Protein AF-A0A950L2I1-F1 (afdb_monomer)

Sequence (408 aa):
MSDADFRLIDRYGSAKAQLMRELSRAIENVNYTQSDWVKRLGIKQSEISALKHRDASRFSVDRLLRLLSRLQQDVTIDVVRAGVGDISVSTRPRTLSELRLASSFDEILTNEPGLVLISGSSTSGRTTVLHAILESHRKHDDVILFSNNESHPKVSTIEFDVDDEIHRREIQRANVIGIDSIGPGKASPYTALWLAENARVYTIIDAPDGKRGLDAFIAQMGPPRFAINSDMVLGKLRAIIALRRYAAADGRGWVLGAEVSRPKPSEKRYSLAVMHSFEEDESRLMAEGRINHQLPRPIQHGPIEDAAQAKLFLDELGRQLSTDFSVSVDDDDSLSLDIDDELTGRRVSVTLTRDRNRRRYDVMMTTEEEDWDIESRGRVPETRVFGAPSDLDYIIRLSRNFFRRAQS

Nearest PDB structures (foldseek):
  6ok2-assembly1_D  TM=7.980E-01  e=1.238E-10  Geobacter metallireducens GS-15
  5zfq-assembly1_A  TM=7.689E-01  e=2.194E-10  Geobacter sulfurreducens PCA
  5fl3-assembly1_A  TM=7.026E-01  e=5.890E-11  Thermus thermophilus
  6geb-assembly1_A  TM=7.475E-01  e=8.650E-10  Legionella pneumophila
  6geb-assembly2_L  TM=6.714E-01  e=1.718E-09  Legionella pneumophila

pLDDT: mean 70.15, std 20.09, range [26.61, 96.44]

Radius of gyration: 29.61 Å; Cα contacts (8 Å, |Δi|>4): 593; chains: 1; bounding box: 68×53×89 Å

Mean predicted aligned error: 19.38 Å

Solvent-accessible surface area (backbone atoms only — not comparable to full-atom values): 23788 Å² total; per-residue (Å²): 138,56,80,69,58,59,61,56,54,63,71,52,45,55,55,43,50,47,53,39,51,53,51,28,48,62,58,68,76,42,99,65,54,66,70,54,49,25,68,67,65,72,49,56,61,72,53,54,51,32,40,71,69,61,49,58,88,85,51,52,63,69,54,50,50,52,49,40,55,61,68,68,54,77,74,48,79,46,84,67,86,85,81,78,84,62,63,50,75,50,82,67,73,52,48,49,72,79,58,64,59,58,74,76,48,56,60,62,71,70,49,72,56,10,30,32,42,36,13,12,49,98,84,30,47,55,66,57,51,51,45,12,52,52,61,65,44,51,83,82,42,47,50,38,30,37,31,99,60,101,76,57,100,83,45,59,69,44,63,93,84,67,99,42,73,67,55,55,58,52,58,75,64,27,49,31,36,40,34,70,43,56,46,93,98,52,45,53,60,66,58,51,53,63,49,9,69,74,11,32,24,39,34,29,34,90,17,80,33,46,67,56,21,51,52,52,51,47,58,74,71,43,80,97,40,58,67,62,46,46,49,60,47,49,74,32,44,56,35,30,37,16,29,38,68,39,75,30,93,85,71,70,64,69,39,71,45,72,48,79,48,62,76,47,73,64,66,46,46,59,56,50,64,61,42,61,69,44,52,66,54,50,57,54,43,60,76,67,70,52,83,79,97,80,84,81,82,82,88,88,76,75,87,54,74,47,71,68,54,46,49,52,50,44,53,51,50,35,65,74,54,36,96,51,58,47,78,49,74,51,98,80,62,29,37,34,33,42,32,62,37,84,82,74,45,33,38,41,37,39,36,35,38,56,38,85,89,72,65,35,62,32,44,33,47,37,54,46,74,64,67,95,81,67,99,81,70,97,76,76,76,58,78,49,84,45,85,52,80,75,48,50,66,50,46,55,51,51,51,52,60,56,40,57,68,64,83,91

Structure (mmCIF, N/CA/C/O backbone):
data_AF-A0A950L2I1-F1
#
_entry.id   AF-A0A950L2I1-F1
#
loop_
_atom_site.group_PDB
_atom_site.id
_atom_site.type_symbol
_atom_site.label_atom_id
_atom_site.label_alt_id
_atom_site.label_comp_id
_atom_site.label_asym_id
_atom_site.label_entity_id
_atom_site.label_seq_id
_atom_site.pdbx_PDB_ins_code
_atom_site.Cartn_x
_atom_site.Cartn_y
_atom_site.Cartn_z
_atom_site.occupancy
_atom_site.B_iso_or_equiv
_atom_site.auth_seq_id
_atom_site.auth_comp_id
_atom_site.auth_asym_id
_atom_site.auth_atom_id
_atom_site.pdbx_PDB_model_num
ATOM 1 N N . MET A 1 1 ? 39.380 -8.320 -39.725 1.00 37.09 1 MET A N 1
ATOM 2 C CA . MET A 1 1 ? 38.185 -8.522 -38.878 1.00 37.09 1 MET A CA 1
ATOM 3 C C . MET A 1 1 ? 37.353 -9.598 -39.537 1.00 37.09 1 MET A C 1
ATOM 5 O O . MET A 1 1 ? 37.149 -9.514 -40.741 1.00 37.09 1 MET A O 1
ATOM 9 N N . SER A 1 2 ? 37.016 -10.652 -38.800 1.00 29.55 2 SER A N 1
ATOM 10 C CA . SER A 1 2 ? 36.365 -11.849 -39.346 1.00 29.55 2 SER A CA 1
ATOM 11 C C . SER A 1 2 ? 34.840 -11.722 -39.295 1.00 29.55 2 SER A C 1
ATOM 13 O O . SER A 1 2 ? 34.304 -10.949 -38.507 1.00 29.55 2 SER A O 1
ATOM 15 N N . ASP A 1 3 ? 34.127 -12.517 -40.091 1.00 26.61 3 ASP A N 1
ATOM 16 C CA . ASP A 1 3 ? 32.654 -12.582 -40.129 1.00 26.61 3 ASP A CA 1
ATOM 17 C C . ASP A 1 3 ? 32.021 -12.974 -38.767 1.00 26.61 3 ASP A C 1
ATOM 19 O O . ASP A 1 3 ? 30.830 -12.774 -38.517 1.00 26.61 3 ASP A O 1
ATOM 23 N N . ALA A 1 4 ? 32.834 -13.496 -37.839 1.00 30.45 4 ALA A N 1
ATOM 24 C CA . ALA A 1 4 ? 32.452 -13.737 -36.450 1.00 30.45 4 ALA A CA 1
ATOM 25 C C . ALA A 1 4 ? 32.389 -12.443 -35.611 1.00 30.45 4 ALA A C 1
ATOM 27 O O . ALA A 1 4 ? 31.557 -12.349 -34.708 1.00 30.45 4 ALA A O 1
ATOM 28 N N . ASP A 1 5 ? 33.187 -11.425 -35.951 1.00 29.92 5 ASP A N 1
ATOM 29 C CA . ASP A 1 5 ? 33.211 -10.129 -35.260 1.00 29.92 5 ASP A CA 1
ATOM 30 C C . ASP A 1 5 ? 31.966 -9.290 -35.601 1.00 29.92 5 ASP A C 1
ATOM 32 O O . ASP A 1 5 ? 31.418 -8.602 -34.739 1.00 29.92 5 ASP A O 1
ATOM 36 N N . PHE A 1 6 ? 31.434 -9.419 -36.825 1.00 30.75 6 PHE A N 1
ATOM 37 C CA . PHE A 1 6 ? 30.176 -8.772 -37.226 1.00 30.75 6 PHE A CA 1
ATOM 38 C C . PHE A 1 6 ? 28.951 -9.366 -36.510 1.00 30.75 6 PHE A C 1
ATOM 40 O O . PHE A 1 6 ? 28.015 -8.647 -36.159 1.00 30.75 6 PHE A O 1
ATOM 47 N N . ARG A 1 7 ? 28.973 -10.667 -36.194 1.00 32.47 7 ARG A N 1
ATOM 48 C CA . ARG A 1 7 ? 27.859 -11.357 -35.515 1.00 32.47 7 ARG A CA 1
ATOM 49 C C . ARG A 1 7 ? 27.755 -11.061 -34.016 1.00 32.47 7 ARG A C 1
ATOM 51 O O . ARG A 1 7 ? 26.719 -11.360 -33.421 1.00 32.47 7 ARG A O 1
ATOM 58 N N . LEU A 1 8 ? 28.785 -10.478 -33.401 1.00 35.34 8 LEU A N 1
ATOM 59 C CA . LEU A 1 8 ? 28.750 -10.010 -32.008 1.00 35.34 8 LEU A CA 1
ATOM 60 C C . LEU A 1 8 ? 28.191 -8.583 -31.875 1.00 35.34 8 LEU A C 1
ATOM 62 O O . LEU A 1 8 ? 27.575 -8.269 -30.855 1.00 35.34 8 LEU A O 1
ATOM 66 N N . ILE A 1 9 ? 28.331 -7.750 -32.911 1.00 37.22 9 ILE A N 1
ATOM 67 C CA . ILE A 1 9 ? 27.848 -6.359 -32.929 1.00 37.22 9 ILE A CA 1
ATOM 68 C C . ILE A 1 9 ? 26.317 -6.296 -33.090 1.00 37.22 9 ILE A C 1
ATOM 70 O O . ILE A 1 9 ? 25.667 -5.450 -32.477 1.00 37.22 9 ILE A O 1
ATOM 74 N N . ASP A 1 10 ? 25.717 -7.254 -33.799 1.00 40.41 10 ASP A N 1
ATOM 75 C CA . ASP A 1 10 ? 24.267 -7.285 -34.048 1.00 40.41 10 ASP A CA 1
ATOM 76 C C . ASP A 1 10 ? 23.442 -7.808 -32.846 1.00 40.41 10 ASP A C 1
ATOM 78 O O . ASP A 1 10 ? 22.276 -7.471 -32.660 1.00 40.41 10 ASP A O 1
ATOM 82 N N . ARG A 1 11 ? 24.061 -8.588 -31.947 1.00 39.91 11 ARG A N 1
ATOM 83 C CA . ARG A 1 11 ? 23.370 -9.227 -30.803 1.00 39.91 11 ARG A CA 1
ATOM 84 C C . ARG A 1 11 ? 23.195 -8.322 -29.581 1.00 39.91 11 ARG A C 1
ATOM 86 O O . ARG A 1 11 ? 22.294 -8.555 -28.782 1.00 39.91 11 ARG A O 1
ATOM 93 N N . TYR A 1 12 ? 24.038 -7.298 -29.438 1.00 43.28 12 TYR A N 1
ATOM 94 C CA . TYR A 1 12 ? 23.927 -6.263 -28.397 1.00 43.28 12 TYR A CA 1
ATOM 95 C C . TYR A 1 12 ? 23.432 -4.918 -28.948 1.00 43.28 12 TYR A C 1
ATOM 97 O O . TYR A 1 12 ? 23.046 -4.041 -28.168 1.00 43.28 12 TYR A O 1
ATOM 105 N N . GLY A 1 13 ? 23.417 -4.757 -30.277 1.00 48.47 13 GLY A N 1
ATOM 106 C CA . GLY A 1 13 ? 22.909 -3.571 -30.959 1.00 48.47 13 GLY A CA 1
ATOM 107 C C . GLY A 1 13 ? 21.431 -3.307 -30.669 1.00 48.47 13 GLY A C 1
ATOM 108 O O . GLY A 1 13 ? 21.077 -2.165 -30.390 1.00 48.47 13 GLY A O 1
ATOM 109 N N . SER A 1 14 ? 20.584 -4.343 -30.627 1.00 67.50 14 SER A N 1
ATOM 110 C CA . SER A 1 14 ? 19.134 -4.187 -30.416 1.00 67.50 14 SER A CA 1
ATOM 111 C C . SER A 1 14 ? 18.774 -3.738 -28.994 1.00 67.50 14 SER A C 1
ATOM 113 O O . SER A 1 14 ? 18.080 -2.736 -28.834 1.00 67.50 14 SER A O 1
ATOM 115 N N . ALA A 1 15 ? 19.311 -4.394 -27.957 1.00 64.62 15 ALA A N 1
ATOM 116 C CA . ALA A 1 15 ? 19.045 -4.052 -26.553 1.00 64.62 15 ALA A CA 1
ATOM 117 C C . ALA A 1 15 ? 19.499 -2.628 -26.223 1.00 64.62 15 ALA A C 1
ATOM 119 O O . ALA A 1 15 ? 18.774 -1.822 -25.643 1.00 64.62 15 ALA A O 1
ATOM 120 N N . LYS A 1 16 ? 20.734 -2.312 -26.622 1.00 78.62 16 LYS A N 1
ATOM 121 C CA . LYS A 1 16 ? 21.361 -1.021 -26.367 1.00 78.62 16 LYS A CA 1
ATOM 122 C C . LYS A 1 16 ? 20.642 0.095 -27.123 1.00 78.62 16 LYS A C 1
ATOM 124 O O . LYS A 1 16 ? 20.400 1.148 -26.542 1.00 78.62 16 LYS A O 1
ATOM 129 N N . ALA A 1 17 ? 20.261 -0.138 -28.380 1.00 74.31 17 ALA A N 1
ATOM 130 C CA . ALA A 1 17 ? 19.495 0.822 -29.168 1.00 74.31 17 ALA A CA 1
ATOM 131 C C . ALA A 1 17 ? 18.074 1.026 -28.627 1.00 74.31 17 ALA A C 1
ATOM 133 O O . ALA A 1 17 ? 17.571 2.144 -28.678 1.00 74.31 17 ALA A O 1
ATOM 134 N N . GLN A 1 18 ? 17.430 -0.012 -28.087 1.00 72.62 18 GLN A N 1
ATOM 135 C CA . GLN A 1 18 ? 16.113 0.109 -27.459 1.00 72.62 18 GLN A CA 1
ATOM 136 C C . GLN A 1 18 ? 16.169 0.869 -26.142 1.00 72.62 18 GLN A C 1
ATOM 138 O O . GLN A 1 18 ? 15.412 1.819 -25.973 1.00 72.62 18 GLN A O 1
ATOM 143 N N . LEU A 1 19 ? 17.105 0.525 -25.253 1.00 79.25 19 LEU A N 1
ATOM 144 C CA . LEU A 1 19 ? 17.324 1.279 -24.017 1.00 79.25 19 LEU A CA 1
ATOM 145 C C . LEU A 1 19 ? 17.635 2.743 -24.322 1.00 79.25 19 LEU A C 1
ATOM 147 O O . LEU A 1 19 ? 17.097 3.631 -23.672 1.00 79.25 19 LEU A O 1
ATOM 151 N N . MET A 1 20 ? 18.450 2.995 -25.351 1.00 84.38 20 MET A N 1
ATOM 152 C CA . MET A 1 20 ? 18.745 4.346 -25.814 1.00 84.38 20 MET A CA 1
ATOM 153 C C . MET A 1 20 ? 17.491 5.059 -26.322 1.00 84.38 20 MET A C 1
ATOM 155 O O . MET A 1 20 ? 17.237 6.190 -25.932 1.00 84.38 20 MET A O 1
ATOM 159 N N . ARG A 1 21 ? 16.683 4.399 -27.159 1.00 78.88 21 ARG A N 1
ATOM 160 C CA . ARG A 1 21 ? 15.450 4.962 -27.721 1.00 78.88 21 ARG A CA 1
ATOM 161 C C . ARG A 1 21 ? 14.437 5.321 -26.635 1.00 78.88 21 ARG A C 1
ATOM 163 O O . ARG A 1 21 ? 13.839 6.389 -26.719 1.00 78.88 21 ARG A O 1
ATOM 170 N N . GLU A 1 22 ? 14.260 4.459 -25.638 1.00 75.88 22 GLU A N 1
ATOM 171 C CA . GLU A 1 22 ? 13.367 4.725 -24.507 1.00 75.88 22 GLU A CA 1
ATOM 172 C C . GLU A 1 22 ? 13.900 5.864 -23.631 1.00 75.88 22 GLU A C 1
ATOM 174 O O . GLU A 1 22 ? 13.135 6.758 -23.276 1.00 75.88 22 GLU A O 1
ATOM 179 N N . LEU A 1 23 ? 15.217 5.925 -23.385 1.00 80.81 23 LEU A N 1
ATOM 180 C CA . LEU A 1 23 ? 15.818 7.048 -22.659 1.00 80.81 23 LEU A CA 1
ATOM 181 C C . LEU A 1 23 ? 15.635 8.376 -23.400 1.00 80.81 23 LEU A C 1
ATOM 183 O O . LEU A 1 23 ? 15.278 9.381 -22.792 1.00 80.81 23 LEU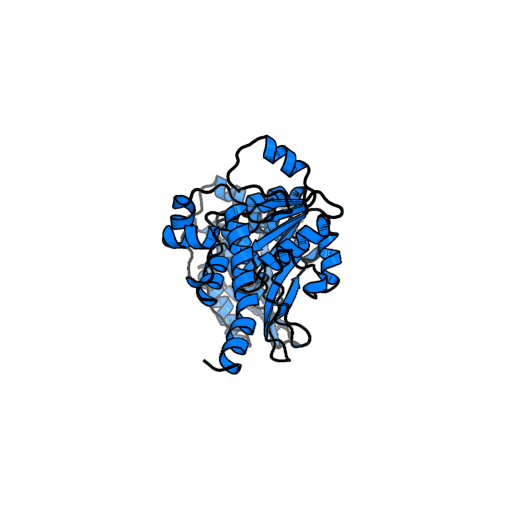 A O 1
ATOM 187 N N . SER A 1 24 ? 15.871 8.386 -24.715 1.00 81.94 2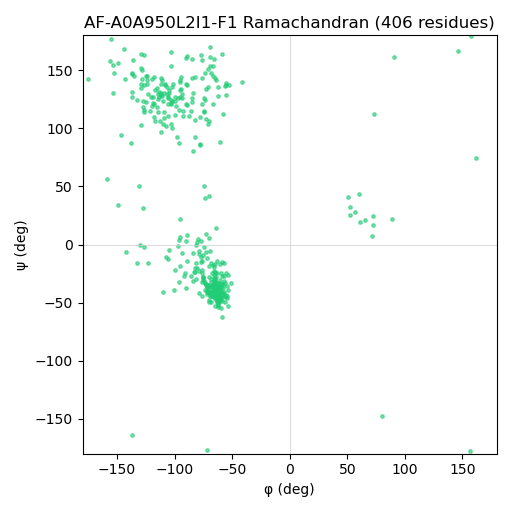4 SER A N 1
ATOM 188 C CA . SER A 1 24 ? 15.691 9.577 -25.547 1.00 81.94 24 SER A CA 1
ATOM 189 C C . SER A 1 24 ? 14.236 10.029 -25.548 1.00 81.94 24 SER A C 1
ATOM 191 O O . SER A 1 24 ? 13.990 11.212 -25.361 1.00 81.94 24 SER A O 1
ATOM 193 N N . ARG A 1 25 ? 13.274 9.104 -25.673 1.00 79.12 25 ARG A N 1
ATOM 194 C CA . ARG A 1 25 ? 11.839 9.418 -25.567 1.00 79.12 25 ARG A CA 1
ATOM 195 C C . ARG A 1 25 ? 11.480 10.008 -24.207 1.00 79.12 25 ARG A C 1
ATOM 197 O O . ARG A 1 25 ? 10.791 11.017 -24.155 1.00 79.12 25 ARG A O 1
ATOM 204 N N . ALA A 1 26 ? 11.959 9.412 -23.116 1.00 76.62 26 ALA A N 1
ATOM 205 C CA . ALA A 1 26 ? 11.721 9.926 -21.769 1.00 76.62 26 ALA A CA 1
ATOM 206 C C . ALA A 1 26 ? 12.290 11.344 -21.588 1.00 76.62 26 ALA A C 1
ATOM 208 O O . ALA A 1 26 ? 11.659 12.185 -20.958 1.00 76.62 26 ALA A O 1
ATOM 209 N N . ILE A 1 27 ? 13.452 11.622 -22.187 1.00 78.81 27 ILE A N 1
ATOM 210 C CA . ILE A 1 27 ? 14.082 12.948 -22.180 1.00 78.81 27 ILE A CA 1
ATOM 211 C C . ILE A 1 27 ? 13.338 13.950 -23.078 1.00 78.81 27 ILE A C 1
ATOM 213 O O . ILE A 1 27 ? 13.277 15.130 -22.741 1.00 78.81 27 ILE A O 1
ATOM 217 N N . GLU A 1 28 ? 12.813 13.506 -24.223 1.00 79.75 28 GLU A N 1
ATOM 218 C CA . GLU A 1 28 ? 12.074 14.325 -25.197 1.00 79.75 28 GLU A CA 1
ATOM 219 C C . GLU A 1 28 ? 10.666 14.694 -24.700 1.00 79.75 28 GLU A C 1
ATOM 221 O O . GLU A 1 28 ? 10.193 15.789 -24.986 1.00 79.75 28 GLU A O 1
ATOM 226 N N . ASN A 1 29 ? 10.016 13.816 -23.931 1.00 71.44 29 ASN A N 1
ATOM 227 C CA . ASN A 1 29 ? 8.649 14.016 -23.438 1.00 71.44 29 ASN A CA 1
ATOM 228 C C . ASN A 1 29 ? 8.539 15.024 -22.282 1.00 71.44 29 ASN A C 1
ATOM 230 O O . ASN A 1 29 ? 7.427 15.381 -21.902 1.00 71.44 29 ASN A O 1
ATOM 234 N N . VAL A 1 30 ? 9.661 15.481 -21.721 1.00 70.44 30 VAL A N 1
ATOM 235 C CA . VAL A 1 30 ? 9.679 16.442 -20.613 1.00 70.44 30 VAL A CA 1
ATOM 236 C C . VAL A 1 30 ? 10.409 17.709 -21.052 1.00 70.44 30 VAL A C 1
ATOM 238 O O . VAL A 1 30 ? 11.551 17.652 -21.515 1.00 70.44 30 VAL A O 1
ATOM 241 N N . ASN A 1 31 ? 9.764 18.868 -20.882 1.00 74.50 31 ASN A N 1
ATOM 242 C CA . ASN A 1 31 ? 10.268 20.190 -21.286 1.00 74.50 31 ASN A CA 1
ATOM 243 C C . ASN A 1 31 ? 11.379 20.723 -20.360 1.00 74.50 31 ASN A C 1
ATOM 245 O O . ASN A 1 31 ? 11.337 21.858 -19.891 1.00 74.50 31 ASN A O 1
ATOM 249 N N . TYR A 1 32 ? 12.402 19.915 -20.102 1.00 83.44 32 TYR A N 1
ATOM 250 C CA . TYR A 1 32 ? 13.567 20.325 -19.330 1.00 83.44 32 TYR A CA 1
ATOM 251 C C . TYR A 1 32 ? 14.711 20.803 -20.218 1.00 83.44 32 TYR A C 1
ATOM 253 O O . TYR A 1 32 ? 14.997 20.260 -21.297 1.00 83.44 32 TYR A O 1
ATOM 261 N N . THR A 1 33 ? 15.429 21.810 -19.723 1.00 84.25 33 THR A N 1
ATOM 262 C CA . THR A 1 33 ? 16.660 22.265 -20.363 1.00 84.25 33 THR A CA 1
ATOM 263 C C . THR A 1 33 ? 17.752 21.205 -20.206 1.00 84.25 33 THR A C 1
ATOM 265 O O . THR A 1 33 ? 17.691 20.319 -19.350 1.00 84.25 33 THR A O 1
ATOM 268 N N . GLN A 1 34 ? 18.800 21.272 -21.032 1.00 82.62 34 GLN A N 1
ATOM 269 C CA . GLN A 1 34 ? 19.931 20.352 -20.872 1.00 82.62 34 GLN A CA 1
ATOM 270 C C . GLN A 1 34 ? 20.579 20.476 -19.482 1.00 82.62 34 GLN A C 1
ATOM 272 O O . GLN A 1 34 ? 21.012 19.469 -18.932 1.00 82.62 34 GLN A O 1
ATOM 277 N N . SER A 1 35 ? 20.615 21.676 -18.896 1.00 84.88 35 SER A N 1
ATOM 278 C CA . SER A 1 35 ? 21.140 21.910 -17.545 1.00 84.88 35 SER A CA 1
ATOM 279 C C . SER A 1 35 ? 20.314 21.242 -16.446 1.00 84.88 35 SER A C 1
ATOM 281 O O . SER A 1 35 ? 20.891 20.751 -15.475 1.00 84.88 35 SER A O 1
ATOM 283 N N . ASP A 1 36 ? 18.993 21.164 -16.600 1.00 82.75 36 ASP A N 1
ATOM 284 C CA . ASP A 1 36 ? 18.122 20.502 -15.621 1.00 82.75 36 ASP A CA 1
ATOM 285 C C . ASP A 1 36 ? 18.333 18.987 -15.657 1.00 82.75 36 ASP A C 1
ATOM 287 O O . ASP A 1 36 ? 18.491 18.339 -14.619 1.00 82.75 36 ASP A O 1
ATOM 291 N N . TRP A 1 37 ? 18.479 18.431 -16.863 1.00 84.31 37 TRP A N 1
ATOM 292 C CA . TRP A 1 37 ? 18.830 17.027 -17.046 1.00 84.31 37 TRP A CA 1
ATOM 293 C C . TRP A 1 37 ? 20.211 16.677 -16.477 1.00 84.31 37 TRP A C 1
ATOM 295 O O . TRP A 1 37 ? 20.363 15.597 -15.908 1.00 84.31 37 TRP A O 1
ATOM 305 N N . VAL A 1 38 ? 21.204 17.577 -16.563 1.00 86.88 38 VAL A N 1
ATOM 306 C CA . VAL A 1 38 ? 22.535 17.376 -15.944 1.00 86.88 38 VAL A CA 1
ATOM 307 C C . VAL A 1 38 ? 22.388 17.174 -14.442 1.00 86.88 38 VAL A C 1
ATOM 309 O O . VAL A 1 38 ? 22.941 16.219 -13.893 1.00 86.88 38 VAL A O 1
ATOM 312 N N . LYS A 1 39 ? 21.620 18.052 -13.788 1.00 85.06 39 LYS A N 1
ATOM 313 C CA . LYS A 1 39 ? 21.396 18.011 -12.339 1.00 85.06 39 LYS A CA 1
ATOM 314 C C . LYS A 1 39 ? 20.626 16.758 -11.928 1.00 85.06 39 LYS A C 1
ATOM 316 O O . LYS A 1 39 ? 21.034 16.077 -10.994 1.00 85.06 39 LYS A O 1
ATOM 321 N N . ARG A 1 40 ? 19.559 16.421 -12.658 1.00 79.12 40 ARG A N 1
ATOM 322 C CA . ARG A 1 40 ? 18.665 15.301 -12.327 1.00 79.12 40 ARG A CA 1
ATOM 323 C C . ARG A 1 40 ? 19.303 13.933 -12.562 1.00 79.12 40 ARG A C 1
ATOM 325 O O . ARG A 1 40 ? 19.180 13.038 -11.734 1.00 79.12 40 ARG A O 1
ATOM 332 N N . LEU A 1 41 ? 20.010 13.763 -13.679 1.00 83.44 41 LEU A N 1
ATOM 333 C CA . LEU A 1 41 ? 20.638 12.488 -14.036 1.00 83.44 41 LEU A CA 1
ATOM 334 C C . LEU A 1 41 ? 22.059 12.340 -13.494 1.00 83.44 41 LEU A C 1
ATOM 336 O O . LEU A 1 41 ? 22.589 11.227 -13.512 1.00 83.44 41 LEU A O 1
ATOM 340 N N . GLY A 1 42 ? 22.692 13.422 -13.033 1.00 87.94 42 GLY A N 1
ATOM 341 C CA . GLY A 1 42 ? 24.076 13.418 -12.560 1.00 87.94 42 GLY A CA 1
ATOM 342 C C . GLY A 1 42 ? 25.067 12.990 -13.648 1.00 87.94 42 GLY A C 1
ATOM 343 O O . GLY A 1 42 ? 25.936 12.154 -13.386 1.00 87.94 42 GLY A O 1
ATOM 344 N N . ILE A 1 43 ? 24.893 13.501 -14.873 1.00 90.06 43 ILE A N 1
ATOM 345 C CA . ILE A 1 43 ? 25.739 13.222 -16.050 1.00 90.06 43 ILE A CA 1
ATOM 346 C C . ILE A 1 43 ? 26.190 14.508 -16.735 1.00 90.06 43 ILE A C 1
ATOM 348 O O . ILE A 1 43 ? 25.626 15.573 -16.510 1.00 90.06 43 ILE A O 1
ATOM 352 N N . LYS A 1 44 ? 27.206 14.419 -17.599 1.00 91.75 44 LYS A N 1
ATOM 353 C CA . LYS A 1 44 ? 27.733 15.590 -18.313 1.00 91.75 44 LYS A CA 1
ATOM 354 C C . LYS A 1 44 ? 26.749 16.080 -19.381 1.00 91.75 44 LYS A C 1
ATOM 356 O O . LYS A 1 44 ? 26.047 15.293 -20.009 1.00 91.75 44 LYS A O 1
ATOM 361 N N . GLN A 1 45 ? 26.776 17.377 -19.684 1.00 87.25 45 GLN A N 1
ATOM 362 C CA . GLN A 1 45 ? 25.943 17.963 -20.746 1.00 87.25 45 GLN A CA 1
ATOM 363 C C . GLN A 1 45 ? 26.195 17.320 -22.123 1.00 87.25 45 GLN A C 1
ATOM 365 O O . GLN A 1 45 ? 25.262 17.107 -22.897 1.00 87.25 45 GLN A O 1
ATOM 370 N N . SER A 1 46 ? 27.443 16.934 -22.410 1.00 87.81 46 SER A N 1
ATOM 371 C CA . SER A 1 46 ? 27.801 16.205 -23.634 1.00 87.81 46 SER A CA 1
ATOM 372 C C . SER A 1 46 ? 27.175 14.809 -23.711 1.00 87.81 46 SER A C 1
ATOM 374 O O . SER A 1 46 ? 26.903 14.326 -24.809 1.00 87.81 46 SER A O 1
ATOM 376 N N . GLU A 1 47 ? 26.908 14.172 -22.569 1.00 87.31 47 GLU A N 1
ATOM 377 C CA . GLU A 1 47 ? 26.184 12.903 -22.504 1.00 87.31 47 GLU A CA 1
ATOM 378 C C . GLU A 1 47 ? 24.693 13.121 -22.789 1.00 87.31 47 GLU A C 1
ATOM 380 O O . GLU A 1 47 ? 24.108 12.365 -23.550 1.00 87.31 47 GLU A O 1
ATOM 385 N N . ILE A 1 48 ? 24.082 14.200 -22.295 1.00 88.00 48 ILE A N 1
ATOM 386 C CA . ILE A 1 48 ? 22.672 14.519 -22.601 1.00 88.00 48 ILE A CA 1
ATOM 387 C C . ILE A 1 48 ? 22.477 14.831 -24.079 1.00 88.00 48 ILE A C 1
ATOM 389 O O . ILE A 1 48 ? 21.502 14.383 -24.678 1.00 88.00 48 ILE A O 1
ATOM 393 N N . SER A 1 49 ? 23.414 15.558 -24.686 1.00 85.75 49 SER A N 1
ATOM 394 C CA . SER A 1 49 ? 23.408 15.783 -26.132 1.00 85.75 49 SER A CA 1
ATOM 395 C C . SER A 1 49 ? 23.489 14.458 -26.902 1.00 85.75 49 SER A C 1
ATOM 397 O O . SER A 1 49 ? 22.683 14.206 -27.796 1.00 85.75 49 SER A O 1
ATOM 399 N N . ALA A 1 50 ? 24.380 13.550 -26.489 1.00 85.50 50 ALA A N 1
ATOM 400 C CA . ALA A 1 50 ? 24.484 12.220 -27.087 1.00 85.50 50 ALA A CA 1
ATOM 401 C C . ALA A 1 50 ? 23.206 11.376 -26.901 1.00 85.50 50 ALA A C 1
ATOM 403 O O . ALA A 1 50 ? 22.805 10.675 -27.828 1.00 85.50 50 ALA A O 1
ATOM 404 N N . LEU A 1 51 ? 22.525 11.483 -25.754 1.00 86.31 51 LEU A N 1
ATOM 405 C CA . LEU A 1 51 ? 21.224 10.849 -25.508 1.00 86.31 51 LEU A CA 1
ATOM 406 C C . LEU A 1 51 ? 20.131 11.427 -26.416 1.00 86.31 51 LEU A C 1
ATOM 408 O O . LEU A 1 51 ? 19.399 10.663 -27.039 1.00 86.31 51 LEU A O 1
ATOM 412 N N . LYS A 1 52 ? 20.050 12.754 -26.568 1.00 83.75 52 LYS A N 1
ATOM 413 C CA . LYS A 1 52 ? 19.085 13.407 -27.475 1.00 83.75 52 LYS A CA 1
ATOM 414 C C . LYS A 1 52 ? 19.313 13.025 -28.939 1.00 83.75 52 LYS A C 1
ATOM 416 O O . LYS A 1 52 ? 18.361 12.819 -29.681 1.00 83.75 52 LYS A O 1
ATOM 421 N N . HIS A 1 53 ? 20.568 12.863 -29.349 1.00 84.75 53 HIS A N 1
ATOM 422 C CA . HIS A 1 53 ? 20.923 12.454 -30.710 1.00 84.75 53 HIS A CA 1
ATOM 423 C C . HIS A 1 53 ? 21.007 10.935 -30.906 1.00 84.75 53 HIS A C 1
ATOM 425 O O . HIS A 1 53 ? 21.412 10.482 -31.974 1.00 84.75 53 HIS A O 1
ATOM 431 N N . ARG A 1 54 ? 20.600 10.142 -29.903 1.00 84.06 54 ARG A N 1
ATOM 432 C CA . ARG A 1 54 ? 20.572 8.670 -29.954 1.00 84.06 54 ARG A CA 1
ATOM 433 C C . ARG A 1 54 ? 21.940 8.042 -30.278 1.00 84.06 54 ARG A C 1
ATOM 435 O O . ARG A 1 54 ? 22.007 6.933 -30.805 1.00 84.06 54 ARG A O 1
ATOM 442 N N . ASP A 1 55 ? 23.037 8.713 -29.917 1.00 83.69 55 ASP A N 1
ATOM 443 C CA . ASP A 1 55 ? 24.409 8.224 -30.107 1.00 83.69 55 ASP A CA 1
ATOM 444 C C . ASP A 1 55 ? 24.767 7.177 -29.043 1.00 83.69 55 ASP A C 1
ATOM 446 O O . ASP A 1 55 ? 25.322 7.466 -27.977 1.00 83.69 55 ASP A O 1
ATOM 450 N N . ALA A 1 56 ? 24.407 5.924 -29.325 1.00 77.75 56 ALA A N 1
ATOM 451 C CA . ALA A 1 56 ? 24.610 4.812 -28.406 1.00 77.75 56 ALA A CA 1
ATOM 452 C C . ALA A 1 56 ? 26.098 4.481 -28.186 1.00 77.75 56 ALA A C 1
ATOM 454 O O . ALA A 1 56 ? 26.428 3.802 -27.212 1.00 77.75 56 ALA A O 1
ATOM 455 N N . SER A 1 57 ? 27.016 4.932 -29.050 1.00 79.62 57 SER A N 1
ATOM 456 C CA . SER A 1 57 ? 28.440 4.562 -28.981 1.00 79.62 57 SER A CA 1
ATOM 457 C C . SER A 1 57 ? 29.096 4.978 -27.658 1.00 79.62 57 SER A C 1
ATOM 459 O O . SER A 1 57 ? 29.956 4.266 -27.140 1.00 79.62 57 SER A O 1
ATOM 461 N N . ARG A 1 58 ? 28.611 6.070 -27.054 1.00 81.75 58 ARG A N 1
ATOM 462 C CA . ARG A 1 58 ? 29.167 6.688 -25.840 1.00 81.75 58 ARG A CA 1
ATOM 463 C C . ARG A 1 58 ? 28.708 6.067 -24.524 1.00 81.75 58 ARG A C 1
ATOM 465 O O . ARG A 1 58 ? 29.223 6.428 -23.468 1.00 81.75 58 ARG A O 1
ATOM 472 N N . PHE A 1 59 ? 27.755 5.141 -24.563 1.00 83.31 59 PHE A N 1
ATOM 473 C CA . PHE A 1 59 ? 27.165 4.555 -23.362 1.00 83.31 59 PHE A CA 1
ATOM 474 C C . PHE A 1 59 ? 27.386 3.051 -23.329 1.00 83.31 59 PHE A C 1
ATOM 476 O O . PHE A 1 59 ? 27.314 2.389 -24.357 1.00 83.31 59 PHE A O 1
ATOM 483 N N . SER A 1 60 ? 27.635 2.476 -22.156 1.00 84.12 60 SER A N 1
ATOM 484 C CA . SER A 1 60 ? 27.486 1.031 -21.962 1.00 84.12 60 SER A CA 1
ATOM 485 C C . SER A 1 60 ? 26.031 0.696 -21.625 1.00 84.12 60 SER A C 1
ATOM 487 O O . SER A 1 60 ? 25.287 1.564 -21.167 1.00 84.12 60 SER A O 1
ATOM 489 N N . VAL A 1 61 ? 25.623 -0.563 -21.816 1.00 78.12 61 VAL A N 1
ATOM 490 C CA . VAL A 1 61 ? 24.277 -1.036 -21.434 1.00 78.12 61 VAL A CA 1
ATOM 491 C C . VAL A 1 61 ? 24.012 -0.781 -19.944 1.00 78.12 61 VAL A C 1
ATOM 493 O O . VAL A 1 61 ? 22.992 -0.192 -19.606 1.00 78.12 61 VAL A O 1
ATOM 496 N N . ASP A 1 62 ? 24.973 -1.082 -19.064 1.00 75.75 62 ASP A N 1
ATOM 497 C CA . ASP A 1 62 ? 24.864 -0.785 -17.626 1.00 75.75 62 ASP A CA 1
ATOM 498 C C . ASP A 1 62 ? 24.730 0.708 -17.328 1.00 75.75 62 ASP A C 1
ATOM 500 O O . ASP A 1 62 ? 24.093 1.110 -16.353 1.00 75.75 62 ASP A O 1
ATOM 504 N N . ARG A 1 63 ? 25.364 1.567 -18.138 1.00 83.75 63 ARG A N 1
ATOM 505 C CA . ARG A 1 63 ? 25.228 3.016 -17.978 1.00 83.75 63 ARG A CA 1
ATOM 506 C C . ARG A 1 63 ? 23.832 3.473 -18.389 1.00 83.75 63 ARG A C 1
ATOM 508 O O . ARG A 1 63 ? 23.255 4.253 -17.646 1.00 83.75 63 ARG A O 1
ATOM 515 N N . LEU A 1 64 ? 23.264 2.941 -19.472 1.00 84.06 64 LEU A N 1
ATOM 516 C CA . LEU A 1 64 ? 21.875 3.212 -19.864 1.00 84.06 64 LEU A CA 1
ATOM 517 C C . LEU A 1 64 ? 20.877 2.717 -18.808 1.00 84.06 64 LEU A C 1
ATOM 519 O O . LEU A 1 64 ? 19.988 3.465 -18.421 1.00 84.06 64 LEU A O 1
ATOM 523 N N . LEU A 1 65 ? 21.075 1.513 -18.268 1.00 78.50 65 LEU A N 1
ATOM 524 C CA . LEU A 1 65 ? 20.250 0.960 -17.190 1.00 78.50 65 LEU A CA 1
ATOM 525 C C . LEU A 1 65 ? 20.270 1.831 -15.932 1.00 78.50 65 LEU A C 1
ATOM 527 O O . LEU A 1 65 ? 19.218 2.166 -15.400 1.00 78.50 65 LEU A O 1
ATOM 531 N N . ARG A 1 66 ? 21.456 2.263 -15.484 1.00 80.25 66 ARG A N 1
ATOM 532 C CA . ARG A 1 66 ? 21.575 3.180 -14.339 1.00 80.25 66 ARG A CA 1
ATOM 533 C C . ARG A 1 66 ? 20.891 4.518 -14.590 1.00 80.25 66 ARG A C 1
ATOM 535 O O . ARG A 1 66 ? 20.347 5.093 -13.653 1.00 80.25 66 ARG A O 1
ATOM 542 N N . LEU A 1 67 ? 20.924 5.020 -15.824 1.00 83.31 67 LEU A N 1
ATOM 543 C CA . LEU A 1 67 ? 20.220 6.249 -16.184 1.00 83.31 67 LEU A CA 1
ATOM 544 C C . LEU A 1 67 ? 18.704 6.057 -16.153 1.00 83.31 67 LEU A C 1
ATOM 546 O O . LEU A 1 67 ? 18.027 6.906 -15.589 1.00 83.31 67 LEU A O 1
ATOM 550 N N . LEU A 1 68 ? 18.182 4.927 -16.638 1.00 75.56 68 LEU A N 1
ATOM 551 C CA . LEU A 1 68 ? 16.759 4.580 -16.512 1.00 75.56 68 LEU A CA 1
ATOM 552 C C . LEU A 1 68 ? 16.331 4.461 -15.048 1.00 75.56 68 LEU A C 1
ATOM 554 O O . LEU A 1 68 ? 15.314 5.023 -14.658 1.00 75.56 68 LEU A O 1
ATOM 558 N N . SER A 1 69 ? 17.146 3.816 -14.209 1.00 71.06 69 SER A N 1
ATOM 559 C CA . SER A 1 69 ? 16.878 3.745 -12.769 1.00 71.06 69 SER A CA 1
ATOM 560 C C . SER A 1 69 ? 16.898 5.125 -12.101 1.00 71.06 69 SER A C 1
ATOM 562 O O . SER A 1 69 ? 16.101 5.375 -11.204 1.00 71.06 69 SER A O 1
ATOM 564 N N . ARG A 1 70 ? 17.770 6.045 -12.542 1.00 75.19 70 ARG A N 1
ATOM 565 C CA . ARG A 1 70 ? 17.786 7.442 -12.063 1.00 75.19 70 ARG A CA 1
ATOM 566 C C . ARG A 1 70 ? 16.585 8.252 -12.545 1.00 75.19 70 ARG A C 1
ATOM 568 O O . ARG A 1 70 ? 16.167 9.165 -11.843 1.00 75.19 70 ARG A O 1
ATOM 575 N N . LEU A 1 71 ? 16.022 7.904 -13.700 1.00 70.25 71 LEU A N 1
ATOM 576 C CA . LEU A 1 71 ? 14.738 8.429 -14.170 1.00 70.25 71 LEU A CA 1
ATOM 577 C C . LEU A 1 71 ? 13.546 7.855 -13.395 1.00 70.25 71 LEU A C 1
ATOM 579 O O . LEU A 1 71 ? 12.430 8.306 -13.622 1.00 70.25 71 LEU A O 1
ATOM 583 N N . GLN A 1 72 ? 13.778 6.883 -12.501 1.00 61.53 72 GLN A N 1
ATOM 584 C CA . GLN A 1 72 ? 12.753 6.158 -11.743 1.00 61.53 72 GLN A CA 1
ATOM 585 C C . GLN A 1 72 ? 11.646 5.564 -12.629 1.00 61.53 72 GLN A C 1
ATOM 587 O O . GLN A 1 72 ? 10.533 5.330 -12.171 1.00 61.53 72 GLN A O 1
ATOM 592 N N . GLN A 1 73 ? 11.957 5.295 -13.899 1.00 57.16 73 GLN A N 1
ATOM 593 C CA . GLN A 1 73 ? 11.054 4.589 -14.795 1.00 57.16 73 GLN A CA 1
ATOM 594 C C . GLN A 1 73 ? 11.214 3.082 -14.594 1.00 57.16 73 GLN A C 1
ATOM 596 O O . GLN A 1 73 ? 12.330 2.552 -14.628 1.00 57.16 73 GLN A O 1
ATOM 601 N N . ASP A 1 74 ? 10.090 2.387 -14.416 1.00 50.03 74 ASP A N 1
ATOM 602 C CA . ASP A 1 74 ? 10.043 0.927 -14.395 1.00 50.03 74 ASP A CA 1
ATOM 603 C C . ASP A 1 74 ? 10.313 0.401 -15.813 1.00 50.03 74 ASP A C 1
ATOM 605 O O . ASP A 1 74 ? 9.475 0.487 -16.709 1.00 50.03 74 ASP A O 1
ATOM 609 N N . VAL A 1 75 ? 11.508 -0.150 -16.029 1.00 50.03 75 VAL A N 1
ATOM 610 C CA . VAL A 1 75 ? 11.920 -0.718 -17.318 1.00 50.03 75 VAL A CA 1
ATOM 611 C C . VAL A 1 75 ? 11.998 -2.232 -17.189 1.00 50.03 75 VAL A C 1
ATOM 613 O O . VAL A 1 75 ? 12.905 -2.772 -16.554 1.00 50.03 75 VAL A O 1
ATOM 616 N N . THR A 1 76 ? 11.051 -2.937 -17.811 1.00 43.25 76 THR A N 1
ATOM 617 C CA . THR A 1 76 ? 11.153 -4.390 -17.998 1.00 43.25 76 THR A CA 1
ATOM 618 C C . THR A 1 76 ? 11.966 -4.674 -19.260 1.00 43.25 76 THR A C 1
ATOM 620 O O . THR A 1 76 ? 11.605 -4.198 -20.332 1.00 43.25 76 THR A O 1
ATOM 623 N N . ILE A 1 77 ? 13.026 -5.478 -19.143 1.00 49.69 77 ILE A N 1
ATOM 624 C CA . ILE A 1 77 ? 13.738 -6.059 -20.289 1.00 49.69 77 ILE A CA 1
ATOM 625 C C . ILE A 1 77 ? 13.318 -7.522 -20.411 1.00 49.69 77 ILE A C 1
ATOM 627 O O . ILE A 1 77 ? 13.791 -8.365 -19.647 1.00 49.69 77 ILE A O 1
ATOM 631 N N . ASP A 1 78 ? 12.456 -7.826 -21.378 1.00 42.81 78 ASP A N 1
ATOM 632 C CA . ASP A 1 78 ? 12.116 -9.208 -21.706 1.00 42.81 78 ASP A CA 1
ATOM 633 C C . ASP A 1 78 ? 13.145 -9.765 -22.705 1.00 42.81 78 ASP A C 1
ATOM 635 O O . ASP A 1 78 ? 13.277 -9.274 -23.828 1.00 42.81 78 ASP A O 1
ATOM 639 N N . VAL A 1 79 ? 13.915 -10.777 -22.281 1.00 42.78 79 VAL A N 1
ATOM 640 C CA . VAL A 1 79 ? 14.910 -11.469 -23.122 1.00 42.78 79 VAL A CA 1
ATOM 641 C C . VAL A 1 79 ? 14.339 -12.811 -23.575 1.00 42.78 79 VAL A C 1
ATOM 643 O O . VAL A 1 79 ? 14.358 -13.790 -22.829 1.00 42.78 79 VAL A O 1
ATOM 646 N N . VAL A 1 80 ? 13.852 -12.870 -24.812 1.00 39.03 80 VAL A N 1
ATOM 647 C CA . VAL A 1 80 ? 13.320 -14.097 -25.422 1.00 39.03 80 VAL A CA 1
ATOM 648 C C . VAL A 1 80 ? 14.418 -14.793 -26.248 1.00 39.03 80 VAL A C 1
ATOM 650 O O . VAL A 1 80 ? 15.118 -14.154 -27.031 1.00 39.03 80 VAL A O 1
ATOM 653 N N . ARG A 1 81 ? 14.598 -16.115 -26.093 1.00 34.97 81 ARG A N 1
ATOM 654 C CA . ARG A 1 81 ? 15.367 -16.984 -27.023 1.00 34.97 81 ARG A CA 1
ATOM 655 C C . ARG A 1 81 ? 14.378 -17.917 -27.736 1.00 34.97 81 ARG A C 1
ATOM 657 O O . ARG A 1 81 ? 13.511 -18.448 -27.060 1.00 34.97 81 ARG A O 1
ATOM 664 N N . ALA A 1 82 ? 14.469 -18.259 -29.019 1.00 37.25 82 ALA A N 1
ATOM 665 C CA . ALA A 1 82 ? 15.266 -17.768 -30.136 1.00 37.25 82 ALA A CA 1
ATOM 666 C C . ALA A 1 82 ? 14.478 -18.071 -31.424 1.00 37.25 82 ALA A C 1
ATOM 668 O O . ALA A 1 82 ? 14.033 -19.196 -31.634 1.00 37.25 82 ALA A O 1
ATOM 669 N N . GLY A 1 83 ? 14.340 -17.051 -32.262 1.00 34.38 83 GLY A N 1
ATOM 670 C CA . GLY A 1 83 ? 13.665 -17.076 -33.552 1.00 34.38 83 GLY A CA 1
ATOM 671 C C . GLY A 1 83 ? 13.362 -15.633 -33.927 1.00 34.38 83 GLY A C 1
ATOM 672 O O . GLY A 1 83 ? 12.234 -15.200 -33.779 1.00 34.38 83 GLY A O 1
ATOM 673 N N . VAL A 1 84 ? 14.399 -14.889 -34.329 1.00 39.69 84 VAL A N 1
ATOM 674 C CA . VAL A 1 84 ? 14.397 -13.424 -34.533 1.00 39.69 84 VAL A CA 1
ATOM 675 C C . VAL A 1 84 ? 14.380 -12.640 -33.208 1.00 39.69 84 VAL A C 1
ATOM 677 O O . VAL A 1 84 ? 13.467 -12.729 -32.397 1.00 39.69 84 VAL A O 1
ATOM 680 N N . GLY A 1 85 ? 15.491 -11.953 -32.936 1.00 38.41 85 GLY A N 1
ATOM 681 C CA . GLY A 1 85 ? 15.821 -11.362 -31.641 1.00 38.41 85 GLY A CA 1
ATOM 682 C C . GLY A 1 85 ? 15.216 -9.985 -31.405 1.00 38.41 85 GLY A C 1
ATOM 683 O O . GLY A 1 85 ? 15.937 -8.991 -31.478 1.00 38.41 85 GLY A O 1
ATOM 684 N N . ASP A 1 86 ? 13.944 -9.945 -31.023 1.00 36.56 86 ASP A N 1
ATOM 685 C CA . ASP A 1 86 ? 13.370 -8.774 -30.366 1.00 36.56 86 ASP A CA 1
ATOM 686 C C . ASP A 1 86 ? 13.478 -8.929 -28.847 1.00 36.56 86 ASP A C 1
ATOM 688 O O . ASP A 1 86 ? 12.826 -9.757 -28.214 1.00 36.56 86 ASP A O 1
ATOM 692 N N . ILE A 1 87 ? 14.337 -8.106 -28.253 1.00 40.59 87 ILE A N 1
ATOM 693 C CA . ILE A 1 87 ? 14.162 -7.694 -26.862 1.00 40.59 87 ILE A CA 1
ATOM 694 C C . ILE A 1 87 ? 12.988 -6.715 -26.896 1.00 40.59 87 ILE A C 1
ATOM 696 O O . ILE A 1 87 ? 12.921 -5.891 -27.798 1.00 40.59 87 ILE A O 1
ATOM 700 N N . SER A 1 88 ? 12.012 -6.815 -26.002 1.00 39.06 88 SER A N 1
ATOM 701 C CA . SER A 1 88 ? 10.952 -5.804 -25.923 1.00 39.06 88 SER A CA 1
ATOM 702 C C . SER A 1 88 ? 11.067 -5.094 -24.593 1.00 39.06 88 SER A C 1
ATOM 704 O O . SER A 1 88 ? 10.868 -5.696 -23.539 1.00 39.06 88 SER A O 1
ATOM 706 N N . VAL A 1 89 ? 11.402 -3.808 -24.645 1.00 43.72 89 VAL A N 1
ATOM 707 C CA . VAL A 1 89 ? 11.299 -2.922 -23.492 1.00 43.72 89 VAL A CA 1
ATOM 708 C C . VAL A 1 89 ? 9.887 -2.355 -23.483 1.00 43.72 89 VAL A C 1
ATOM 710 O O . VAL A 1 89 ? 9.517 -1.600 -24.381 1.00 43.72 89 VAL A O 1
ATOM 713 N N . SER A 1 90 ? 9.077 -2.762 -22.507 1.00 44.91 90 SER A N 1
ATOM 714 C CA . SER A 1 90 ? 7.712 -2.257 -22.370 1.00 44.91 90 SER A CA 1
ATOM 715 C C . SER A 1 90 ? 7.649 -1.175 -21.301 1.00 44.91 90 SER A C 1
ATOM 717 O O . SER A 1 90 ? 8.021 -1.412 -20.156 1.00 44.91 90 SER A O 1
ATOM 719 N N . THR A 1 91 ? 7.158 -0.001 -21.690 1.00 55.75 91 THR A N 1
ATOM 720 C CA . THR A 1 91 ? 6.884 1.145 -20.808 1.00 55.75 91 THR A CA 1
ATOM 721 C C . THR A 1 91 ? 5.424 1.209 -20.363 1.00 55.75 91 THR A C 1
ATOM 723 O O . THR A 1 91 ? 5.019 2.156 -19.691 1.00 55.75 91 THR A O 1
ATOM 726 N N . ARG A 1 92 ? 4.601 0.218 -20.741 1.00 68.62 92 ARG A N 1
ATOM 727 C CA . ARG A 1 92 ? 3.216 0.138 -20.268 1.00 68.62 92 ARG A CA 1
ATOM 728 C C . ARG A 1 92 ? 3.170 -0.518 -18.885 1.00 68.62 92 ARG A C 1
ATOM 730 O O . ARG A 1 92 ? 3.908 -1.479 -18.658 1.00 68.62 92 ARG A O 1
ATOM 737 N N . PRO A 1 93 ? 2.262 -0.079 -18.001 1.00 70.50 93 PRO A N 1
ATOM 738 C CA . PRO A 1 93 ? 1.956 -0.812 -16.781 1.00 70.50 93 PRO A CA 1
ATOM 739 C C . PRO A 1 93 ? 1.603 -2.259 -17.106 1.00 70.50 93 PRO A C 1
ATOM 741 O O . PRO A 1 93 ? 0.875 -2.535 -18.068 1.00 70.50 93 PRO A O 1
ATOM 744 N N . ARG A 1 94 ? 2.125 -3.190 -16.307 1.00 80.94 94 ARG A N 1
ATOM 745 C CA . ARG A 1 94 ? 1.688 -4.584 -16.379 1.00 80.94 94 ARG A CA 1
ATOM 746 C C . ARG A 1 94 ? 0.240 -4.669 -15.919 1.00 80.94 94 ARG A C 1
ATOM 748 O O . ARG A 1 94 ? -0.175 -3.958 -15.014 1.00 80.94 94 ARG A O 1
ATOM 755 N N . THR A 1 95 ? -0.520 -5.557 -16.532 1.00 85.50 95 THR A N 1
ATOM 756 C CA . THR A 1 95 ? -1.860 -5.907 -16.062 1.00 85.50 95 THR A CA 1
ATOM 757 C C . THR A 1 95 ? -1.770 -6.819 -14.838 1.00 85.50 95 THR A C 1
ATOM 759 O O . THR A 1 95 ? -0.771 -7.513 -14.633 1.00 85.50 95 THR A O 1
ATOM 762 N N . LEU A 1 96 ? -2.834 -6.873 -14.036 1.00 85.50 96 LEU A N 1
ATOM 763 C CA . LEU A 1 96 ? -2.908 -7.782 -12.885 1.00 85.50 96 LEU A CA 1
ATOM 764 C C . LEU A 1 96 ? -2.740 -9.254 -13.297 1.00 85.50 96 LEU A C 1
ATOM 766 O O . LEU A 1 96 ? -2.042 -10.010 -12.619 1.00 85.50 96 LEU A O 1
ATOM 770 N N . SER A 1 97 ? -3.288 -9.635 -14.456 1.00 83.88 97 SER A N 1
ATOM 771 C CA . SER A 1 97 ? -3.129 -10.974 -15.035 1.00 83.88 97 SER A CA 1
ATOM 772 C C . SER A 1 97 ? -1.672 -11.284 -15.399 1.00 83.88 97 SER A C 1
ATOM 774 O O . SER A 1 97 ? -1.192 -12.385 -15.136 1.00 83.88 97 SER A O 1
ATOM 776 N N . GLU A 1 98 ? -0.931 -10.313 -15.945 1.00 83.81 98 GLU A N 1
ATOM 777 C CA . GLU A 1 98 ? 0.506 -10.456 -16.241 1.00 83.81 98 GLU A CA 1
ATOM 778 C C . GLU A 1 98 ? 1.360 -10.557 -14.972 1.00 83.81 98 GLU A C 1
ATOM 780 O O . GLU A 1 98 ? 2.399 -11.218 -14.976 1.00 83.81 98 GLU A O 1
ATOM 785 N N . LEU A 1 99 ? 0.918 -9.931 -13.879 1.00 85.69 99 LEU A N 1
ATOM 786 C CA . LEU A 1 99 ? 1.536 -10.069 -12.559 1.00 85.69 99 LEU A CA 1
ATOM 787 C C . LEU A 1 99 ? 1.151 -11.373 -11.850 1.00 85.69 99 LEU A C 1
ATOM 789 O O . LEU A 1 99 ? 1.716 -11.671 -10.799 1.00 85.69 99 LEU A O 1
ATOM 793 N N . ARG A 1 100 ? 0.231 -12.160 -12.429 1.00 85.19 100 ARG A N 1
ATOM 794 C CA . ARG A 1 100 ? -0.317 -13.395 -11.847 1.00 85.19 100 ARG A CA 1
ATOM 795 C C . ARG A 1 100 ? -0.861 -13.187 -10.432 1.00 85.19 100 ARG A C 1
ATOM 797 O O . ARG A 1 100 ? -0.787 -14.088 -9.597 1.00 85.19 100 ARG A O 1
ATOM 804 N N . LEU A 1 101 ? -1.386 -11.996 -10.160 1.00 82.00 101 LEU A N 1
ATOM 805 C CA . LEU A 1 101 ? -2.084 -11.732 -8.911 1.00 82.00 101 LEU A CA 1
ATOM 806 C C . LEU A 1 101 ? -3.422 -12.479 -8.945 1.00 82.00 101 LEU A C 1
ATOM 808 O O . LEU A 1 101 ? -4.089 -12.527 -9.977 1.00 82.00 101 LEU A O 1
ATOM 812 N N . ALA A 1 102 ? -3.754 -13.141 -7.838 1.00 70.88 102 ALA A N 1
ATOM 813 C CA . ALA A 1 102 ? -4.929 -14.002 -7.746 1.00 70.88 102 ALA A CA 1
ATOM 814 C C . ALA A 1 102 ? -6.236 -13.201 -7.866 1.00 70.88 102 ALA A C 1
ATOM 816 O O . ALA A 1 102 ? -6.268 -12.012 -7.558 1.00 70.88 102 ALA A O 1
ATOM 817 N N . SER A 1 103 ? -7.333 -13.882 -8.210 1.00 69.25 103 SER A N 1
ATOM 818 C CA . SER A 1 103 ? -8.693 -13.313 -8.258 1.00 69.25 103 SER A CA 1
ATOM 819 C C . SER A 1 103 ? -9.162 -12.709 -6.929 1.00 69.25 103 SER A C 1
ATOM 821 O O . SER A 1 103 ? -10.090 -11.911 -6.901 1.00 69.25 103 SER A O 1
ATOM 823 N N . SER A 1 104 ? -8.491 -13.014 -5.815 1.00 70.62 104 SER A N 1
ATOM 824 C CA . SER A 1 104 ? -8.697 -12.318 -4.542 1.00 70.62 104 SER A CA 1
ATOM 825 C C . SER A 1 104 ? -8.391 -10.815 -4.617 1.00 70.62 104 SER A C 1
ATOM 827 O O . SER A 1 104 ? -8.830 -10.073 -3.738 1.00 70.62 104 SER A O 1
ATOM 829 N N . PHE A 1 105 ? -7.674 -10.350 -5.646 1.00 79.44 105 PHE A N 1
ATOM 830 C CA . PHE A 1 105 ? -7.535 -8.929 -5.953 1.00 79.44 105 PHE A CA 1
ATOM 831 C C . PHE A 1 105 ? -8.811 -8.339 -6.545 1.00 79.44 105 PHE A C 1
ATOM 833 O O . PHE A 1 105 ? -9.121 -7.209 -6.197 1.00 79.44 105 PHE A O 1
ATOM 840 N N . ASP A 1 106 ? -9.582 -9.074 -7.348 1.00 77.25 106 ASP A N 1
ATOM 841 C CA . ASP A 1 106 ? -10.793 -8.539 -7.988 1.00 77.25 106 ASP A CA 1
ATOM 842 C C . ASP A 1 106 ? -11.783 -8.023 -6.939 1.00 77.25 106 ASP A C 1
ATOM 844 O O . ASP A 1 106 ? -12.277 -6.906 -7.039 1.00 77.25 106 ASP A O 1
ATOM 848 N N . GLU A 1 107 ? -11.956 -8.772 -5.852 1.00 76.94 107 GLU A N 1
ATOM 849 C CA . GLU A 1 107 ? -12.767 -8.350 -4.706 1.00 76.94 107 GLU A CA 1
ATOM 850 C C . GLU A 1 107 ? -12.207 -7.109 -3.985 1.00 76.94 107 GLU A C 1
ATOM 852 O O . GLU A 1 107 ? -12.970 -6.308 -3.450 1.00 76.94 107 GLU A O 1
ATOM 857 N N . ILE A 1 108 ? -10.877 -6.929 -3.952 1.00 81.19 108 ILE A N 1
ATOM 858 C CA . ILE A 1 108 ? -10.256 -5.718 -3.388 1.00 81.19 108 ILE A CA 1
ATOM 859 C C . ILE A 1 108 ? -10.577 -4.511 -4.268 1.00 81.19 108 ILE A C 1
ATOM 861 O O . ILE A 1 108 ? -10.879 -3.443 -3.738 1.00 81.19 108 ILE A O 1
ATOM 865 N N . LEU A 1 109 ? -10.536 -4.701 -5.588 1.00 79.12 109 LEU A N 1
ATOM 866 C CA . LEU A 1 109 ? -10.798 -3.669 -6.588 1.00 79.12 109 LEU A CA 1
ATOM 867 C C . LEU A 1 109 ? -12.273 -3.246 -6.578 1.00 79.12 109 LEU A C 1
ATOM 869 O O . LEU A 1 109 ? -12.595 -2.067 -6.728 1.00 79.12 109 LEU A O 1
ATOM 873 N N . THR A 1 110 ? -13.191 -4.178 -6.339 1.00 78.94 110 THR A N 1
ATOM 874 C CA . THR A 1 110 ? -14.635 -3.896 -6.312 1.00 78.94 110 THR A CA 1
ATOM 875 C C . THR A 1 110 ? -15.144 -3.302 -4.997 1.00 78.94 110 THR A C 1
ATOM 877 O O . THR A 1 110 ? -16.343 -3.066 -4.877 1.00 78.94 110 THR A O 1
ATOM 880 N N . ASN A 1 111 ? -14.285 -3.086 -3.996 1.00 69.69 111 ASN A N 1
ATOM 881 C CA . ASN A 1 111 ? -14.724 -2.592 -2.691 1.00 69.69 111 ASN A CA 1
ATOM 882 C C . ASN A 1 111 ? -15.277 -1.161 -2.737 1.00 69.69 111 ASN A C 1
ATOM 884 O O . ASN A 1 111 ? -14.872 -0.333 -3.545 1.00 69.69 111 ASN A O 1
ATOM 888 N N . GLU A 1 112 ? -16.157 -0.858 -1.786 1.00 84.81 112 GLU A N 1
ATOM 889 C CA . GLU A 1 112 ? -16.587 0.507 -1.481 1.00 84.81 112 GLU A CA 1
ATOM 890 C C . GLU A 1 112 ? -15.409 1.422 -1.089 1.00 84.81 112 GLU A C 1
ATOM 892 O O . GLU A 1 112 ? -14.337 0.914 -0.726 1.00 84.81 112 GLU A O 1
ATOM 897 N N . PRO A 1 113 ? -15.601 2.760 -1.111 1.00 93.44 113 PRO A N 1
ATOM 898 C CA . PRO A 1 113 ? -14.606 3.725 -0.655 1.00 93.44 113 PRO A CA 1
ATOM 899 C C . PRO A 1 113 ? -13.896 3.309 0.633 1.00 93.44 113 PRO A C 1
ATOM 901 O O . PRO A 1 113 ? -14.493 2.735 1.555 1.00 93.44 113 PRO A O 1
ATOM 904 N N . GLY A 1 114 ? -12.593 3.567 0.679 1.00 94.69 114 GLY A N 1
ATOM 905 C CA . GLY A 1 114 ? -11.734 3.141 1.770 1.00 94.69 114 GLY A CA 1
ATOM 906 C C . GLY A 1 114 ? -10.267 3.044 1.369 1.00 94.69 114 GLY A C 1
ATOM 907 O O . GLY A 1 114 ? -9.877 3.362 0.249 1.00 94.69 114 GLY A O 1
ATOM 908 N N . LEU A 1 115 ? -9.447 2.604 2.318 1.00 95.69 115 LEU A N 1
ATOM 909 C CA . LEU A 1 115 ? -7.994 2.591 2.217 1.00 95.69 115 LEU A CA 1
ATOM 910 C C . LEU A 1 115 ? -7.463 1.177 1.969 1.00 95.69 115 LEU A C 1
ATOM 912 O O . LEU A 1 115 ? -7.776 0.245 2.712 1.00 95.69 115 LEU A O 1
ATOM 916 N N . VAL A 1 116 ? -6.599 1.026 0.973 1.00 96.38 116 VAL A N 1
ATOM 917 C CA . VAL A 1 116 ? -5.818 -0.182 0.710 1.00 96.38 116 VAL A CA 1
ATOM 918 C C . VAL A 1 116 ? -4.336 0.152 0.830 1.00 96.38 116 VAL A C 1
ATOM 920 O O . VAL A 1 116 ? -3.814 1.007 0.112 1.00 96.38 116 VAL A O 1
ATOM 923 N N . LEU A 1 117 ? -3.651 -0.540 1.739 1.00 95.94 117 LEU A N 1
ATOM 924 C CA . LEU A 1 117 ? -2.214 -0.379 1.952 1.00 95.94 117 LEU A CA 1
ATOM 925 C C . LEU A 1 117 ? -1.441 -1.408 1.132 1.00 95.94 117 LEU A C 1
ATOM 927 O O . LEU A 1 117 ? -1.712 -2.600 1.228 1.00 95.94 117 LEU A O 1
ATOM 931 N N . ILE A 1 118 ? -0.443 -0.964 0.376 1.00 96.00 118 ILE A N 1
ATOM 932 C CA . ILE A 1 118 ? 0.479 -1.817 -0.375 1.00 96.00 118 ILE A CA 1
ATOM 933 C C . ILE A 1 118 ? 1.849 -1.733 0.304 1.00 96.00 118 ILE A C 1
ATOM 935 O O . ILE A 1 118 ? 2.574 -0.745 0.166 1.00 96.00 118 ILE A O 1
ATOM 939 N N . SER A 1 119 ? 2.210 -2.769 1.057 1.00 94.94 119 SER A N 1
ATOM 940 C CA . SER A 1 119 ? 3.499 -2.880 1.736 1.00 94.94 119 SER A CA 1
ATOM 941 C C . SER A 1 119 ? 4.455 -3.832 1.015 1.00 94.94 119 SER A C 1
ATOM 943 O O . SER A 1 119 ? 4.090 -4.566 0.099 1.00 94.94 119 SER A O 1
ATOM 945 N N . GLY A 1 120 ? 5.727 -3.771 1.382 1.00 92.31 120 GLY A N 1
ATOM 946 C CA . GLY A 1 120 ? 6.838 -4.496 0.771 1.00 92.31 120 GLY A CA 1
ATOM 947 C C . GLY A 1 120 ? 8.124 -3.665 0.815 1.00 92.31 120 GLY A C 1
ATOM 948 O O . GLY A 1 120 ? 8.100 -2.460 1.058 1.00 92.31 120 GLY A O 1
ATOM 949 N N . SER A 1 121 ? 9.268 -4.297 0.555 1.00 87.44 121 SER A N 1
ATOM 950 C CA . SER A 1 121 ? 10.563 -3.603 0.478 1.00 87.44 121 SER A CA 1
ATOM 951 C C . SER A 1 121 ? 10.670 -2.686 -0.753 1.00 87.44 121 SER A C 1
ATOM 953 O O . SER A 1 121 ? 9.859 -2.758 -1.682 1.00 87.44 121 SER A O 1
ATOM 955 N N . SER A 1 122 ? 11.708 -1.848 -0.828 1.00 80.06 122 SER A N 1
ATOM 956 C CA . SER A 1 122 ? 12.017 -0.996 -1.996 1.00 80.06 122 SER A CA 1
ATOM 957 C C . SER A 1 122 ? 12.051 -1.743 -3.336 1.00 80.06 122 SER A C 1
ATOM 959 O O . SER A 1 122 ? 11.636 -1.198 -4.351 1.00 80.06 122 SER A O 1
ATOM 961 N N . THR A 1 123 ? 12.466 -3.011 -3.348 1.00 81.75 123 THR A N 1
ATOM 962 C CA . THR A 1 123 ? 12.593 -3.813 -4.575 1.00 81.75 123 THR A CA 1
ATOM 963 C C . THR A 1 123 ? 11.400 -4.722 -4.854 1.00 81.75 123 THR A C 1
ATOM 965 O O . THR A 1 123 ? 11.403 -5.407 -5.876 1.00 81.75 123 THR A O 1
ATOM 968 N N . SER A 1 124 ? 10.382 -4.741 -3.989 1.00 85.56 124 SER A N 1
ATOM 969 C CA . SER A 1 124 ? 9.269 -5.706 -4.031 1.00 85.56 124 SER A CA 1
ATOM 970 C C . SER A 1 124 ? 8.272 -5.513 -5.184 1.00 85.56 124 SER A C 1
ATOM 972 O O . SER A 1 124 ? 7.486 -6.418 -5.440 1.00 85.56 124 SER A O 1
ATOM 974 N N . GLY A 1 125 ? 8.327 -4.392 -5.913 1.00 87.19 125 GLY A N 1
ATOM 975 C CA . GLY A 1 125 ? 7.433 -4.115 -7.049 1.00 87.19 125 GLY A CA 1
ATOM 976 C C . GLY A 1 125 ? 6.115 -3.419 -6.683 1.00 87.19 125 GLY A C 1
ATOM 977 O O . GLY A 1 125 ? 5.161 -3.495 -7.450 1.00 87.19 125 GLY A O 1
ATOM 978 N N . ARG A 1 126 ? 6.046 -2.737 -5.529 1.00 91.44 126 ARG A N 1
ATOM 979 C CA . ARG A 1 126 ? 4.850 -2.008 -5.049 1.00 91.44 126 ARG A CA 1
ATOM 980 C C . ARG A 1 126 ? 4.316 -0.999 -6.055 1.00 91.44 126 ARG A C 1
ATOM 982 O O . ARG A 1 126 ? 3.123 -1.001 -6.321 1.00 91.44 126 ARG A O 1
ATOM 989 N N . THR A 1 127 ? 5.201 -0.200 -6.644 1.00 88.75 127 THR A N 1
ATOM 990 C CA . THR A 1 127 ? 4.856 0.784 -7.676 1.00 88.75 127 THR A CA 1
ATOM 991 C C . THR A 1 127 ? 4.236 0.097 -8.887 1.00 88.75 127 THR A C 1
ATOM 993 O O . THR A 1 127 ? 3.133 0.445 -9.295 1.00 88.75 127 THR A O 1
ATOM 996 N N . THR A 1 128 ? 4.864 -0.969 -9.388 1.00 88.31 128 THR A N 1
ATOM 997 C CA . THR A 1 128 ? 4.330 -1.761 -10.501 1.00 88.31 128 THR A CA 1
ATOM 998 C C . THR A 1 128 ? 2.938 -2.335 -10.197 1.00 88.31 128 THR A C 1
ATOM 1000 O O . THR A 1 128 ? 2.062 -2.290 -11.059 1.00 88.31 128 THR A O 1
ATOM 1003 N N . VAL A 1 129 ? 2.705 -2.846 -8.980 1.00 90.94 129 VAL A N 1
ATOM 1004 C CA . VAL A 1 129 ? 1.388 -3.358 -8.555 1.00 90.94 129 VAL A CA 1
ATOM 1005 C C . VAL A 1 129 ? 0.359 -2.238 -8.430 1.00 90.94 129 VAL A C 1
ATOM 1007 O O . VAL A 1 129 ? -0.752 -2.396 -8.925 1.00 90.94 129 VAL A O 1
ATOM 1010 N N . LEU A 1 130 ? 0.717 -1.101 -7.827 1.00 92.19 130 LEU A N 1
ATOM 1011 C CA . LEU A 1 130 ? -0.155 0.071 -7.746 1.00 92.19 130 LEU A CA 1
ATOM 1012 C C . LEU A 1 130 ? -0.596 0.507 -9.148 1.00 92.19 130 LEU A C 1
ATOM 1014 O O . LEU A 1 130 ? -1.787 0.645 -9.401 1.00 92.19 130 LEU A O 1
ATOM 1018 N N . HIS A 1 131 ? 0.334 0.645 -10.092 1.00 88.69 131 HIS A N 1
ATOM 1019 C CA . HIS A 1 131 ? -0.005 1.025 -11.463 1.00 88.69 131 HIS A CA 1
ATOM 1020 C C . HIS A 1 131 ? -0.884 -0.009 -12.172 1.00 88.69 131 HIS A C 1
ATOM 1022 O O . HIS A 1 131 ? -1.799 0.374 -12.898 1.00 88.69 131 HIS A O 1
ATOM 1028 N N . ALA A 1 132 ? -0.655 -1.303 -11.938 1.00 88.94 132 ALA A N 1
ATOM 1029 C CA . ALA A 1 132 ? -1.508 -2.364 -12.469 1.00 88.94 132 ALA A CA 1
ATOM 1030 C C . ALA A 1 132 ? -2.948 -2.275 -11.935 1.00 88.94 132 ALA A C 1
ATOM 1032 O O . ALA A 1 132 ? -3.902 -2.444 -12.696 1.00 88.94 132 ALA A O 1
ATOM 1033 N N . ILE A 1 133 ? -3.099 -1.975 -10.641 1.00 91.38 133 ILE A N 1
ATOM 1034 C CA . ILE A 1 133 ? -4.391 -1.743 -9.985 1.00 91.38 133 ILE A CA 1
ATOM 1035 C C . ILE A 1 133 ? -5.090 -0.531 -10.613 1.00 91.38 133 ILE A C 1
ATOM 1037 O O . ILE A 1 133 ? -6.229 -0.641 -11.065 1.00 91.38 133 ILE A O 1
ATOM 1041 N N . LEU A 1 134 ? -4.404 0.607 -10.711 1.00 90.38 134 LEU A N 1
ATOM 1042 C CA . LEU A 1 134 ? -4.981 1.839 -11.257 1.00 90.38 134 LEU A CA 1
ATOM 1043 C C . LEU A 1 134 ? -5.385 1.687 -12.732 1.00 90.38 134 LEU A C 1
ATOM 1045 O O . LEU A 1 134 ? -6.468 2.118 -13.125 1.00 90.38 134 LEU A O 1
ATOM 1049 N N . GLU A 1 135 ? -4.565 1.018 -13.546 1.00 87.69 135 GLU A N 1
ATOM 1050 C CA . GLU A 1 135 ? -4.890 0.749 -14.953 1.00 87.69 135 GLU A CA 1
ATOM 1051 C C . GLU A 1 135 ? -6.098 -0.194 -15.094 1.00 87.69 135 GLU A C 1
ATOM 1053 O O . GLU A 1 135 ? -6.870 -0.064 -16.045 1.00 87.69 135 GLU A O 1
ATOM 1058 N N . SER A 1 136 ? -6.309 -1.116 -14.144 1.00 88.19 136 SER A N 1
ATOM 1059 C CA . SER A 1 136 ? -7.495 -1.985 -14.145 1.00 88.19 136 SER A CA 1
ATOM 1060 C C . SER A 1 136 ? -8.794 -1.203 -13.902 1.00 88.19 136 SER A C 1
ATOM 1062 O O . SER A 1 136 ? -9.795 -1.466 -14.569 1.00 88.19 136 SER A O 1
ATOM 1064 N N . HIS A 1 137 ? -8.748 -0.186 -13.036 1.00 88.62 137 HIS A N 1
ATOM 1065 C CA . HIS A 1 137 ? -9.875 0.700 -12.738 1.00 88.62 137 HIS A CA 1
ATOM 1066 C C . HIS A 1 137 ? -10.219 1.653 -13.871 1.00 88.62 137 HIS A C 1
ATOM 1068 O O . HIS A 1 137 ? -11.389 1.930 -14.127 1.00 88.62 137 HIS A O 1
ATOM 1074 N N . ARG A 1 138 ? -9.204 2.120 -14.596 1.00 84.69 138 ARG A N 1
ATOM 1075 C CA . ARG A 1 138 ? -9.337 3.168 -15.611 1.00 84.69 138 ARG A CA 1
ATOM 1076 C C . ARG A 1 138 ? -10.404 2.896 -16.679 1.00 84.69 138 ARG A C 1
ATOM 1078 O O . ARG A 1 138 ? -10.926 3.826 -17.282 1.00 84.69 138 ARG A O 1
ATOM 1085 N N . LYS A 1 139 ? -10.723 1.630 -16.952 1.00 81.38 139 LYS A N 1
ATOM 1086 C CA . LYS A 1 139 ? -11.765 1.273 -17.929 1.00 81.38 139 LYS A CA 1
ATOM 1087 C C . LYS A 1 139 ? -13.172 1.703 -17.505 1.00 81.38 139 LYS A C 1
ATOM 1089 O O . LYS A 1 139 ? -14.038 1.812 -18.368 1.00 81.38 139 LYS A O 1
ATOM 1094 N N . HIS A 1 140 ? -13.398 1.889 -16.208 1.00 84.94 140 HIS A N 1
ATOM 1095 C CA . HIS A 1 140 ? -14.728 2.057 -15.626 1.00 84.94 140 HI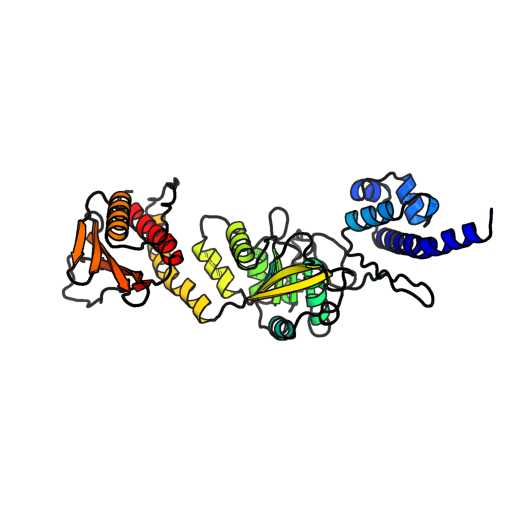S A CA 1
ATOM 1096 C C . HIS A 1 140 ? -14.827 3.237 -14.656 1.00 84.94 140 HIS A C 1
ATOM 1098 O O . HIS A 1 140 ? -15.934 3.671 -14.358 1.00 84.94 140 HIS A O 1
ATOM 1104 N N . ASP A 1 141 ? -13.693 3.757 -14.189 1.00 87.25 141 ASP A N 1
ATOM 1105 C CA . ASP A 1 141 ? -13.620 4.740 -13.118 1.00 87.25 141 ASP A CA 1
ATOM 1106 C C . ASP A 1 141 ? -12.756 5.946 -13.505 1.00 87.25 141 ASP A C 1
ATOM 1108 O O . ASP A 1 141 ? -11.778 5.814 -14.247 1.00 87.25 141 ASP A O 1
ATOM 1112 N N . ASP A 1 142 ? -13.068 7.103 -12.918 1.00 88.06 142 ASP A N 1
ATOM 1113 C CA . ASP A 1 142 ? -12.169 8.254 -12.897 1.00 88.06 142 ASP A CA 1
ATOM 1114 C C . ASP A 1 142 ? -11.040 7.995 -11.889 1.00 88.06 142 ASP A C 1
ATOM 1116 O O . ASP A 1 142 ? -11.278 7.845 -10.683 1.00 88.06 142 ASP A O 1
ATOM 1120 N N . VAL A 1 143 ? -9.811 7.899 -12.406 1.00 89.50 143 VAL A N 1
ATOM 1121 C CA . VAL A 1 143 ? -8.612 7.515 -11.650 1.00 89.50 143 VAL A CA 1
ATOM 1122 C C . VAL A 1 143 ? -7.636 8.683 -11.570 1.00 89.50 143 VAL A C 1
ATOM 1124 O O . VAL A 1 143 ? -7.180 9.171 -12.602 1.00 89.50 143 VAL A O 1
ATOM 1127 N N . ILE A 1 144 ? -7.237 9.057 -10.355 1.00 89.00 144 ILE A N 1
ATOM 1128 C CA . ILE A 1 144 ? -6.162 10.023 -10.095 1.00 89.00 144 ILE A CA 1
ATOM 1129 C C . ILE A 1 144 ? -4.971 9.304 -9.466 1.00 89.00 144 ILE A C 1
ATOM 1131 O O . ILE A 1 144 ? -5.137 8.390 -8.662 1.00 89.00 144 ILE A O 1
ATOM 1135 N N . LEU A 1 145 ? -3.757 9.719 -9.812 1.00 87.50 145 LEU A N 1
ATOM 1136 C CA . LEU A 1 145 ? -2.538 9.301 -9.132 1.00 87.50 145 LEU A CA 1
ATOM 1137 C C . LEU A 1 145 ? -1.859 10.532 -8.547 1.00 87.50 145 LEU A C 1
ATOM 1139 O O . LEU A 1 145 ? -1.464 11.436 -9.271 1.00 87.50 145 LEU A O 1
ATOM 1143 N N . PHE A 1 146 ? -1.650 10.535 -7.244 1.00 83.00 146 PHE A N 1
ATOM 1144 C CA . PHE A 1 146 ? -0.712 11.450 -6.636 1.00 83.00 146 PHE A CA 1
ATOM 1145 C C . PHE A 1 146 ? 0.660 10.803 -6.587 1.00 83.00 146 PHE A C 1
ATOM 1147 O O . PHE A 1 146 ? 0.848 9.730 -5.998 1.00 83.00 146 PHE A O 1
ATOM 1154 N N . SER A 1 147 ? 1.622 11.455 -7.223 1.00 78.19 147 SER A N 1
ATOM 1155 C CA . SER A 1 147 ? 2.995 10.988 -7.241 1.00 78.19 147 SER A CA 1
ATOM 1156 C C . SER A 1 147 ? 3.948 12.162 -7.172 1.00 78.19 147 SER A C 1
ATOM 1158 O O . SER A 1 147 ? 3.737 13.184 -7.816 1.00 78.19 147 SER A O 1
ATOM 1160 N N . ASN A 1 148 ? 5.041 11.969 -6.439 1.00 65.81 148 ASN A N 1
ATOM 1161 C CA . ASN A 1 148 ? 6.182 12.881 -6.472 1.00 65.81 148 ASN A CA 1
ATOM 1162 C C . ASN A 1 148 ? 7.041 12.683 -7.742 1.00 65.81 148 ASN A C 1
ATOM 1164 O O . ASN A 1 148 ? 8.088 13.310 -7.891 1.00 65.81 148 ASN A O 1
ATOM 1168 N N . ASN A 1 149 ? 6.631 11.791 -8.653 1.00 59.91 149 ASN A N 1
ATOM 1169 C CA . ASN A 1 149 ? 7.301 11.498 -9.912 1.00 59.91 149 ASN A CA 1
ATOM 1170 C C . ASN A 1 149 ? 6.321 11.634 -11.092 1.00 59.91 149 ASN A C 1
ATOM 1172 O O . ASN A 1 149 ? 5.422 10.815 -11.265 1.00 59.91 149 ASN A O 1
ATOM 1176 N N . GLU A 1 150 ? 6.544 12.612 -11.974 1.00 51.06 150 GLU A N 1
ATOM 1177 C CA . GLU A 1 150 ? 5.697 12.943 -13.143 1.00 51.06 150 GLU A CA 1
ATOM 1178 C C . GLU A 1 150 ? 5.714 11.907 -14.297 1.00 51.06 150 GLU A C 1
ATOM 1180 O O . GLU A 1 150 ? 5.813 12.254 -15.472 1.00 51.06 150 GLU A O 1
ATOM 1185 N N . SER A 1 151 ? 5.675 10.605 -14.020 1.00 50.22 151 SER A N 1
ATOM 1186 C CA . SER A 1 151 ? 6.005 9.589 -15.036 1.00 50.22 151 SER A CA 1
ATOM 1187 C C . SER A 1 151 ? 4.961 8.498 -15.237 1.00 50.22 151 SER A C 1
ATOM 1189 O O . SER A 1 151 ? 5.303 7.397 -15.667 1.00 50.22 151 SER A O 1
ATOM 1191 N N . HIS A 1 152 ? 3.676 8.813 -15.040 1.00 49.81 152 HIS A N 1
ATOM 1192 C CA . HIS A 1 152 ? 2.607 7.958 -15.547 1.00 49.81 152 HIS A CA 1
ATOM 1193 C C . HIS A 1 152 ? 1.892 8.597 -16.751 1.00 49.81 152 HIS A C 1
ATOM 1195 O O . HIS A 1 152 ? 1.026 9.448 -16.572 1.00 49.81 152 HIS A O 1
ATOM 1201 N N . PRO A 1 153 ? 2.174 8.172 -18.000 1.00 45.00 153 PRO A N 1
ATOM 1202 C CA . PRO A 1 153 ? 1.704 8.851 -19.221 1.00 45.00 153 PRO A CA 1
ATOM 1203 C C . PRO A 1 153 ? 0.190 8.727 -19.477 1.00 45.00 153 PRO A C 1
ATOM 1205 O O . PRO A 1 153 ? -0.303 9.064 -20.551 1.00 45.00 153 PRO A O 1
ATOM 1208 N N . LYS A 1 154 ? -0.549 8.135 -18.538 1.00 49.88 154 LYS A N 1
ATOM 1209 C CA . LYS A 1 154 ? -1.878 7.566 -18.757 1.00 49.88 154 LYS A CA 1
ATOM 1210 C C . LYS A 1 154 ? -2.848 7.776 -17.593 1.00 49.88 154 LYS A C 1
ATOM 1212 O O . LYS A 1 154 ? -4.014 7.449 -17.752 1.00 49.88 154 LYS A O 1
ATOM 1217 N N . VAL A 1 155 ? -2.401 8.309 -16.462 1.00 54.34 155 VAL A N 1
ATOM 1218 C CA . VAL A 1 155 ? -3.262 8.634 -15.315 1.00 54.34 155 VAL A CA 1
ATOM 1219 C C . VAL A 1 155 ? -3.046 10.111 -15.009 1.00 54.34 155 VAL A C 1
ATOM 1221 O O . VAL A 1 155 ? -1.903 10.566 -15.081 1.00 54.34 155 VAL A O 1
ATOM 1224 N N . SER A 1 156 ? -4.114 10.860 -14.720 1.00 54.56 156 SER A N 1
ATOM 1225 C CA . SER A 1 156 ? -3.990 12.251 -14.273 1.00 54.56 156 SER A CA 1
ATOM 1226 C C . SER A 1 156 ? -3.132 12.265 -13.015 1.00 54.56 156 SER A C 1
ATOM 1228 O O . SER A 1 156 ? -3.498 11.680 -11.993 1.00 54.56 156 SER A O 1
ATOM 1230 N N . THR A 1 157 ? -1.939 12.840 -13.151 1.00 58.22 157 THR A N 1
ATOM 1231 C CA . THR A 1 157 ? -0.929 12.857 -12.099 1.00 58.22 157 THR A CA 1
ATOM 1232 C C . THR A 1 157 ? -0.933 14.238 -11.468 1.00 58.22 157 THR A C 1
ATOM 1234 O O . THR A 1 157 ? -0.736 15.217 -12.183 1.00 58.22 157 THR A O 1
ATOM 1237 N N . ILE A 1 158 ? -1.184 14.311 -10.162 1.00 59.12 158 ILE A N 1
ATOM 1238 C CA . ILE A 1 158 ? -1.188 15.565 -9.400 1.00 59.12 158 ILE A CA 1
ATOM 1239 C C . ILE A 1 158 ? 0.011 15.539 -8.449 1.00 59.12 158 ILE A C 1
ATOM 1241 O O . ILE A 1 158 ? 0.215 14.558 -7.727 1.00 59.12 158 ILE A O 1
ATOM 1245 N N . GLU A 1 159 ? 0.818 16.598 -8.464 1.00 58.12 159 GLU A N 1
ATOM 1246 C CA . GLU A 1 159 ? 1.929 16.766 -7.524 1.00 58.12 159 GLU A CA 1
ATOM 1247 C C . GLU A 1 159 ? 1.394 17.128 -6.126 1.00 58.12 159 GLU A C 1
ATOM 1249 O O . GLU A 1 159 ? 0.353 17.767 -5.987 1.00 58.12 159 GLU A O 1
ATOM 1254 N N . PHE A 1 160 ? 2.081 16.702 -5.064 1.00 54.59 160 PHE A N 1
ATOM 1255 C CA . PHE A 1 160 ? 1.579 16.777 -3.683 1.00 54.59 160 PHE A CA 1
ATOM 1256 C C . PHE A 1 160 ? 1.545 18.182 -3.047 1.00 54.59 160 PHE A C 1
ATOM 1258 O O . PHE A 1 160 ? 1.260 18.290 -1.856 1.00 54.59 160 PHE A O 1
ATOM 1265 N N . ASP A 1 161 ? 1.787 19.248 -3.811 1.00 51.47 161 ASP A N 1
ATOM 1266 C CA . ASP A 1 161 ? 1.969 20.609 -3.291 1.00 51.47 161 ASP A CA 1
ATOM 1267 C C . ASP A 1 161 ? 1.116 21.647 -4.030 1.00 51.47 161 ASP A C 1
ATOM 1269 O O . ASP A 1 161 ? 1.616 22.661 -4.516 1.00 51.47 161 ASP A O 1
ATOM 1273 N N . VAL A 1 162 ? -0.187 21.380 -4.183 1.00 48.03 162 VAL A N 1
ATOM 1274 C CA . VAL A 1 162 ? -1.060 22.328 -4.883 1.00 48.03 162 VAL A CA 1
ATOM 1275 C C . VAL A 1 162 ? -2.313 22.678 -4.089 1.00 48.03 162 VAL A C 1
ATOM 1277 O O . VAL A 1 162 ? -3.304 21.949 -4.059 1.00 48.03 162 VAL A O 1
ATOM 1280 N N . ASP A 1 163 ? -2.269 23.871 -3.504 1.00 51.34 163 ASP A N 1
ATOM 1281 C CA . ASP A 1 163 ? -3.361 24.584 -2.835 1.00 51.34 163 ASP A CA 1
ATOM 1282 C C . ASP A 1 163 ? -4.384 25.159 -3.850 1.00 51.34 163 ASP A C 1
ATOM 1284 O O . ASP A 1 163 ? -4.857 26.287 -3.732 1.00 51.34 163 ASP A O 1
ATOM 1288 N N . ASP A 1 164 ? -4.698 24.396 -4.902 1.00 58.47 164 ASP A N 1
ATOM 1289 C CA . ASP A 1 164 ? -5.494 24.860 -6.042 1.00 58.47 164 ASP A CA 1
ATOM 1290 C C . ASP A 1 164 ? -6.917 24.283 -5.997 1.00 58.47 164 ASP A C 1
ATOM 1292 O O . ASP A 1 164 ? -7.150 23.072 -5.898 1.00 58.47 164 ASP A O 1
ATOM 1296 N N . GLU A 1 165 ? -7.899 25.180 -6.064 1.00 60.28 165 GLU A N 1
ATOM 1297 C CA . GLU A 1 165 ? -9.328 24.871 -6.073 1.00 60.2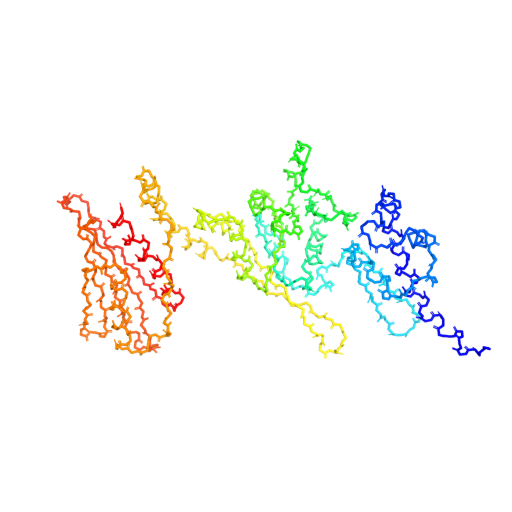8 165 GLU A CA 1
ATOM 1298 C C . GLU A 1 165 ? -9.700 23.927 -7.232 1.00 60.28 165 GLU A C 1
ATOM 1300 O O . GLU A 1 165 ? -10.634 23.126 -7.115 1.00 60.28 165 GLU A O 1
ATOM 1305 N N . ILE A 1 166 ? -8.930 23.969 -8.326 1.00 56.91 166 ILE A N 1
ATOM 1306 C CA . ILE A 1 166 ? -9.063 23.074 -9.481 1.00 56.91 166 ILE A CA 1
ATOM 1307 C C . ILE A 1 166 ? -8.815 21.616 -9.068 1.00 56.91 166 ILE A C 1
ATOM 1309 O O . ILE A 1 166 ? -9.661 20.756 -9.328 1.00 56.91 166 ILE A O 1
ATOM 1313 N N . HIS A 1 167 ? -7.732 21.340 -8.335 1.00 68.38 167 HIS A N 1
ATOM 1314 C CA . HIS A 1 167 ? -7.412 19.984 -7.885 1.00 68.38 167 HIS A CA 1
ATOM 1315 C C . HIS A 1 167 ? -8.428 19.461 -6.871 1.00 68.38 167 HIS A C 1
ATOM 1317 O O . HIS A 1 167 ? -8.793 18.290 -6.927 1.00 68.38 167 HIS A O 1
ATOM 1323 N N . ARG A 1 168 ? -8.983 20.314 -5.995 1.00 70.31 168 ARG A N 1
ATOM 1324 C CA . ARG A 1 168 ? -10.061 19.886 -5.080 1.00 70.31 168 AR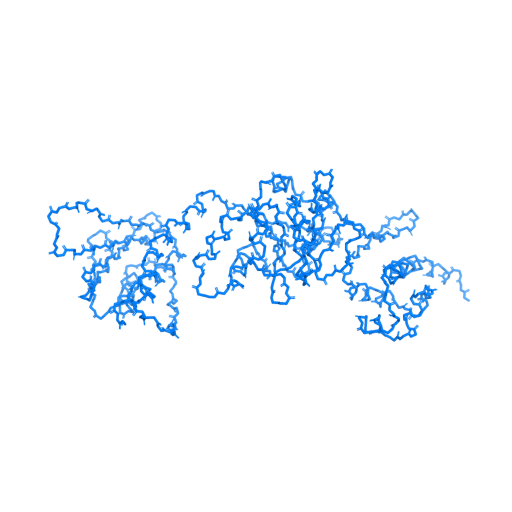G A CA 1
ATOM 1325 C C . ARG A 1 168 ? -11.291 19.380 -5.832 1.00 70.31 168 ARG A C 1
ATOM 1327 O O . ARG A 1 168 ? -11.873 18.379 -5.419 1.00 70.31 168 ARG A O 1
ATOM 1334 N N . ARG A 1 169 ? -11.678 20.030 -6.936 1.00 71.81 169 ARG A N 1
ATOM 1335 C CA . ARG A 1 169 ? -12.820 19.586 -7.757 1.00 71.81 169 ARG A CA 1
ATOM 1336 C C . ARG A 1 169 ? -12.533 18.280 -8.494 1.00 71.81 169 ARG A C 1
ATOM 1338 O O . ARG A 1 169 ? -13.440 17.464 -8.624 1.00 71.81 169 ARG A O 1
ATOM 1345 N N . GLU A 1 170 ? -11.307 18.075 -8.969 1.00 73.25 170 GLU A N 1
ATOM 1346 C CA . GLU A 1 170 ? -10.905 16.811 -9.602 1.00 73.25 170 GLU A CA 1
ATOM 1347 C C . GLU A 1 170 ? -10.874 15.660 -8.592 1.00 73.25 170 GLU A C 1
ATOM 1349 O O . GLU A 1 170 ? -11.446 14.602 -8.845 1.00 73.25 170 GLU A O 1
ATOM 1354 N N . ILE A 1 171 ? -10.310 15.897 -7.407 1.00 79.06 171 ILE A N 1
ATOM 1355 C CA . ILE A 1 171 ? -10.287 14.939 -6.296 1.00 79.06 171 ILE A CA 1
ATOM 1356 C C . ILE A 1 171 ? -11.698 14.509 -5.897 1.00 79.06 171 ILE A C 1
ATOM 1358 O O . ILE A 1 171 ? -11.946 13.324 -5.706 1.00 79.06 171 ILE A O 1
ATOM 1362 N N . GLN A 1 172 ? -12.633 15.457 -5.802 1.00 80.12 172 GLN A N 1
ATOM 1363 C CA . GLN A 1 172 ? -14.027 15.173 -5.448 1.00 80.12 172 GLN A CA 1
ATOM 1364 C C . GLN A 1 172 ? -14.772 14.331 -6.491 1.00 80.12 172 GLN A C 1
ATOM 1366 O O . GLN A 1 172 ? -15.810 13.760 -6.171 1.00 80.12 172 GLN A O 1
ATOM 1371 N N . ARG A 1 173 ? -14.279 14.275 -7.733 1.00 83.00 173 ARG A N 1
ATOM 1372 C CA . ARG A 1 173 ? -14.876 13.479 -8.815 1.00 83.00 173 ARG A CA 1
ATOM 1373 C C . ARG A 1 173 ? -14.225 12.108 -8.976 1.00 83.00 173 ARG A C 1
ATOM 1375 O O . ARG A 1 173 ? -14.821 11.239 -9.601 1.00 83.00 173 ARG A O 1
ATOM 1382 N N . ALA A 1 174 ? -13.020 11.913 -8.447 1.00 86.81 174 ALA A N 1
ATOM 1383 C CA . ALA A 1 174 ? -12.292 10.666 -8.615 1.00 86.81 174 ALA A CA 1
ATOM 1384 C C . ALA A 1 174 ? -12.882 9.546 -7.752 1.00 86.81 174 ALA A C 1
ATOM 1386 O O . ALA A 1 174 ? -12.963 9.653 -6.530 1.00 86.81 174 ALA A O 1
ATOM 1387 N N . ASN A 1 175 ? -13.213 8.425 -8.391 1.00 91.81 175 ASN A N 1
ATOM 1388 C CA . ASN A 1 175 ? -13.682 7.222 -7.699 1.00 91.81 175 ASN A CA 1
ATOM 1389 C C . ASN A 1 175 ? -12.514 6.386 -7.158 1.00 91.81 175 ASN A C 1
ATOM 1391 O O . ASN A 1 175 ? -12.688 5.562 -6.251 1.00 91.81 175 ASN A O 1
ATOM 1395 N N . VAL A 1 176 ? -11.332 6.549 -7.759 1.00 93.69 176 VAL A N 1
ATOM 1396 C CA . VAL A 1 176 ? -10.127 5.777 -7.459 1.00 93.69 176 VAL A CA 1
ATOM 1397 C C . VAL A 1 176 ? -8.928 6.706 -7.399 1.00 93.69 176 VAL A C 1
ATOM 1399 O O . VAL A 1 176 ? -8.691 7.501 -8.307 1.00 93.69 176 VAL A O 1
ATOM 1402 N N . ILE A 1 177 ? -8.143 6.579 -6.334 1.00 93.50 177 ILE A N 1
ATOM 1403 C CA . ILE A 1 177 ? -6.988 7.431 -6.088 1.00 93.50 177 ILE A CA 1
ATOM 1404 C C . ILE A 1 177 ? -5.781 6.571 -5.717 1.00 93.50 177 ILE A C 1
ATOM 1406 O O . ILE A 1 177 ? -5.819 5.783 -4.776 1.00 93.50 177 ILE A O 1
ATOM 1410 N N . GLY A 1 178 ? -4.688 6.731 -6.454 1.00 93.69 178 GLY A N 1
ATOM 1411 C CA . GLY A 1 178 ? -3.380 6.191 -6.108 1.00 93.69 178 GLY A CA 1
ATOM 1412 C C . GLY A 1 178 ? -2.534 7.221 -5.371 1.00 93.69 178 GLY A C 1
ATOM 1413 O O . GLY A 1 178 ? -2.543 8.391 -5.732 1.00 93.69 178 GLY A O 1
ATOM 1414 N N . ILE A 1 179 ? -1.769 6.787 -4.376 1.00 92.31 179 ILE A N 1
ATOM 1415 C CA . ILE A 1 179 ? -0.745 7.578 -3.687 1.00 92.31 179 ILE A CA 1
ATOM 1416 C C . ILE A 1 179 ? 0.557 6.781 -3.741 1.00 92.31 179 ILE A C 1
ATOM 1418 O O . ILE A 1 179 ? 0.647 5.677 -3.199 1.00 92.31 179 ILE A O 1
ATOM 1422 N N . ASP A 1 180 ? 1.570 7.319 -4.419 1.00 88.25 180 ASP A N 1
ATOM 1423 C CA . ASP A 1 180 ? 2.802 6.574 -4.698 1.00 88.25 180 ASP A CA 1
ATOM 1424 C C . ASP A 1 180 ? 3.616 6.210 -3.453 1.00 88.25 180 ASP A C 1
ATOM 1426 O O . ASP A 1 180 ? 4.402 5.265 -3.496 1.00 88.25 180 ASP A O 1
ATOM 1430 N N . SER A 1 181 ? 3.461 6.958 -2.359 1.00 86.06 181 SER A N 1
ATOM 1431 C CA . SER A 1 181 ? 4.140 6.724 -1.099 1.00 86.06 181 SER A CA 1
ATOM 1432 C C . SER A 1 181 ? 3.657 7.693 -0.019 1.00 86.06 181 SER A C 1
ATOM 1434 O O . SER A 1 181 ? 3.473 8.885 -0.255 1.00 86.06 181 SER A O 1
ATOM 1436 N N . ILE A 1 182 ? 3.544 7.179 1.204 1.00 86.31 182 ILE A N 1
ATOM 1437 C CA . ILE A 1 182 ? 3.288 7.967 2.415 1.00 86.31 182 ILE A CA 1
ATOM 1438 C C . ILE A 1 182 ? 4.550 8.029 3.284 1.00 86.31 182 ILE A C 1
ATOM 1440 O O . ILE A 1 182 ? 5.271 7.031 3.415 1.00 86.31 182 ILE A O 1
ATOM 1444 N N . GLY A 1 183 ? 4.858 9.213 3.820 1.00 81.75 183 GLY A N 1
ATOM 1445 C CA . GLY A 1 183 ? 6.050 9.435 4.641 1.00 81.75 183 GLY A CA 1
ATOM 1446 C C . GLY A 1 183 ? 6.532 10.884 4.712 1.00 81.75 183 GLY A C 1
ATOM 1447 O O . GLY A 1 183 ? 5.960 11.768 4.076 1.00 81.75 183 GLY A O 1
ATOM 1448 N N . PRO A 1 184 ? 7.618 11.138 5.464 1.00 73.50 184 PRO A N 1
ATOM 1449 C CA . PRO A 1 184 ? 8.253 12.452 5.521 1.00 73.50 184 PRO A CA 1
ATOM 1450 C C . PRO A 1 184 ? 8.645 12.954 4.123 1.00 73.50 184 PRO A C 1
ATOM 1452 O O . PRO A 1 184 ? 9.304 12.234 3.371 1.00 73.50 184 PRO A O 1
ATOM 1455 N N . GLY A 1 185 ? 8.243 14.184 3.779 1.00 72.75 185 GLY A N 1
ATOM 1456 C CA . GLY A 1 185 ? 8.478 14.778 2.453 1.00 72.75 185 GLY A CA 1
ATOM 1457 C C . GLY A 1 185 ? 7.621 14.184 1.324 1.00 72.75 185 GLY A C 1
ATOM 1458 O O . GLY A 1 185 ? 7.970 14.316 0.153 1.00 72.75 185 GLY A O 1
ATOM 1459 N N . LYS A 1 186 ? 6.542 13.477 1.671 1.00 82.19 186 LYS A N 1
ATOM 1460 C CA . LYS A 1 186 ? 5.587 12.836 0.758 1.00 82.19 186 LYS A CA 1
ATOM 1461 C C . LYS A 1 186 ? 4.160 13.090 1.255 1.00 82.19 186 LYS A C 1
ATOM 1463 O O . LYS A 1 186 ? 3.943 13.940 2.117 1.00 82.19 186 LYS A O 1
ATOM 1468 N N . ALA A 1 187 ? 3.194 12.324 0.752 1.00 82.12 187 ALA A N 1
ATOM 1469 C CA . ALA A 1 187 ? 1.824 12.342 1.242 1.00 82.12 187 ALA A CA 1
ATOM 1470 C C . ALA A 1 187 ? 1.745 12.074 2.754 1.00 82.12 187 ALA A C 1
ATOM 1472 O O . ALA A 1 187 ? 2.376 11.144 3.269 1.00 82.12 187 ALA A O 1
ATOM 1473 N N . SER A 1 188 ? 0.903 12.840 3.447 1.00 87.94 188 SER A N 1
ATOM 1474 C CA . SER A 1 188 ? 0.549 12.569 4.840 1.00 87.94 188 SER A CA 1
ATOM 1475 C C . SER A 1 188 ? -0.443 11.398 4.931 1.00 87.94 188 SER A C 1
ATOM 1477 O O . SER A 1 188 ? -1.361 11.314 4.106 1.00 87.94 188 SER A O 1
ATOM 1479 N N . PRO A 1 189 ? -0.346 10.527 5.956 1.00 91.12 189 PRO A N 1
ATOM 1480 C CA . PRO A 1 189 ? -1.369 9.513 6.212 1.00 91.12 189 PRO A CA 1
ATOM 1481 C C . PRO A 1 189 ? -2.778 10.110 6.388 1.00 91.12 189 PRO A C 1
ATOM 1483 O O . PRO A 1 189 ? -3.757 9.510 5.948 1.00 91.12 189 PRO A O 1
ATOM 1486 N N . TYR A 1 190 ? -2.891 11.318 6.959 1.00 89.19 190 TYR A N 1
ATOM 1487 C CA . TYR A 1 190 ? -4.175 12.013 7.115 1.00 89.19 190 TYR A CA 1
ATOM 1488 C C . TYR A 1 190 ? -4.813 12.362 5.765 1.00 89.19 190 TYR A C 1
ATOM 1490 O O . TYR A 1 190 ? -6.024 12.223 5.609 1.00 89.19 190 TYR A O 1
ATOM 1498 N N . THR A 1 191 ? -4.009 12.745 4.767 1.00 87.44 191 THR A N 1
ATOM 1499 C CA . THR A 1 191 ? -4.490 12.997 3.402 1.00 87.44 191 THR A CA 1
ATOM 1500 C C . THR A 1 191 ? -5.083 11.728 2.801 1.00 87.44 191 THR A C 1
ATOM 1502 O O . THR A 1 191 ? -6.182 11.761 2.258 1.00 87.44 191 THR A O 1
ATOM 1505 N N . ALA A 1 192 ? -4.403 10.589 2.951 1.00 91.88 192 ALA A N 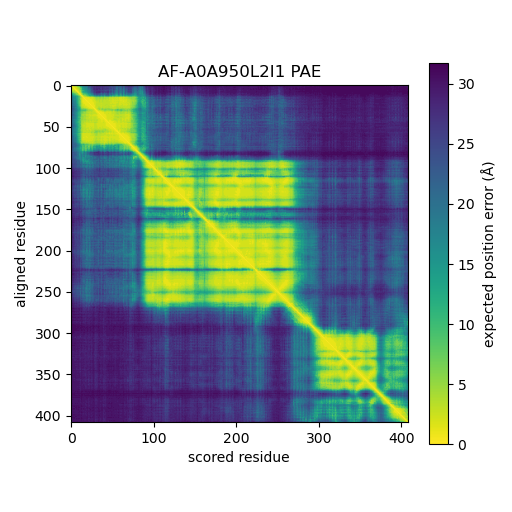1
ATOM 1506 C CA . ALA A 1 192 ? -4.908 9.313 2.452 1.00 91.88 192 ALA A CA 1
ATOM 1507 C C . ALA A 1 192 ? -6.226 8.899 3.127 1.00 91.88 192 ALA A C 1
ATOM 1509 O O . ALA A 1 192 ? -7.121 8.401 2.448 1.00 91.88 192 ALA A O 1
ATOM 1510 N N . LEU A 1 193 ? -6.370 9.135 4.436 1.00 92.50 193 LEU A N 1
ATOM 1511 C CA . LEU A 1 193 ? -7.606 8.849 5.171 1.00 92.50 193 LEU A CA 1
ATOM 1512 C C . LEU A 1 193 ? -8.765 9.761 4.764 1.00 92.50 193 LEU A C 1
ATOM 1514 O O . LEU A 1 193 ? -9.879 9.271 4.599 1.00 92.50 193 LEU A O 1
ATOM 1518 N N . TRP A 1 194 ? -8.501 11.054 4.565 1.00 90.62 194 TRP A N 1
ATOM 1519 C CA . TRP A 1 194 ? -9.495 12.012 4.077 1.00 90.62 194 TRP A CA 1
ATOM 1520 C C . TRP A 1 194 ? -9.985 11.659 2.663 1.00 90.62 194 TRP A C 1
ATOM 1522 O O . TRP A 1 194 ? -11.180 11.672 2.378 1.00 90.62 194 TRP A O 1
ATOM 1532 N N . LEU A 1 195 ? -9.074 11.253 1.777 1.00 91.31 195 LEU A N 1
ATOM 1533 C CA . LEU A 1 195 ? -9.429 10.781 0.435 1.00 91.31 195 LEU A CA 1
ATOM 1534 C C . LEU A 1 195 ? -10.230 9.468 0.485 1.00 91.31 195 LEU A C 1
ATOM 1536 O O . LEU A 1 195 ? -11.184 9.284 -0.273 1.00 91.31 195 LEU A O 1
ATOM 1540 N N . ALA A 1 196 ? -9.883 8.576 1.416 1.00 94.00 196 ALA A N 1
ATOM 1541 C CA . ALA A 1 196 ? -10.526 7.275 1.596 1.00 94.00 196 ALA A CA 1
ATOM 1542 C C . ALA A 1 196 ? -11.967 7.367 2.123 1.00 94.00 196 ALA A C 1
ATOM 1544 O O . ALA A 1 196 ? -12.646 6.347 2.228 1.00 94.00 196 ALA A O 1
ATOM 1545 N N . GLU A 1 197 ? -12.450 8.562 2.469 1.00 90.56 197 GLU A N 1
ATOM 1546 C CA . GLU A 1 197 ? -13.850 8.764 2.837 1.00 90.56 197 GLU A CA 1
ATOM 1547 C C . GLU A 1 197 ? -14.792 8.646 1.642 1.00 90.56 197 GLU A C 1
ATOM 1549 O O . GLU A 1 197 ? -15.899 8.140 1.801 1.00 90.56 197 GLU A O 1
ATOM 1554 N N . ASN A 1 198 ? -14.343 9.086 0.464 1.00 90.12 198 ASN A N 1
ATOM 1555 C CA . ASN A 1 198 ? -15.187 9.212 -0.725 1.00 90.12 198 ASN A CA 1
ATOM 1556 C C . ASN A 1 198 ? -14.655 8.422 -1.928 1.00 90.12 198 ASN A C 1
ATOM 1558 O O . ASN A 1 198 ? -15.405 8.170 -2.866 1.00 90.12 198 ASN A O 1
ATOM 1562 N N . ALA A 1 199 ? -13.392 7.991 -1.895 1.00 93.44 199 ALA A N 1
ATOM 1563 C CA . ALA A 1 199 ? -12.764 7.243 -2.976 1.00 93.44 199 ALA A CA 1
ATOM 1564 C C . ALA A 1 199 ? -12.135 5.932 -2.491 1.00 93.44 199 ALA A C 1
ATOM 1566 O O . ALA A 1 199 ? -11.866 5.721 -1.304 1.00 93.44 199 ALA A O 1
ATOM 1567 N N . ARG A 1 200 ? -11.852 5.039 -3.441 1.00 95.31 200 ARG A N 1
ATOM 1568 C CA . ARG A 1 200 ? -10.949 3.903 -3.225 1.00 95.31 200 ARG A CA 1
ATOM 1569 C C . ARG A 1 200 ? -9.512 4.402 -3.288 1.00 95.31 200 ARG A C 1
ATOM 1571 O O . ARG A 1 200 ? -9.033 4.761 -4.362 1.00 95.31 200 ARG A O 1
ATOM 1578 N N . VAL A 1 201 ? -8.829 4.424 -2.150 1.00 95.69 201 VAL A N 1
ATOM 1579 C CA . VAL A 1 201 ? -7.452 4.909 -2.042 1.00 95.69 201 VAL A CA 1
ATOM 1580 C C . VAL A 1 201 ? -6.485 3.740 -1.958 1.00 95.69 201 VAL A C 1
ATOM 1582 O O . VAL A 1 201 ? -6.561 2.928 -1.039 1.00 95.69 201 VAL A O 1
ATOM 1585 N N . TYR A 1 202 ? -5.528 3.697 -2.877 1.00 96.44 202 TYR A N 1
ATOM 1586 C CA . TYR A 1 202 ? -4.422 2.747 -2.881 1.00 96.44 202 TYR A CA 1
ATOM 1587 C C . TYR A 1 202 ? -3.131 3.486 -2.572 1.00 96.44 202 TYR A C 1
ATOM 1589 O O . TYR A 1 202 ? -2.775 4.421 -3.284 1.00 96.44 202 TYR A O 1
ATOM 1597 N N . THR A 1 203 ? -2.411 3.073 -1.534 1.00 95.62 203 THR A N 1
ATOM 1598 C CA . THR A 1 203 ? -1.176 3.759 -1.144 1.00 95.62 203 THR A CA 1
ATOM 1599 C C . THR A 1 203 ? -0.052 2.813 -0.781 1.00 95.62 203 THR A C 1
ATOM 1601 O O . THR A 1 203 ? -0.276 1.728 -0.246 1.00 95.62 203 THR A O 1
ATOM 1604 N N . ILE A 1 204 ? 1.174 3.235 -1.069 1.00 95.00 204 ILE A N 1
ATOM 1605 C CA . ILE A 1 204 ? 2.382 2.469 -0.794 1.00 95.00 204 ILE A CA 1
ATOM 1606 C C . ILE A 1 204 ? 2.977 2.873 0.553 1.00 95.00 204 ILE A C 1
ATOM 1608 O O . ILE A 1 204 ? 3.207 4.053 0.837 1.00 95.00 204 ILE A O 1
ATOM 1612 N N . ILE A 1 205 ? 3.332 1.864 1.347 1.00 93.19 205 ILE A N 1
ATOM 1613 C CA . ILE A 1 205 ? 4.087 2.042 2.586 1.00 93.19 205 ILE A CA 1
ATOM 1614 C C . ILE A 1 205 ? 5.336 1.166 2.618 1.00 93.19 205 ILE A C 1
ATOM 1616 O O . ILE A 1 205 ? 5.320 0.011 2.188 1.00 93.19 205 ILE A O 1
ATOM 1620 N N . ASP A 1 206 ? 6.455 1.728 3.082 1.00 90.94 206 ASP A N 1
ATOM 1621 C CA . ASP A 1 206 ? 7.731 1.017 3.198 1.00 90.94 206 ASP A CA 1
ATOM 1622 C C . ASP A 1 206 ? 7.795 0.200 4.479 1.00 90.94 206 ASP A C 1
ATOM 1624 O O . ASP A 1 206 ? 8.155 0.684 5.546 1.00 90.94 206 ASP A O 1
ATOM 1628 N N . ALA A 1 207 ? 7.398 -1.062 4.351 1.00 90.38 207 ALA A N 1
ATOM 1629 C CA . ALA A 1 207 ? 7.435 -2.037 5.423 1.00 90.38 207 ALA A CA 1
ATOM 1630 C C . ALA A 1 207 ? 7.578 -3.450 4.843 1.00 90.38 207 ALA A C 1
ATOM 1632 O O . ALA A 1 207 ? 7.061 -3.719 3.764 1.00 90.38 207 ALA A O 1
ATOM 1633 N N . PRO A 1 208 ? 8.252 -4.381 5.530 1.00 85.94 208 PRO A N 1
ATOM 1634 C CA . PRO A 1 208 ? 8.555 -5.709 4.982 1.00 85.94 208 PRO A CA 1
ATOM 1635 C C . PRO A 1 208 ? 7.367 -6.692 4.983 1.00 85.94 208 PRO A C 1
ATOM 1637 O O . PRO A 1 208 ? 7.469 -7.784 4.413 1.00 85.94 208 PRO A O 1
ATOM 1640 N N . ASP A 1 209 ? 6.269 -6.344 5.652 1.00 89.81 209 ASP A N 1
ATOM 1641 C CA . ASP A 1 209 ? 5.057 -7.155 5.769 1.00 89.81 209 ASP A CA 1
ATOM 1642 C C . ASP A 1 209 ? 3.827 -6.277 6.053 1.00 89.81 209 ASP A C 1
ATOM 1644 O O . ASP A 1 209 ? 3.924 -5.049 6.155 1.00 89.81 209 ASP A O 1
ATOM 1648 N N . GLY A 1 210 ? 2.649 -6.902 6.109 1.00 87.44 210 GLY A N 1
ATOM 1649 C CA . GLY A 1 210 ? 1.380 -6.194 6.262 1.00 87.44 210 GLY A CA 1
ATOM 1650 C C . GLY A 1 210 ? 1.213 -5.553 7.638 1.00 87.44 210 GLY A C 1
ATOM 1651 O O . GLY A 1 210 ? 0.840 -4.384 7.722 1.00 87.44 210 GLY A O 1
ATOM 1652 N N . LYS A 1 211 ? 1.557 -6.280 8.710 1.00 88.94 211 LYS A N 1
ATOM 1653 C CA . LYS A 1 211 ? 1.438 -5.792 10.093 1.00 88.94 211 LYS A CA 1
ATOM 1654 C C . LYS A 1 211 ? 2.326 -4.573 10.320 1.00 88.94 211 LYS A C 1
ATOM 1656 O O . LYS A 1 211 ? 1.839 -3.526 10.728 1.00 88.94 211 LYS A O 1
ATOM 1661 N N . ARG A 1 212 ? 3.611 -4.677 9.972 1.00 88.44 212 ARG A N 1
ATOM 1662 C CA . ARG A 1 212 ? 4.549 -3.553 10.080 1.00 88.44 212 ARG A CA 1
ATOM 1663 C C . ARG A 1 212 ? 4.175 -2.404 9.151 1.00 88.44 212 ARG A C 1
ATOM 1665 O O . ARG A 1 212 ? 4.488 -1.265 9.466 1.00 88.44 212 ARG A O 1
ATOM 1672 N N . GLY A 1 213 ? 3.517 -2.689 8.025 1.00 90.25 213 GLY A N 1
ATOM 1673 C CA . GLY A 1 213 ? 2.949 -1.666 7.148 1.00 90.25 213 GLY A CA 1
ATOM 1674 C C . GLY A 1 213 ? 1.870 -0.852 7.847 1.00 90.25 213 GLY A C 1
ATOM 1675 O O . GLY A 1 213 ? 1.932 0.372 7.830 1.00 90.25 213 GLY A O 1
ATOM 1676 N N . LEU A 1 214 ? 0.928 -1.517 8.514 1.00 92.19 214 LEU A N 1
ATOM 1677 C CA . LEU A 1 214 ? -0.107 -0.847 9.300 1.00 92.19 214 LEU A CA 1
ATOM 1678 C C . LEU A 1 214 ? 0.489 -0.055 10.472 1.00 92.19 214 LEU A C 1
ATOM 1680 O O . LEU A 1 214 ? 0.185 1.127 10.624 1.00 92.19 214 LEU A O 1
ATOM 1684 N N . ASP A 1 215 ? 1.383 -0.675 11.245 1.00 88.62 215 ASP A N 1
ATOM 1685 C CA . ASP A 1 215 ? 2.044 -0.026 12.383 1.00 88.62 215 ASP A CA 1
ATOM 1686 C C . ASP A 1 215 ? 2.826 1.217 11.930 1.00 88.62 215 ASP A C 1
ATOM 1688 O O . ASP A 1 215 ? 2.738 2.275 12.552 1.00 88.62 215 ASP A O 1
ATOM 1692 N N . ALA A 1 216 ? 3.555 1.123 10.810 1.00 90.00 216 ALA A N 1
ATOM 1693 C CA . ALA A 1 216 ? 4.282 2.248 10.232 1.00 90.00 216 ALA A CA 1
ATOM 1694 C C . ALA A 1 216 ? 3.342 3.359 9.747 1.00 90.00 216 ALA A C 1
ATOM 1696 O O . ALA A 1 216 ? 3.676 4.532 9.897 1.00 90.00 216 ALA A O 1
ATOM 1697 N N . PHE A 1 217 ? 2.176 3.013 9.190 1.00 92.62 217 PHE A N 1
ATOM 1698 C CA . PHE A 1 217 ? 1.188 3.996 8.741 1.00 92.62 217 PHE A CA 1
ATOM 1699 C C . PHE A 1 217 ? 0.676 4.818 9.925 1.00 92.62 217 PHE A C 1
ATOM 1701 O O . PHE A 1 217 ? 0.700 6.047 9.890 1.00 92.62 217 PHE A O 1
ATOM 1708 N N . ILE A 1 218 ? 0.267 4.132 10.996 1.00 90.44 218 ILE A N 1
ATOM 1709 C CA . ILE A 1 218 ? -0.263 4.758 12.211 1.00 90.44 218 ILE A CA 1
ATOM 1710 C C . ILE A 1 218 ? 0.834 5.563 12.917 1.00 90.44 218 ILE A C 1
ATOM 1712 O O . ILE A 1 218 ? 0.597 6.691 13.344 1.00 90.44 218 ILE A O 1
ATOM 1716 N N . ALA A 1 219 ? 2.059 5.035 13.000 1.00 87.19 219 ALA A N 1
ATOM 1717 C CA . ALA A 1 219 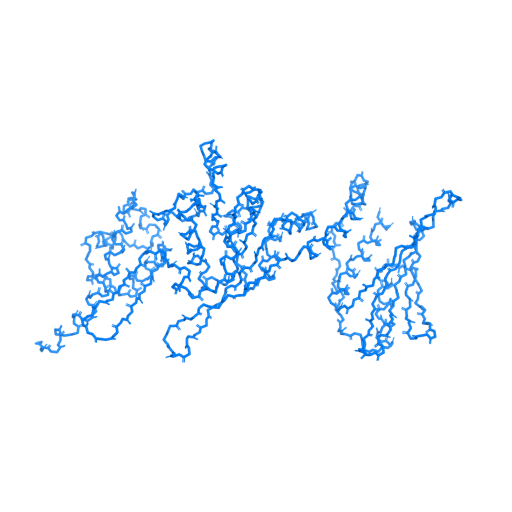? 3.175 5.725 13.646 1.00 87.19 219 ALA A CA 1
ATOM 1718 C C . ALA A 1 219 ? 3.505 7.074 12.983 1.00 87.19 219 ALA A C 1
ATOM 1720 O O . ALA A 1 219 ? 3.860 8.030 13.673 1.00 87.19 219 ALA A O 1
ATOM 1721 N N . GLN A 1 220 ? 3.345 7.185 11.660 1.00 89.12 220 GLN A N 1
ATOM 1722 C CA . GLN A 1 220 ? 3.562 8.438 10.930 1.00 89.12 220 GLN A CA 1
ATOM 1723 C C . GLN A 1 220 ? 2.520 9.524 11.240 1.00 89.12 220 GLN A C 1
ATOM 1725 O O . GLN A 1 220 ? 2.769 10.695 10.966 1.00 89.12 220 GLN A O 1
ATOM 1730 N N . MET A 1 221 ? 1.379 9.168 11.836 1.00 87.06 221 MET A N 1
ATOM 1731 C CA . MET A 1 221 ? 0.349 10.125 12.258 1.00 87.06 221 MET A CA 1
ATOM 1732 C C . MET A 1 221 ? 0.685 10.839 13.579 1.00 87.06 221 MET A C 1
ATOM 1734 O O . MET A 1 221 ? -0.001 11.794 13.947 1.00 87.06 221 MET A O 1
ATOM 1738 N N . GLY A 1 222 ? 1.750 10.413 14.268 1.00 79.06 222 GLY A N 1
ATOM 1739 C CA . GLY A 1 222 ? 2.286 11.062 15.462 1.00 79.06 222 GLY A CA 1
ATOM 1740 C C . GLY A 1 222 ? 1.699 10.567 16.800 1.00 79.06 222 GLY A C 1
ATOM 1741 O O . GLY A 1 222 ? 0.638 9.940 16.835 1.00 79.06 222 GLY A O 1
ATOM 1742 N N . PRO A 1 223 ? 2.399 10.834 17.923 1.00 59.59 223 PRO A N 1
ATOM 1743 C CA . PRO A 1 223 ? 2.150 10.190 19.215 1.00 59.59 223 PRO A CA 1
ATOM 1744 C C . PRO A 1 223 ? 1.015 10.714 20.117 1.00 59.59 223 PRO A C 1
ATOM 1746 O O . PRO A 1 223 ? 0.643 9.942 20.997 1.00 59.59 223 PRO A O 1
ATOM 1749 N N . PRO A 1 224 ? 0.398 11.909 19.986 1.00 55.50 224 PRO A N 1
ATOM 1750 C CA . PRO A 1 224 ? -0.617 12.296 20.973 1.00 55.50 224 PRO A CA 1
ATOM 1751 C C . PRO A 1 224 ? -1.957 11.556 20.807 1.00 55.50 224 PRO A C 1
ATOM 1753 O O . PRO A 1 224 ? -2.879 11.819 21.566 1.00 55.50 224 PRO A O 1
ATOM 1756 N N . ARG A 1 225 ? -2.111 10.689 19.791 1.00 67.38 225 ARG A N 1
ATOM 1757 C CA . ARG A 1 225 ? -3.417 10.158 19.366 1.00 67.38 225 ARG A CA 1
ATOM 1758 C C . ARG A 1 225 ? -3.356 8.749 18.777 1.00 67.38 225 ARG A C 1
ATOM 1760 O O . ARG A 1 225 ? -4.106 8.442 17.862 1.00 67.38 225 ARG A O 1
ATOM 1767 N N . PHE A 1 226 ? -2.461 7.878 19.250 1.00 72.69 226 PHE A N 1
ATOM 1768 C CA . PHE A 1 226 ? -2.318 6.532 18.664 1.00 72.69 226 PHE A CA 1
ATOM 1769 C C . PHE A 1 226 ? -3.650 5.762 18.619 1.00 72.69 226 PHE A C 1
ATOM 1771 O O . PHE A 1 226 ? -3.944 5.118 17.615 1.00 72.69 226 PHE A O 1
ATOM 1778 N N . ALA A 1 227 ? -4.465 5.886 19.670 1.00 71.94 227 ALA A N 1
ATOM 1779 C CA . ALA A 1 227 ? -5.814 5.334 19.755 1.00 71.94 227 ALA A CA 1
ATOM 1780 C C . ALA A 1 227 ? -6.731 5.865 18.634 1.00 71.94 227 ALA A C 1
ATOM 1782 O O . ALA A 1 227 ? -7.126 5.112 17.747 1.00 71.94 227 ALA A O 1
ATOM 1783 N N . ILE A 1 228 ? -6.967 7.178 18.603 1.00 76.94 228 ILE A N 1
ATOM 1784 C CA . ILE A 1 228 ? -7.794 7.855 17.586 1.00 76.94 228 ILE A CA 1
ATOM 1785 C C . ILE A 1 228 ? -7.289 7.557 16.166 1.00 76.94 228 ILE A C 1
ATOM 1787 O O . ILE A 1 228 ? -8.064 7.239 15.271 1.00 76.94 228 ILE A O 1
ATOM 1791 N N . ASN A 1 229 ? -5.973 7.600 15.954 1.00 83.00 229 ASN A N 1
ATOM 1792 C CA . ASN A 1 229 ? -5.356 7.310 14.662 1.00 83.00 229 ASN A CA 1
ATOM 1793 C C . ASN A 1 229 ? -5.605 5.858 14.243 1.00 83.00 229 ASN A C 1
ATOM 1795 O O . ASN A 1 229 ? -5.904 5.596 13.080 1.00 83.00 229 ASN A O 1
ATOM 1799 N N . SER A 1 230 ? -5.519 4.917 15.186 1.00 82.06 230 SER A N 1
ATOM 1800 C CA . SER A 1 230 ? -5.841 3.513 14.931 1.00 82.06 230 SER A CA 1
ATOM 1801 C C . SER A 1 230 ? -7.309 3.345 14.553 1.00 82.06 230 SER A C 1
ATOM 1803 O O . SER A 1 230 ? -7.594 2.608 13.613 1.00 82.06 230 SER A O 1
ATOM 1805 N N . ASP A 1 231 ? -8.227 4.057 15.215 1.00 81.94 231 ASP A N 1
ATOM 1806 C CA . ASP A 1 231 ? -9.651 4.019 14.871 1.00 81.94 231 ASP A CA 1
ATOM 1807 C C . ASP A 1 231 ? -9.913 4.525 13.456 1.00 81.94 231 ASP A C 1
ATOM 1809 O O . ASP A 1 231 ? -10.472 3.819 12.613 1.00 81.94 231 ASP A O 1
ATOM 1813 N N . MET A 1 232 ? -9.424 5.733 13.170 1.00 87.25 232 MET A N 1
ATOM 1814 C CA . MET A 1 232 ? -9.569 6.364 11.864 1.00 87.25 232 MET A CA 1
ATOM 1815 C C . MET A 1 232 ? -9.042 5.448 10.758 1.00 87.25 232 MET A C 1
ATOM 1817 O O . MET A 1 232 ? -9.696 5.263 9.727 1.00 87.25 232 MET A O 1
ATOM 1821 N N . VAL A 1 233 ? -7.877 4.834 10.983 1.00 91.12 233 VAL A N 1
ATOM 1822 C CA . VAL A 1 233 ? -7.288 3.892 10.033 1.00 91.12 233 VAL A CA 1
ATOM 1823 C C . VAL A 1 233 ? -8.154 2.649 9.892 1.00 91.12 233 VAL A C 1
ATOM 1825 O O . VAL A 1 233 ? -8.523 2.315 8.770 1.00 91.12 233 VAL A O 1
ATOM 1828 N N . LEU A 1 234 ? -8.518 1.966 10.978 1.00 89.69 234 LEU A N 1
ATOM 1829 C CA . LEU A 1 234 ? -9.269 0.706 10.919 1.00 89.69 234 LEU A CA 1
ATOM 1830 C C . LEU A 1 234 ? -10.687 0.880 10.353 1.00 89.69 234 LEU A C 1
ATOM 1832 O O . LEU A 1 234 ? -11.167 0.008 9.615 1.00 89.69 234 LEU A O 1
ATOM 1836 N N . GLY A 1 235 ? -11.332 2.020 10.608 1.00 89.06 235 GLY A N 1
ATOM 1837 C CA . GLY A 1 235 ? -12.624 2.375 10.024 1.00 89.06 235 GLY A CA 1
ATOM 1838 C C . GLY A 1 235 ? -12.567 2.463 8.495 1.00 89.06 235 GLY A C 1
ATOM 1839 O O . GLY A 1 235 ? -13.440 1.935 7.789 1.00 89.06 235 GLY A O 1
ATOM 1840 N N . LYS A 1 236 ? -11.493 3.047 7.951 1.00 93.31 236 LYS A N 1
ATOM 1841 C CA . LYS A 1 236 ? -11.316 3.221 6.500 1.00 93.31 236 LYS A CA 1
ATOM 1842 C C . LYS A 1 236 ? -10.585 2.052 5.831 1.00 93.31 236 LYS A C 1
ATOM 1844 O O . LYS A 1 236 ? -10.827 1.799 4.655 1.00 93.31 236 LYS A O 1
ATOM 1849 N N . LEU A 1 237 ? -9.771 1.279 6.548 1.00 93.81 237 LEU A N 1
ATOM 1850 C CA . LEU A 1 237 ? -8.968 0.183 5.997 1.00 93.81 237 LEU A CA 1
ATOM 1851 C C . LEU A 1 237 ? -9.851 -0.917 5.386 1.00 93.81 237 LEU A C 1
ATOM 1853 O O . LEU A 1 237 ? -10.787 -1.420 6.014 1.00 93.81 237 LEU A O 1
ATOM 1857 N N . ARG A 1 238 ? -9.568 -1.291 4.141 1.00 94.25 238 ARG A N 1
ATOM 1858 C CA . ARG A 1 238 ? -10.262 -2.343 3.379 1.00 94.25 238 ARG A CA 1
ATOM 1859 C C . ARG A 1 238 ? -9.380 -3.563 3.179 1.00 94.25 238 ARG A C 1
ATOM 1861 O O . ARG A 1 238 ? -9.856 -4.686 3.320 1.00 94.25 238 ARG A O 1
ATOM 1868 N N . ALA A 1 239 ? -8.101 -3.348 2.893 1.00 94.06 239 ALA A N 1
ATOM 1869 C CA . ALA A 1 239 ? -7.136 -4.423 2.738 1.00 94.06 239 ALA A CA 1
ATOM 1870 C C . ALA A 1 239 ? -5.704 -3.940 2.986 1.00 94.06 239 ALA A C 1
ATOM 1872 O O . ALA A 1 239 ? -5.385 -2.760 2.835 1.00 94.06 239 ALA A O 1
ATOM 1873 N N . ILE A 1 240 ? -4.834 -4.888 3.316 1.00 93.75 240 ILE A N 1
ATOM 1874 C CA . ILE A 1 240 ? -3.385 -4.732 3.294 1.00 93.75 240 ILE A CA 1
ATOM 1875 C C . ILE A 1 240 ? -2.829 -5.778 2.332 1.00 93.75 240 ILE A C 1
ATOM 1877 O O . ILE A 1 240 ? -3.122 -6.965 2.463 1.00 93.75 240 ILE A O 1
ATOM 1881 N N . ILE A 1 241 ? -2.027 -5.334 1.374 1.00 94.12 241 ILE A N 1
ATOM 1882 C CA . ILE A 1 241 ? -1.353 -6.153 0.373 1.00 94.12 241 ILE A CA 1
ATOM 1883 C C . ILE A 1 241 ? 0.143 -6.077 0.666 1.00 94.12 241 ILE A C 1
ATOM 1885 O O . ILE A 1 241 ? 0.773 -5.059 0.399 1.00 94.12 241 ILE A O 1
ATOM 1889 N N . ALA A 1 242 ? 0.722 -7.143 1.205 1.00 93.94 242 ALA A N 1
ATOM 1890 C CA . ALA A 1 242 ? 2.150 -7.230 1.468 1.00 93.94 242 ALA A CA 1
ATOM 1891 C C . ALA A 1 242 ? 2.856 -8.006 0.353 1.00 93.94 242 ALA A C 1
ATOM 1893 O O . ALA A 1 242 ? 2.579 -9.181 0.110 1.00 93.94 242 ALA A O 1
ATOM 1894 N N . LEU A 1 243 ? 3.783 -7.341 -0.333 1.00 93.62 243 LEU A N 1
ATOM 1895 C CA . LEU A 1 243 ? 4.469 -7.870 -1.505 1.00 93.62 243 LEU A CA 1
ATOM 1896 C C . LEU A 1 243 ? 5.871 -8.369 -1.176 1.00 93.62 243 LEU A C 1
ATOM 1898 O O . LEU A 1 243 ? 6.661 -7.712 -0.490 1.00 93.62 243 LEU A O 1
ATOM 1902 N N . ARG A 1 244 ? 6.216 -9.517 -1.756 1.00 92.06 244 ARG A N 1
ATOM 1903 C CA . ARG A 1 244 ? 7.550 -10.116 -1.702 1.00 92.06 244 ARG A CA 1
ATOM 1904 C C . ARG A 1 244 ? 7.941 -10.649 -3.069 1.00 92.06 244 ARG A C 1
ATOM 1906 O O . ARG A 1 244 ? 7.108 -11.129 -3.829 1.00 92.06 244 ARG A O 1
ATOM 1913 N N . ARG A 1 245 ? 9.232 -10.586 -3.383 1.00 89.44 245 ARG A N 1
ATOM 1914 C CA . ARG A 1 245 ? 9.783 -11.183 -4.603 1.00 89.44 245 ARG A CA 1
ATOM 1915 C C . ARG A 1 245 ? 10.537 -12.447 -4.257 1.00 89.44 245 ARG A C 1
ATOM 1917 O O . ARG A 1 245 ? 11.373 -12.447 -3.359 1.00 89.44 245 ARG A O 1
ATOM 1924 N N . TYR A 1 246 ? 10.261 -13.487 -5.022 1.00 86.69 246 TYR A N 1
ATOM 1925 C CA . TYR A 1 246 ? 10.892 -14.789 -4.903 1.00 86.69 246 TYR A CA 1
ATOM 1926 C C . TYR A 1 246 ? 11.630 -15.098 -6.196 1.00 86.69 246 TYR A C 1
ATOM 1928 O O . TYR A 1 246 ? 11.176 -14.719 -7.276 1.00 86.69 246 TYR A O 1
ATOM 1936 N N . ALA A 1 247 ? 12.779 -15.762 -6.101 1.00 84.94 247 ALA A N 1
ATOM 1937 C CA . ALA A 1 247 ? 13.427 -16.300 -7.289 1.00 84.94 247 ALA A CA 1
ATOM 1938 C C . ALA A 1 247 ? 12.493 -17.336 -7.930 1.00 84.94 247 ALA A C 1
ATOM 1940 O O . ALA A 1 247 ? 11.888 -18.150 -7.227 1.00 84.94 247 ALA A O 1
ATOM 1941 N N . ALA A 1 248 ? 12.342 -17.284 -9.252 1.00 85.38 248 ALA A N 1
ATOM 1942 C CA . ALA A 1 248 ? 11.547 -18.277 -9.959 1.00 85.38 248 ALA A CA 1
ATOM 1943 C C . ALA A 1 248 ? 12.200 -19.667 -9.842 1.00 85.38 248 ALA A C 1
ATOM 1945 O O . ALA A 1 248 ? 13.425 -19.789 -9.871 1.00 85.38 248 ALA A O 1
ATOM 1946 N N . ALA A 1 249 ? 11.385 -20.719 -9.717 1.00 82.81 249 ALA A N 1
ATOM 1947 C CA . ALA A 1 249 ? 11.876 -22.091 -9.539 1.00 82.81 249 ALA A CA 1
ATOM 1948 C C . ALA A 1 249 ? 12.691 -22.606 -10.740 1.00 82.81 249 ALA A C 1
ATOM 1950 O O . ALA A 1 249 ? 13.543 -23.475 -10.588 1.00 82.81 249 ALA A O 1
ATOM 1951 N N . ASP A 1 250 ? 12.462 -22.048 -11.929 1.00 84.31 250 ASP A N 1
ATOM 1952 C CA . ASP A 1 250 ? 13.217 -22.339 -13.151 1.00 84.31 250 ASP A CA 1
ATOM 1953 C C . ASP A 1 250 ? 14.557 -21.577 -13.239 1.00 84.31 250 ASP A C 1
ATOM 1955 O O . ASP A 1 250 ? 15.271 -21.676 -14.240 1.00 84.31 250 ASP A O 1
ATOM 1959 N N . GLY A 1 251 ? 14.894 -20.792 -12.208 1.00 84.06 251 GLY A N 1
ATOM 1960 C CA . GLY A 1 251 ? 16.084 -19.948 -12.152 1.00 84.06 251 GLY A CA 1
ATOM 1961 C C . GLY A 1 251 ? 16.030 -18.731 -13.080 1.00 84.06 251 GLY A C 1
ATOM 1962 O O . GLY A 1 251 ? 17.037 -18.035 -13.225 1.00 84.06 251 GLY A O 1
ATOM 1963 N N . ARG A 1 252 ? 14.889 -18.454 -13.727 1.00 78.56 252 ARG A N 1
ATOM 1964 C CA . ARG A 1 252 ? 14.741 -17.362 -14.693 1.00 78.56 252 ARG A CA 1
ATOM 1965 C C . ARG A 1 252 ? 13.832 -16.276 -14.138 1.00 78.56 252 ARG A C 1
ATOM 1967 O O . ARG A 1 252 ? 12.614 -16.300 -14.265 1.00 78.56 252 ARG A O 1
ATOM 1974 N N . GLY A 1 253 ? 14.466 -15.250 -13.580 1.00 81.38 253 GLY A N 1
ATOM 1975 C CA . GLY A 1 253 ? 13.773 -14.056 -13.114 1.00 81.38 253 GLY A CA 1
ATOM 1976 C C . GLY A 1 253 ? 13.119 -14.240 -11.747 1.00 81.38 253 GLY A C 1
ATOM 1977 O O . GLY A 1 253 ? 13.648 -14.924 -10.870 1.00 81.38 253 GLY A O 1
ATOM 1978 N N . TRP A 1 254 ? 11.997 -13.552 -11.549 1.00 83.81 254 TRP A N 1
ATOM 1979 C CA . TRP A 1 254 ? 11.367 -13.395 -10.242 1.00 83.81 254 TRP A CA 1
ATOM 1980 C C . TRP A 1 254 ? 9.863 -13.615 -10.339 1.00 83.81 254 TRP A C 1
ATOM 1982 O O . TRP A 1 254 ? 9.235 -13.208 -11.315 1.00 83.81 254 TRP A O 1
ATOM 1992 N N . VAL A 1 255 ? 9.293 -14.196 -9.291 1.00 85.19 255 VAL A N 1
ATOM 1993 C CA . VAL A 1 255 ? 7.851 -14.319 -9.086 1.00 85.19 255 VAL A CA 1
ATOM 1994 C C . VAL A 1 255 ? 7.444 -13.380 -7.958 1.00 85.19 255 VAL A C 1
ATOM 1996 O O . VAL A 1 255 ? 8.145 -13.252 -6.950 1.00 85.19 255 VAL A O 1
ATOM 1999 N N . LEU A 1 256 ? 6.318 -12.702 -8.142 1.00 88.62 256 LEU A N 1
ATOM 2000 C CA . LEU A 1 256 ? 5.713 -11.867 -7.118 1.00 88.62 256 LEU A CA 1
ATOM 2001 C C . LEU A 1 256 ? 4.835 -12.743 -6.218 1.00 88.62 256 LEU A C 1
ATOM 2003 O O . LEU A 1 256 ? 3.932 -13.417 -6.704 1.00 88.62 256 LEU A O 1
ATOM 2007 N N . GLY A 1 257 ? 5.105 -12.739 -4.918 1.00 89.31 257 GLY A N 1
ATOM 2008 C CA . GLY A 1 257 ? 4.186 -13.249 -3.908 1.00 89.31 257 GLY A CA 1
ATOM 2009 C C . GLY A 1 257 ? 3.482 -12.085 -3.224 1.00 89.31 257 GLY A C 1
ATOM 2010 O O . GLY A 1 257 ? 4.119 -11.089 -2.879 1.00 89.31 257 GLY A O 1
ATOM 2011 N N . ALA A 1 258 ? 2.174 -12.218 -3.040 1.00 91.12 258 ALA A N 1
ATOM 2012 C CA . ALA A 1 258 ? 1.344 -11.233 -2.367 1.00 91.12 258 ALA A CA 1
ATOM 2013 C C . ALA A 1 258 ? 0.592 -11.908 -1.219 1.00 91.12 258 ALA A C 1
ATOM 2015 O O . ALA A 1 258 ? -0.144 -12.870 -1.431 1.00 91.12 258 ALA A O 1
ATOM 2016 N N . GLU A 1 259 ? 0.776 -11.395 -0.011 1.00 90.19 259 GLU A N 1
ATOM 2017 C CA . GLU A 1 259 ? -0.067 -11.701 1.136 1.00 90.19 259 GLU A CA 1
ATOM 2018 C C . GLU A 1 259 ? -1.155 -10.632 1.217 1.00 90.19 259 GLU A C 1
ATOM 2020 O O . GLU A 1 259 ? -0.862 -9.437 1.220 1.00 90.19 259 GLU A O 1
ATOM 2025 N N . VAL A 1 260 ? -2.414 -11.057 1.257 1.00 90.62 260 VAL A N 1
ATOM 2026 C CA . VAL A 1 260 ? -3.564 -10.156 1.332 1.00 90.62 260 VAL A CA 1
ATOM 2027 C C . VAL A 1 260 ? -4.261 -10.381 2.663 1.00 90.62 260 VAL A C 1
ATOM 2029 O O . VAL A 1 260 ? -4.774 -11.469 2.918 1.00 90.62 260 VAL A O 1
ATOM 2032 N N . SER A 1 261 ? -4.318 -9.339 3.485 1.00 89.25 261 SER A N 1
ATOM 2033 C CA . SER A 1 261 ? -5.073 -9.323 4.734 1.00 89.25 261 SER A CA 1
ATOM 2034 C C . SER A 1 261 ? -6.252 -8.364 4.623 1.00 89.25 261 SER A C 1
ATOM 2036 O O . SER A 1 261 ? -6.127 -7.271 4.068 1.00 89.25 261 SER A O 1
ATOM 2038 N N . ARG A 1 262 ? -7.410 -8.771 5.147 1.00 88.12 262 ARG A N 1
ATOM 2039 C CA . ARG A 1 262 ? -8.630 -7.961 5.163 1.00 88.12 262 ARG A CA 1
ATOM 2040 C C . ARG A 1 262 ? -9.162 -7.896 6.590 1.00 88.12 262 ARG A C 1
ATOM 2042 O O . ARG A 1 262 ? -9.506 -8.950 7.126 1.00 88.12 262 ARG A O 1
ATOM 2049 N N . PRO A 1 263 ? -9.252 -6.701 7.193 1.00 84.12 263 PRO A N 1
ATOM 2050 C CA . PRO A 1 263 ? -9.775 -6.570 8.542 1.00 84.12 263 PRO A CA 1
ATOM 2051 C C . PRO A 1 263 ? -11.262 -6.933 8.563 1.00 84.12 263 PRO A C 1
ATOM 2053 O O . PRO A 1 263 ? -12.079 -6.319 7.866 1.00 84.12 263 PRO A O 1
ATOM 2056 N N . LYS A 1 264 ? -11.619 -7.936 9.364 1.00 79.31 264 LYS A N 1
ATOM 2057 C CA . LYS A 1 264 ? -13.007 -8.374 9.546 1.00 79.31 264 LYS A CA 1
ATOM 2058 C C . LYS A 1 264 ? -13.808 -7.315 10.311 1.00 79.31 264 LYS A C 1
ATOM 2060 O O . LYS A 1 264 ? -13.246 -6.605 11.144 1.00 79.31 264 LYS A O 1
ATOM 2065 N N . PRO A 1 265 ? -15.141 -7.241 10.130 1.00 73.44 265 PRO A N 1
ATOM 2066 C CA . PRO A 1 265 ? -15.982 -6.329 10.909 1.00 73.44 265 PRO A CA 1
ATOM 2067 C C . PRO A 1 265 ? -15.821 -6.492 12.426 1.00 73.44 265 PRO A C 1
ATOM 2069 O O . PRO A 1 265 ? -15.850 -5.504 13.152 1.00 73.44 265 PRO A O 1
ATOM 2072 N N . SER A 1 266 ? -15.610 -7.720 12.909 1.00 67.81 266 SER A N 1
ATOM 2073 C CA . SER A 1 266 ? -15.320 -7.990 14.320 1.00 67.81 266 SER A CA 1
ATOM 2074 C C . SER A 1 266 ? -14.005 -7.348 14.761 1.00 67.81 266 SER A C 1
ATOM 2076 O O . SER A 1 266 ? -13.978 -6.658 15.771 1.00 67.81 266 SER A O 1
ATOM 2078 N N . GLU A 1 267 ? -12.941 -7.495 13.972 1.00 67.62 267 GLU A N 1
ATOM 2079 C CA . GLU A 1 267 ? -11.611 -6.932 14.251 1.00 67.62 267 GLU A CA 1
ATOM 2080 C C . GLU A 1 267 ? -11.640 -5.396 14.283 1.00 67.62 267 GLU A C 1
ATOM 2082 O O . GLU A 1 267 ? -10.955 -4.791 15.100 1.00 67.62 267 GLU A O 1
ATOM 2087 N N . LYS A 1 268 ? -12.503 -4.769 13.470 1.00 66.56 268 LYS A N 1
ATOM 2088 C CA . LYS A 1 268 ? -12.755 -3.318 13.513 1.00 66.56 268 LYS A CA 1
ATOM 2089 C C . LYS A 1 268 ? -13.546 -2.874 14.749 1.00 66.56 268 LYS A C 1
ATOM 2091 O O . LYS A 1 268 ? -13.311 -1.798 15.274 1.00 66.56 268 LYS A O 1
ATOM 2096 N N . ARG A 1 269 ? -14.503 -3.681 15.222 1.00 51.69 269 ARG A N 1
ATOM 2097 C CA . ARG A 1 269 ? -15.337 -3.347 16.394 1.00 51.69 269 ARG A CA 1
ATOM 2098 C C . ARG A 1 269 ? -14.595 -3.513 17.719 1.00 51.69 269 ARG A C 1
ATOM 2100 O O . ARG A 1 269 ? -14.853 -2.750 18.645 1.00 51.69 269 ARG A O 1
ATOM 2107 N N . TYR A 1 270 ? -13.670 -4.470 17.803 1.00 46.81 270 TYR A N 1
ATOM 2108 C CA . TYR A 1 270 ? -12.856 -4.673 19.004 1.00 46.81 270 TYR A CA 1
ATOM 2109 C C . TYR A 1 270 ? -11.922 -3.488 19.296 1.00 46.81 270 TYR A C 1
ATOM 2111 O O . TYR A 1 270 ? -11.694 -3.199 20.466 1.00 46.81 270 TYR A O 1
ATOM 2119 N N . SER A 1 271 ? -11.441 -2.752 18.285 1.00 50.28 271 SER A N 1
ATOM 2120 C CA . SER A 1 271 ? -10.683 -1.514 18.532 1.00 50.28 271 SER A CA 1
ATOM 2121 C C . SER A 1 271 ? -11.575 -0.374 19.034 1.00 50.28 271 SER A C 1
ATOM 2123 O O . SER A 1 271 ? -11.180 0.337 19.949 1.00 50.28 271 SER A O 1
ATOM 2125 N N . LEU A 1 272 ? -12.792 -0.235 18.494 1.00 37.34 272 LEU A N 1
ATOM 2126 C CA . LEU A 1 272 ? -13.761 0.810 18.868 1.00 37.34 272 LEU A CA 1
ATOM 2127 C C . LEU A 1 272 ? -14.265 0.683 20.311 1.00 37.34 272 LEU A C 1
ATOM 2129 O O . LEU A 1 272 ? -14.287 1.664 21.051 1.00 37.34 272 LEU A O 1
ATOM 2133 N N . ALA A 1 273 ? -14.643 -0.530 20.726 1.00 37.09 273 ALA A N 1
ATOM 2134 C CA . ALA A 1 273 ? -15.220 -0.765 22.050 1.00 37.09 273 ALA A CA 1
ATOM 2135 C C . ALA A 1 273 ? -14.225 -0.502 23.189 1.00 37.09 273 ALA A C 1
ATOM 2137 O O . ALA A 1 273 ? -14.614 -0.021 24.248 1.00 37.09 273 ALA A O 1
ATOM 2138 N N . VAL A 1 274 ? -12.936 -0.776 22.969 1.00 40.47 274 VAL A N 1
ATOM 2139 C CA . VAL A 1 274 ? -11.917 -0.511 23.988 1.00 40.47 274 VAL A CA 1
ATOM 2140 C C . VAL A 1 274 ? -11.580 0.982 24.072 1.00 40.47 274 VAL A C 1
ATOM 2142 O O . VAL A 1 274 ? -11.174 1.449 25.128 1.00 40.47 274 VAL A O 1
ATOM 2145 N N . MET A 1 275 ? -11.786 1.767 23.011 1.00 33.81 275 MET A N 1
ATOM 2146 C CA . MET A 1 275 ? -11.350 3.168 22.968 1.00 33.81 275 MET A CA 1
ATOM 2147 C C . MET A 1 275 ? -12.388 4.182 23.444 1.00 33.81 275 MET A C 1
ATOM 2149 O O . MET A 1 275 ? -11.990 5.183 24.033 1.00 33.81 275 MET A O 1
ATOM 2153 N N . HIS A 1 276 ? -13.688 3.892 23.341 1.00 33.06 276 HIS A N 1
ATOM 2154 C CA . HIS A 1 276 ? -14.707 4.722 23.999 1.00 33.06 276 HIS A CA 1
ATOM 2155 C C . HIS A 1 276 ? -14.513 4.793 25.523 1.00 33.06 276 HIS A C 1
ATOM 2157 O O . HIS A 1 276 ? -14.697 5.857 26.104 1.00 33.06 276 HIS A O 1
ATOM 2163 N N . SER A 1 277 ? -14.032 3.714 26.159 1.00 37.50 277 SER A N 1
ATOM 2164 C CA . SER A 1 277 ? -13.655 3.750 27.581 1.00 37.50 277 SER A CA 1
ATOM 2165 C C . SER A 1 277 ? -12.388 4.569 27.873 1.00 37.50 277 SER A C 1
ATOM 2167 O O . SER A 1 277 ? -12.167 4.957 29.013 1.00 37.50 277 SER A O 1
ATOM 2169 N N . PHE A 1 278 ? -11.546 4.846 26.868 1.00 36.94 278 PHE A N 1
ATOM 2170 C CA . PHE A 1 278 ? -10.347 5.677 27.030 1.00 36.94 278 PHE A CA 1
ATOM 2171 C C . PHE A 1 278 ? -10.618 7.170 26.787 1.00 36.94 278 PHE A C 1
ATOM 2173 O O . PHE A 1 278 ? -10.042 7.991 27.498 1.00 36.94 278 PHE A O 1
ATOM 2180 N N . GLU A 1 279 ? -11.476 7.533 25.827 1.00 39.53 279 GLU A N 1
ATOM 2181 C CA . GLU A 1 279 ? -11.718 8.934 25.436 1.00 39.53 279 GLU A CA 1
ATOM 2182 C C . GLU A 1 279 ? -12.490 9.753 26.483 1.00 39.53 279 GLU A C 1
ATOM 2184 O O . GLU A 1 279 ? -12.175 10.932 26.674 1.00 39.53 279 GLU A O 1
ATOM 2189 N N . GLU A 1 280 ? -13.456 9.154 27.189 1.00 44.53 280 GLU A N 1
ATOM 2190 C CA . GLU A 1 280 ? -14.179 9.842 28.274 1.00 44.53 280 GLU A CA 1
ATOM 2191 C C . GLU A 1 280 ? -13.238 10.196 29.438 1.00 44.53 280 GLU A C 1
ATOM 2193 O O . GLU A 1 280 ? -13.301 11.297 29.990 1.00 44.53 280 GLU A O 1
ATOM 2198 N N . ASP A 1 281 ? -12.293 9.307 29.741 1.00 40.91 281 ASP A N 1
ATOM 2199 C CA . ASP A 1 281 ? -11.324 9.479 30.822 1.00 40.91 281 ASP A CA 1
ATOM 2200 C C . ASP A 1 281 ? -10.165 10.417 30.443 1.00 40.91 281 ASP A C 1
ATOM 2202 O O . ASP A 1 281 ? -9.748 11.255 31.242 1.00 40.91 281 ASP A O 1
ATOM 2206 N N . GLU A 1 282 ? -9.622 10.308 29.227 1.00 39.47 282 GLU A N 1
ATOM 2207 C CA . GLU A 1 282 ? -8.470 11.112 28.792 1.00 39.47 282 GLU A CA 1
ATOM 2208 C C . GLU A 1 282 ? -8.853 12.584 28.555 1.00 39.47 282 GLU A C 1
ATOM 2210 O O . GLU A 1 282 ? -8.093 13.489 28.913 1.00 39.47 282 GLU A O 1
ATOM 2215 N N . SER A 1 283 ? -10.067 12.843 28.050 1.00 43.19 283 SER A N 1
ATOM 2216 C CA . SER A 1 283 ? -10.612 14.203 27.902 1.00 43.19 283 SER A CA 1
ATOM 2217 C C . SER A 1 283 ? -10.809 14.894 29.254 1.00 43.19 283 SER A C 1
ATOM 2219 O O . SER A 1 283 ? -10.553 16.094 29.378 1.00 43.19 283 SER A O 1
ATOM 2221 N N . ARG A 1 284 ? -11.206 14.132 30.283 1.00 45.41 284 ARG A N 1
ATOM 2222 C CA . ARG A 1 284 ? -11.341 14.619 31.663 1.00 45.41 284 ARG A CA 1
ATOM 2223 C C . ARG A 1 284 ? -9.979 14.979 32.265 1.00 45.41 284 ARG A C 1
ATOM 2225 O O . ARG A 1 284 ? -9.815 16.055 32.825 1.00 45.41 284 ARG A O 1
ATOM 2232 N N . LEU A 1 285 ? -8.974 14.127 32.073 1.00 40.78 285 LEU A N 1
ATOM 2233 C CA . LEU A 1 285 ? -7.636 14.290 32.658 1.00 40.78 285 LEU A CA 1
ATOM 2234 C C . LEU A 1 285 ? -6.782 15.371 31.976 1.00 40.78 285 LEU A C 1
ATOM 2236 O O . LEU A 1 285 ? -5.970 16.030 32.628 1.00 40.78 285 LEU A O 1
ATOM 2240 N N . MET A 1 286 ? -6.979 15.597 30.674 1.00 41.00 286 MET A N 1
ATOM 2241 C CA . MET A 1 286 ? -6.371 16.719 29.948 1.00 41.00 286 MET A CA 1
ATOM 2242 C C . MET A 1 286 ? -6.938 18.070 30.400 1.00 41.00 286 MET A C 1
ATOM 2244 O O . MET A 1 286 ? -6.187 19.040 30.497 1.00 41.00 286 MET A O 1
ATOM 2248 N N . ALA A 1 287 ? -8.236 18.135 30.723 1.00 49.62 287 ALA A N 1
ATOM 2249 C CA . ALA A 1 287 ? -8.843 19.331 31.308 1.00 49.62 287 ALA A CA 1
ATOM 2250 C C . ALA A 1 287 ? -8.278 19.651 32.707 1.00 49.62 287 ALA A C 1
ATOM 2252 O O . ALA A 1 287 ? -8.282 20.809 33.121 1.00 49.62 287 ALA A O 1
ATOM 2253 N N . GLU A 1 288 ? -7.743 18.644 33.404 1.00 47.97 288 GLU A N 1
ATOM 2254 C CA . GLU A 1 288 ? -7.165 18.759 34.748 1.00 47.97 288 GLU A CA 1
ATOM 2255 C C . GLU A 1 288 ? -5.639 18.999 34.762 1.00 47.97 288 GLU A C 1
ATOM 2257 O O . GLU A 1 288 ? -5.079 19.279 35.819 1.00 47.97 288 GLU A O 1
ATOM 2262 N N . GLY A 1 289 ? -4.947 18.935 33.616 1.00 35.56 289 GLY A N 1
ATOM 2263 C CA . GLY A 1 289 ? -3.519 19.282 33.507 1.00 35.56 289 GLY A CA 1
ATOM 2264 C C . GLY A 1 289 ? -2.532 18.278 34.128 1.00 35.56 289 GLY A C 1
ATOM 2265 O O . GLY A 1 289 ? -1.418 18.660 34.481 1.00 35.56 289 GLY A O 1
ATOM 2266 N N . ARG A 1 290 ? -2.913 17.001 34.259 1.00 41.78 290 ARG A N 1
ATOM 2267 C CA . ARG A 1 290 ? -2.224 16.007 35.110 1.00 41.78 290 ARG A CA 1
ATOM 2268 C C . ARG A 1 290 ? -1.176 15.095 34.445 1.00 41.78 290 ARG A C 1
ATOM 2270 O O . ARG A 1 290 ? -0.663 14.201 35.100 1.00 41.78 290 ARG A O 1
ATOM 2277 N N . ILE A 1 291 ? -0.799 15.268 33.172 1.00 41.25 291 ILE A N 1
ATOM 2278 C CA . ILE A 1 291 ? 0.082 14.292 32.478 1.00 41.25 291 ILE A CA 1
ATOM 2279 C C . ILE A 1 291 ? 1.465 14.883 32.141 1.00 41.25 291 ILE A C 1
ATOM 2281 O O . ILE A 1 291 ? 1.550 15.901 31.459 1.00 41.25 291 ILE A O 1
ATOM 2285 N N . ASN A 1 292 ? 2.558 14.210 32.550 1.00 35.75 292 ASN A N 1
ATOM 2286 C CA . ASN A 1 292 ? 3.945 14.559 32.188 1.00 35.75 292 ASN A CA 1
ATOM 2287 C C . ASN A 1 292 ? 4.744 13.356 31.617 1.00 35.75 292 ASN A C 1
ATOM 2289 O O . ASN A 1 292 ? 4.578 12.209 32.041 1.00 35.75 292 ASN A O 1
ATOM 2293 N N . HIS A 1 293 ? 5.605 13.604 30.620 1.00 40.66 293 HIS A N 1
ATOM 2294 C CA . HIS A 1 293 ? 6.136 12.590 29.691 1.00 40.66 293 HIS A CA 1
ATOM 2295 C C . HIS A 1 293 ? 7.518 12.017 30.066 1.00 40.66 293 HIS A C 1
ATOM 2297 O O . HIS A 1 293 ? 8.538 12.439 29.524 1.00 40.66 293 HIS A O 1
ATOM 2303 N N . GLN A 1 294 ? 7.566 10.962 30.883 1.00 30.03 294 GLN A N 1
ATOM 2304 C CA . GLN A 1 294 ? 8.657 9.973 30.830 1.00 30.03 294 GLN A CA 1
ATOM 2305 C C . GLN A 1 294 ? 8.086 8.548 30.942 1.00 30.03 294 GLN A C 1
ATOM 2307 O O . GLN A 1 294 ? 7.290 8.234 31.826 1.00 30.03 294 GLN A O 1
ATOM 2312 N N . LEU A 1 295 ? 8.442 7.671 29.996 1.00 34.28 295 LEU A N 1
ATOM 2313 C CA . LEU A 1 295 ? 8.029 6.262 29.987 1.00 34.28 295 LEU A CA 1
ATOM 2314 C C . LEU A 1 295 ? 9.149 5.387 30.598 1.00 34.28 295 LEU A C 1
ATOM 2316 O O . LEU A 1 295 ? 10.281 5.455 30.118 1.00 34.28 295 LEU A O 1
ATOM 2320 N N . PRO A 1 296 ? 8.870 4.550 31.615 1.00 32.19 296 PRO A N 1
ATOM 2321 C CA . PRO A 1 296 ? 9.773 3.529 32.118 1.00 32.19 296 PRO A CA 1
ATOM 2322 C C . PRO A 1 296 ? 9.793 2.310 31.183 1.00 32.19 296 PRO A C 1
ATOM 2324 O O . PRO A 1 296 ? 8.930 2.127 30.320 1.00 32.19 296 PRO A O 1
ATOM 2327 N N . ARG A 1 297 ? 10.826 1.478 31.343 1.00 30.42 297 ARG A N 1
ATOM 2328 C CA . ARG A 1 297 ? 11.159 0.374 30.431 1.00 30.42 297 ARG A CA 1
ATOM 2329 C C . ARG A 1 297 ? 10.117 -0.768 30.475 1.00 30.42 297 ARG A C 1
ATOM 2331 O O . ARG A 1 297 ? 9.522 -1.022 31.523 1.00 30.42 297 ARG A O 1
ATOM 2338 N N . PRO A 1 298 ? 9.879 -1.471 29.351 1.00 31.36 298 PRO A N 1
ATOM 2339 C CA . PRO A 1 298 ? 8.981 -2.628 29.310 1.00 31.36 298 PRO A CA 1
ATOM 2340 C C . PRO A 1 298 ? 9.505 -3.781 30.180 1.00 31.36 298 PRO A C 1
ATOM 2342 O O . PRO A 1 298 ? 10.712 -4.027 30.210 1.00 31.36 298 PRO A O 1
ATOM 2345 N N . ILE A 1 299 ? 8.598 -4.489 30.863 1.00 40.59 299 ILE A N 1
ATOM 2346 C CA . ILE A 1 299 ? 8.919 -5.771 31.502 1.00 40.59 299 ILE A CA 1
ATOM 2347 C C . ILE A 1 299 ? 9.053 -6.811 30.386 1.00 40.59 299 ILE A C 1
ATOM 2349 O O . ILE A 1 299 ? 8.127 -6.994 29.601 1.00 40.59 299 ILE A O 1
ATOM 2353 N N . GLN A 1 300 ? 10.191 -7.496 30.308 1.00 39.84 300 GLN A N 1
ATOM 2354 C CA . GLN A 1 300 ? 10.351 -8.655 29.432 1.00 39.84 300 GLN A CA 1
ATOM 2355 C C . GLN A 1 300 ? 10.182 -9.928 30.259 1.00 39.84 300 GLN A C 1
ATOM 2357 O O . GLN A 1 300 ? 11.054 -10.254 31.061 1.00 39.84 300 GLN A O 1
ATOM 2362 N N . HIS A 1 301 ? 9.097 -10.666 30.031 1.00 47.62 301 HIS A N 1
ATOM 2363 C CA . HIS A 1 301 ? 8.957 -12.037 30.520 1.00 47.62 301 HIS A CA 1
ATOM 2364 C C . HIS A 1 301 ? 8.643 -12.991 29.367 1.00 47.62 301 HIS A C 1
ATOM 2366 O O . HIS A 1 301 ? 7.981 -12.626 28.394 1.00 47.62 301 HIS A O 1
ATOM 2372 N N . GLY A 1 302 ? 9.179 -14.209 29.469 1.00 52.25 302 GLY A N 1
ATOM 2373 C CA . GLY A 1 302 ? 8.790 -15.332 28.619 1.00 52.25 302 GLY A CA 1
ATOM 2374 C C . GLY A 1 302 ? 7.386 -15.847 28.972 1.00 52.25 302 GLY A C 1
ATOM 2375 O O . GLY A 1 302 ? 6.717 -15.265 29.826 1.00 52.25 302 GLY A O 1
ATOM 2376 N N . PRO A 1 303 ? 6.913 -16.924 28.320 1.00 62.25 303 PRO A N 1
ATOM 2377 C CA . PRO A 1 303 ? 5.655 -17.565 28.700 1.00 62.25 303 PRO A CA 1
ATOM 2378 C C . PRO A 1 303 ? 5.674 -17.968 30.184 1.00 62.25 303 PRO A C 1
ATOM 2380 O O . PRO A 1 303 ? 6.690 -18.445 30.676 1.00 62.25 303 PRO A O 1
ATOM 2383 N N . ILE A 1 304 ? 4.553 -17.760 30.880 1.00 73.19 304 ILE A N 1
ATOM 2384 C CA . ILE A 1 304 ? 4.370 -18.159 32.281 1.00 73.19 304 ILE A CA 1
ATOM 2385 C C . ILE A 1 304 ? 3.978 -19.641 32.297 1.00 73.19 304 ILE A C 1
ATOM 2387 O O . ILE A 1 304 ? 2.870 -19.998 31.893 1.00 73.19 304 ILE A O 1
ATOM 2391 N N . GLU A 1 305 ? 4.902 -20.504 32.711 1.00 74.88 305 GLU A N 1
ATOM 2392 C CA . GLU A 1 305 ? 4.769 -21.964 32.605 1.00 74.88 305 GLU A CA 1
ATOM 2393 C C . GLU A 1 305 ? 4.321 -22.631 33.917 1.00 74.88 305 GLU A C 1
ATOM 2395 O O . GLU A 1 305 ? 3.748 -23.726 33.897 1.00 74.88 305 GLU A O 1
ATOM 2400 N N . ASP A 1 306 ? 4.537 -21.970 35.057 1.00 80.19 306 ASP A N 1
ATOM 2401 C CA . ASP A 1 306 ? 4.214 -22.494 36.383 1.00 80.19 306 ASP A CA 1
ATOM 2402 C C . ASP A 1 306 ? 3.717 -21.414 37.365 1.00 80.19 306 ASP A C 1
ATOM 2404 O O . ASP A 1 306 ? 3.791 -20.211 37.107 1.00 80.19 306 ASP A O 1
ATOM 2408 N N . ALA A 1 307 ? 3.184 -21.866 38.505 1.00 78.88 307 ALA A N 1
ATOM 2409 C CA . ALA A 1 307 ? 2.602 -21.003 39.532 1.00 78.88 307 ALA A CA 1
ATOM 2410 C C . ALA A 1 307 ? 3.633 -20.081 40.206 1.00 78.88 307 ALA A C 1
ATOM 2412 O O . ALA A 1 307 ? 3.284 -18.984 40.637 1.00 78.88 307 ALA A O 1
ATOM 2413 N N . ALA A 1 308 ? 4.905 -20.488 40.280 1.00 80.94 308 ALA A N 1
ATOM 2414 C CA . ALA A 1 308 ? 5.957 -19.663 40.865 1.00 80.94 308 ALA A CA 1
ATOM 2415 C C . ALA A 1 308 ? 6.303 -18.487 39.940 1.00 80.94 308 ALA A C 1
ATOM 2417 O O . ALA A 1 308 ? 6.449 -17.359 40.409 1.00 80.94 308 ALA A O 1
ATOM 2418 N N . GLN A 1 309 ? 6.363 -18.728 38.628 1.00 78.94 309 GLN A N 1
ATOM 2419 C CA . GLN A 1 309 ? 6.513 -17.688 37.611 1.00 78.94 309 GLN A CA 1
ATOM 2420 C C . GLN A 1 309 ? 5.295 -16.762 37.566 1.00 78.94 309 GLN A C 1
ATOM 2422 O O . GLN A 1 309 ? 5.467 -15.550 37.471 1.00 78.94 309 GLN A O 1
ATOM 2427 N N . ALA A 1 310 ? 4.080 -17.312 37.678 1.00 79.75 310 ALA A N 1
ATOM 2428 C CA . ALA A 1 310 ? 2.846 -16.529 37.722 1.00 79.75 310 ALA A CA 1
ATOM 2429 C C . ALA A 1 310 ? 2.818 -15.598 38.942 1.00 79.75 310 ALA A C 1
ATOM 2431 O O . ALA A 1 310 ? 2.551 -14.405 38.807 1.00 79.75 310 ALA A O 1
ATOM 2432 N N . LYS A 1 311 ? 3.181 -16.116 40.123 1.00 85.12 311 LYS A N 1
ATOM 2433 C CA . LYS A 1 311 ? 3.270 -15.321 41.351 1.00 85.12 311 LYS A CA 1
ATOM 2434 C C . LYS A 1 311 ? 4.339 -14.239 41.249 1.00 85.12 311 LYS A C 1
ATOM 2436 O O . LYS A 1 311 ? 4.078 -13.098 41.601 1.00 85.12 311 LYS A O 1
ATOM 2441 N N . LEU A 1 312 ? 5.530 -14.579 40.752 1.00 82.06 312 LEU A N 1
ATOM 2442 C CA . LEU A 1 312 ? 6.621 -13.617 40.583 1.00 82.06 312 LEU A CA 1
ATOM 2443 C C . LEU A 1 312 ? 6.240 -12.501 39.599 1.00 82.06 312 LEU A C 1
ATOM 2445 O O . LEU A 1 312 ? 6.574 -11.342 39.827 1.00 82.06 312 LEU A O 1
ATOM 2449 N N . PHE A 1 313 ? 5.519 -12.852 38.532 1.00 81.19 313 PHE A N 1
ATOM 2450 C CA . PHE A 1 313 ? 4.958 -11.895 37.588 1.00 81.19 313 PHE A CA 1
ATOM 2451 C C . PHE A 1 313 ? 3.951 -10.953 38.260 1.00 81.19 313 PHE A C 1
ATOM 2453 O O . PHE A 1 313 ? 4.076 -9.742 38.100 1.00 81.19 313 PHE A O 1
ATOM 2460 N N . LEU A 1 314 ? 2.990 -11.481 39.028 1.00 83.12 314 LEU A N 1
ATOM 2461 C CA . LEU A 1 314 ? 2.001 -10.665 39.741 1.00 83.12 314 LEU A CA 1
ATOM 2462 C C . LEU A 1 314 ? 2.628 -9.801 40.840 1.00 83.12 314 LEU A C 1
ATOM 2464 O O . LEU A 1 314 ? 2.257 -8.640 40.964 1.00 83.12 314 LEU A O 1
ATOM 2468 N N . ASP A 1 315 ? 3.612 -10.318 41.580 1.00 80.25 315 ASP A N 1
ATOM 2469 C CA . ASP A 1 315 ? 4.358 -9.550 42.585 1.00 80.25 315 ASP A CA 1
ATOM 2470 C C . ASP A 1 315 ? 5.101 -8.371 41.928 1.00 80.25 315 ASP A C 1
ATOM 2472 O O . ASP A 1 315 ? 5.103 -7.257 42.447 1.00 80.25 315 ASP A O 1
ATOM 2476 N N . GLU A 1 316 ? 5.740 -8.596 40.776 1.00 78.75 316 GLU A N 1
ATOM 2477 C CA . GLU A 1 316 ? 6.453 -7.544 40.043 1.00 78.75 316 GLU A CA 1
ATOM 2478 C C . GLU A 1 316 ? 5.496 -6.540 39.391 1.00 78.75 316 GLU A C 1
ATOM 2480 O O . GLU A 1 316 ? 5.756 -5.336 39.406 1.00 78.75 316 GLU A O 1
ATOM 2485 N N . LEU A 1 317 ? 4.371 -7.017 38.854 1.00 78.56 317 LEU A N 1
ATOM 2486 C CA . LEU A 1 317 ? 3.309 -6.165 38.334 1.00 78.56 317 LEU A CA 1
ATOM 2487 C C . LEU A 1 317 ? 2.731 -5.285 39.450 1.00 78.56 317 LEU A C 1
ATOM 2489 O O . LEU A 1 317 ? 2.666 -4.073 39.275 1.00 78.56 317 LEU A O 1
ATOM 2493 N N . GLY A 1 318 ? 2.404 -5.868 40.606 1.00 77.38 318 GLY A N 1
ATOM 2494 C CA . GLY A 1 318 ? 1.926 -5.159 41.792 1.00 77.38 318 GLY A CA 1
ATOM 2495 C C . GLY A 1 318 ? 2.876 -4.042 42.213 1.00 77.38 318 GLY A C 1
ATOM 2496 O O . GLY A 1 318 ? 2.465 -2.885 42.234 1.00 77.38 318 GLY A O 1
ATOM 2497 N N . ARG A 1 319 ? 4.174 -4.342 42.395 1.00 77.25 319 ARG A N 1
ATOM 2498 C CA . ARG A 1 319 ? 5.198 -3.335 42.762 1.00 77.25 319 ARG A CA 1
ATOM 2499 C C . ARG A 1 319 ? 5.309 -2.171 41.784 1.00 77.25 319 ARG A C 1
ATOM 2501 O O . ARG A 1 319 ? 5.714 -1.080 42.177 1.00 77.25 319 ARG A O 1
ATOM 2508 N N . GLN A 1 320 ? 5.043 -2.407 40.502 1.00 69.75 320 GLN A N 1
ATOM 2509 C CA . GLN A 1 320 ? 5.115 -1.360 39.482 1.00 69.75 320 GLN A CA 1
ATOM 2510 C C . GLN A 1 320 ? 3.858 -0.501 39.403 1.00 69.75 320 GLN A C 1
ATOM 2512 O O . GLN A 1 320 ? 3.915 0.585 38.825 1.00 69.75 320 GLN A O 1
ATOM 2517 N N . LEU A 1 321 ? 2.737 -1.002 39.914 1.00 69.88 321 LEU A N 1
ATOM 2518 C CA . LEU A 1 321 ? 1.440 -0.347 39.831 1.00 69.88 321 LEU A CA 1
ATOM 2519 C C . LEU A 1 321 ? 1.076 0.372 41.131 1.00 69.88 321 LEU A C 1
ATOM 2521 O O . LEU A 1 321 ? 0.571 1.487 41.065 1.00 69.88 321 LEU A O 1
ATOM 2525 N N . SER A 1 322 ? 1.379 -0.213 42.291 1.00 75.56 322 SER A N 1
ATOM 2526 C CA . SER A 1 322 ? 1.068 0.367 43.598 1.00 75.56 322 SER A CA 1
ATOM 2527 C C . SER A 1 322 ? 2.093 -0.034 44.660 1.00 75.56 322 SER A C 1
ATOM 2529 O O . SER A 1 322 ? 2.785 -1.047 44.553 1.00 75.56 322 SER A O 1
ATOM 2531 N N . THR A 1 323 ? 2.196 0.782 45.706 1.00 73.00 323 THR A N 1
ATOM 2532 C CA . THR A 1 323 ? 2.899 0.417 46.943 1.00 73.00 323 THR A CA 1
ATOM 2533 C C . THR A 1 323 ? 2.047 -0.449 47.861 1.00 73.00 323 THR A C 1
ATOM 2535 O O . THR A 1 323 ? 2.611 -1.130 48.713 1.00 73.00 323 THR A O 1
ATOM 2538 N N . ASP A 1 324 ? 0.726 -0.427 47.675 1.00 77.31 324 ASP A N 1
ATOM 2539 C CA . ASP A 1 324 ? -0.229 -1.242 48.414 1.00 77.31 324 ASP A CA 1
ATOM 2540 C C . ASP A 1 324 ? -0.944 -2.191 47.449 1.00 77.31 324 ASP A C 1
ATOM 2542 O O . ASP A 1 324 ? -1.710 -1.779 46.575 1.00 77.31 324 ASP A O 1
ATOM 2546 N N . PHE A 1 325 ? -0.575 -3.463 47.525 1.00 87.75 325 PHE A N 1
ATOM 2547 C CA . PHE A 1 325 ? -1.146 -4.534 46.724 1.00 87.75 325 PHE A CA 1
ATOM 2548 C C . PHE A 1 325 ? -1.003 -5.849 47.481 1.00 87.75 325 PHE A C 1
ATOM 2550 O O . PHE A 1 325 ? -0.078 -6.040 48.278 1.00 87.75 325 PHE A O 1
ATOM 2557 N N . SER A 1 326 ? -1.880 -6.797 47.179 1.00 87.62 326 SER A N 1
ATOM 2558 C CA . SER A 1 326 ? -1.786 -8.152 47.699 1.00 87.62 326 SER A CA 1
ATOM 2559 C C . SER A 1 326 ? -1.878 -9.159 46.564 1.00 87.62 326 SER A C 1
ATOM 2561 O O . SER A 1 326 ? -2.659 -9.003 45.629 1.00 87.62 326 SER A O 1
ATOM 2563 N N . VAL A 1 327 ? -1.034 -10.186 46.627 1.00 89.25 327 VAL A N 1
ATOM 2564 C CA . VAL A 1 327 ? -1.120 -11.336 45.728 1.00 89.25 327 VAL A CA 1
ATOM 2565 C C . VAL A 1 327 ? -1.591 -12.522 46.551 1.00 89.25 327 VAL A C 1
ATOM 2567 O O . VAL A 1 327 ? -0.875 -12.979 47.446 1.00 89.25 327 VAL A O 1
ATOM 2570 N N . SER A 1 328 ? -2.786 -13.015 46.250 1.00 88.06 328 SER A N 1
ATOM 2571 C CA . SER A 1 328 ? -3.346 -14.227 46.833 1.00 88.06 328 SER A CA 1
ATOM 2572 C C . SER A 1 328 ? -3.246 -15.392 45.850 1.00 88.06 328 SER A C 1
ATOM 2574 O O . SER A 1 328 ? -3.156 -15.229 44.631 1.00 88.06 328 SER A O 1
ATOM 2576 N N . VAL A 1 329 ? -3.200 -16.597 46.408 1.00 86.44 329 VAL A N 1
ATOM 2577 C CA . VAL A 1 329 ? -3.282 -17.847 45.656 1.00 86.44 329 VAL A CA 1
ATOM 2578 C C . VAL A 1 329 ? -4.511 -18.564 46.184 1.00 86.44 329 VAL A C 1
ATOM 2580 O O . VAL A 1 329 ? -4.565 -18.853 47.379 1.00 86.44 329 VAL A O 1
ATOM 2583 N N . ASP A 1 330 ? -5.479 -18.808 45.312 1.00 83.12 330 ASP A N 1
ATOM 2584 C CA . ASP A 1 330 ? -6.694 -19.540 45.654 1.00 83.12 330 ASP A CA 1
ATOM 2585 C C . ASP A 1 330 ? -6.501 -21.046 45.428 1.00 83.12 330 ASP A C 1
ATOM 2587 O O . ASP A 1 330 ? -5.615 -21.489 44.688 1.00 83.12 330 ASP A O 1
ATOM 2591 N N . ASP A 1 331 ? -7.378 -21.843 46.039 1.00 74.62 331 ASP A N 1
ATOM 2592 C CA . ASP A 1 331 ? -7.326 -23.311 46.019 1.00 74.62 331 ASP A CA 1
ATOM 2593 C C . ASP A 1 331 ? -7.494 -23.930 44.608 1.00 74.62 331 ASP A C 1
ATOM 2595 O O . ASP A 1 331 ? -7.167 -25.100 44.399 1.00 74.62 331 ASP A O 1
ATOM 2599 N N . ASP A 1 332 ? -7.952 -23.153 43.619 1.00 72.38 332 ASP A N 1
ATOM 2600 C CA . ASP A 1 332 ? -8.265 -23.602 42.253 1.00 72.38 332 ASP A CA 1
ATOM 2601 C C . ASP A 1 332 ? -7.129 -23.394 41.223 1.00 72.38 332 ASP A C 1
ATOM 2603 O O . ASP A 1 332 ? -7.372 -23.394 40.013 1.00 72.38 332 ASP A O 1
ATOM 2607 N N . ASP A 1 333 ? -5.869 -23.265 41.665 1.00 76.94 333 ASP A N 1
ATOM 2608 C CA . ASP A 1 333 ? -4.713 -22.874 40.826 1.00 76.94 333 ASP A CA 1
ATOM 2609 C C . ASP A 1 333 ? -4.873 -21.466 40.195 1.00 76.94 333 ASP A C 1
ATOM 2611 O O . ASP A 1 333 ? -4.191 -21.135 39.214 1.00 76.94 333 ASP A O 1
ATOM 2615 N N . SER A 1 334 ? -5.758 -20.626 40.743 1.00 83.31 334 SER A N 1
ATOM 2616 C CA . SER A 1 334 ? -5.854 -19.210 40.388 1.00 83.31 334 SER A CA 1
ATOM 2617 C C . SER A 1 334 ? -4.963 -18.357 41.285 1.00 83.31 334 SER A C 1
ATOM 2619 O O . SER A 1 334 ? -4.860 -18.577 42.491 1.00 83.31 334 SER A O 1
ATOM 2621 N N . LEU A 1 335 ? -4.287 -17.381 40.685 1.00 86.44 335 LEU A N 1
ATOM 2622 C CA . LEU A 1 335 ? -3.551 -16.357 41.418 1.00 86.44 335 LEU A CA 1
ATOM 2623 C C . LEU A 1 335 ? -4.207 -15.013 41.163 1.00 86.44 335 LEU A C 1
ATOM 2625 O O . LEU A 1 335 ? -4.393 -14.653 40.004 1.00 86.44 335 LEU A O 1
ATOM 2629 N N . SER A 1 336 ? -4.499 -14.268 42.218 1.00 86.19 336 SER A N 1
ATOM 2630 C CA . SER A 1 336 ? -5.144 -12.965 42.115 1.00 86.19 336 SER A CA 1
ATOM 2631 C C . SER A 1 336 ? -4.207 -11.889 42.645 1.00 86.19 336 SER A C 1
ATOM 2633 O O . SER A 1 336 ? -3.578 -12.055 43.686 1.00 86.19 336 SER A O 1
ATOM 2635 N N . LEU A 1 337 ? -4.066 -10.803 41.894 1.00 87.12 337 LEU A N 1
ATOM 2636 C CA . LEU A 1 337 ? -3.422 -9.570 42.323 1.00 87.12 337 LEU A CA 1
ATOM 2637 C C . LEU A 1 337 ? -4.526 -8.553 42.565 1.00 87.12 337 LEU A C 1
ATOM 2639 O O . LEU A 1 337 ? -5.142 -8.093 41.606 1.00 87.12 337 LEU A O 1
ATOM 2643 N N . ASP A 1 338 ? -4.729 -8.204 43.825 1.00 85.50 338 ASP A N 1
ATOM 2644 C CA . ASP A 1 338 ? -5.617 -7.126 44.224 1.00 85.50 338 ASP A CA 1
ATOM 2645 C C . ASP A 1 338 ? -4.790 -5.885 44.512 1.00 85.50 338 ASP A C 1
ATOM 2647 O O . ASP A 1 338 ? -3.832 -5.914 45.291 1.00 85.50 338 ASP A O 1
ATOM 2651 N N . ILE A 1 339 ? -5.167 -4.791 43.868 1.00 82.31 339 ILE A N 1
ATOM 2652 C CA . ILE A 1 339 ? -4.573 -3.487 44.093 1.00 82.31 339 ILE A CA 1
ATOM 2653 C C . ILE A 1 339 ? -5.690 -2.553 44.534 1.00 82.31 339 ILE A C 1
ATOM 2655 O O . ILE A 1 339 ? -6.599 -2.268 43.749 1.00 82.31 339 ILE A O 1
ATOM 2659 N N . ASP A 1 340 ? -5.592 -2.087 45.775 1.00 75.12 340 ASP A N 1
ATOM 2660 C CA . ASP A 1 340 ? -6.439 -1.021 46.291 1.00 75.12 340 ASP A CA 1
ATOM 2661 C C . ASP A 1 340 ? -5.770 0.320 45.992 1.00 75.12 340 ASP A C 1
ATOM 2663 O O . ASP A 1 340 ? -4.636 0.590 46.396 1.00 75.12 340 ASP A O 1
ATOM 2667 N N . ASP A 1 341 ? -6.465 1.158 45.229 1.00 68.75 341 ASP A N 1
ATOM 2668 C CA . ASP A 1 341 ? -6.047 2.529 44.982 1.00 68.75 341 ASP A CA 1
ATOM 2669 C C . ASP A 1 341 ? -6.803 3.464 45.931 1.00 68.75 341 ASP A C 1
ATOM 2671 O O . ASP A 1 341 ? -7.903 3.934 45.627 1.00 68.75 341 ASP A O 1
ATOM 2675 N N . GLU A 1 342 ? -6.193 3.748 47.087 1.00 62.44 342 GLU A N 1
ATOM 2676 C CA . GLU A 1 342 ? -6.756 4.646 48.106 1.00 62.44 342 GLU A CA 1
ATOM 2677 C C . GLU A 1 342 ? -7.097 6.044 47.556 1.00 62.44 342 GLU A C 1
ATOM 2679 O O . GLU A 1 342 ? -7.959 6.730 48.105 1.00 62.44 342 GLU A O 1
ATOM 2684 N N . LEU A 1 343 ? -6.443 6.487 46.473 1.00 52.78 343 LEU A N 1
ATOM 2685 C CA . LEU A 1 343 ? -6.656 7.820 45.901 1.00 52.78 343 LEU A CA 1
ATOM 2686 C C . LEU A 1 343 ? -7.891 7.883 45.003 1.00 52.78 343 LEU A C 1
ATOM 2688 O O . LEU A 1 343 ? -8.500 8.948 44.884 1.00 52.78 343 LEU A O 1
ATOM 2692 N N . THR A 1 344 ? -8.257 6.772 44.362 1.00 60.59 344 THR A N 1
ATOM 2693 C CA . THR A 1 344 ? -9.417 6.713 43.461 1.00 60.59 344 THR A CA 1
ATOM 2694 C C . THR A 1 344 ? -10.601 5.944 44.039 1.00 60.59 344 THR A C 1
ATOM 2696 O O . THR A 1 344 ? -11.685 6.023 43.465 1.00 60.59 344 THR A O 1
ATOM 2699 N N . GLY A 1 345 ? -10.425 5.230 45.158 1.00 68.31 345 GLY A N 1
ATOM 2700 C CA . GLY A 1 345 ? -11.452 4.349 45.727 1.00 68.31 345 GLY A CA 1
ATOM 2701 C C . GLY A 1 345 ? -11.780 3.166 44.812 1.00 68.31 345 GLY A C 1
ATOM 2702 O O . GLY A 1 345 ? -12.871 2.602 44.875 1.00 68.31 345 GLY A O 1
ATOM 2703 N N . ARG A 1 346 ? -10.869 2.827 43.892 1.00 68.38 346 ARG A N 1
ATOM 2704 C CA . ARG A 1 346 ? -11.060 1.748 42.925 1.00 68.38 346 ARG A CA 1
ATOM 2705 C C . ARG A 1 346 ? -10.198 0.560 43.302 1.00 68.38 346 ARG A C 1
ATOM 2707 O O . ARG A 1 346 ? -9.004 0.707 43.563 1.00 68.38 346 ARG A O 1
ATOM 2714 N N . ARG A 1 347 ? -10.796 -0.624 43.224 1.00 73.38 347 ARG A N 1
ATOM 2715 C CA . ARG A 1 347 ? -10.091 -1.890 43.376 1.00 73.38 347 ARG A CA 1
ATOM 2716 C C . ARG A 1 347 ? -9.897 -2.521 42.011 1.00 73.38 347 ARG A C 1
ATOM 2718 O O . ARG A 1 347 ? -10.847 -2.734 41.255 1.00 73.38 347 ARG A O 1
ATOM 2725 N N . VAL A 1 348 ? -8.647 -2.811 41.677 1.00 76.06 348 VAL A N 1
ATOM 2726 C CA . VAL A 1 348 ? -8.300 -3.550 40.464 1.00 76.06 348 VAL A CA 1
ATOM 2727 C C . VAL A 1 348 ? -7.890 -4.951 40.872 1.00 76.06 348 VAL A C 1
ATOM 2729 O O . VAL A 1 348 ? -6.917 -5.107 41.606 1.00 76.06 348 VAL A O 1
ATOM 2732 N N . SER A 1 349 ? -8.595 -5.957 40.358 1.00 78.94 349 SER A N 1
ATOM 2733 C CA . SER A 1 349 ? -8.221 -7.355 40.544 1.00 78.94 349 SER A CA 1
ATOM 2734 C C . SER A 1 349 ? -7.773 -7.965 39.220 1.00 78.94 349 SER A C 1
ATOM 2736 O O . SER A 1 349 ? -8.423 -7.825 38.178 1.00 78.94 349 SER A O 1
ATOM 2738 N N . VAL A 1 350 ? -6.616 -8.618 39.237 1.00 82.31 350 VAL A N 1
ATOM 2739 C CA . VAL A 1 350 ? -6.074 -9.369 38.103 1.00 82.31 350 VAL A CA 1
ATOM 2740 C C . VAL A 1 350 ? -5.945 -10.824 38.515 1.00 82.31 350 VAL A C 1
ATOM 2742 O O . VAL A 1 350 ? -5.065 -11.169 39.296 1.00 82.31 350 VAL A O 1
ATOM 2745 N N . THR A 1 351 ? -6.778 -11.688 37.947 1.00 82.06 351 THR A N 1
ATOM 2746 C CA . THR A 1 351 ? -6.771 -13.127 38.209 1.00 82.06 351 THR A CA 1
ATOM 2747 C C . THR A 1 351 ? -6.110 -13.877 37.058 1.00 82.06 351 THR A C 1
ATOM 2749 O O . THR A 1 351 ? -6.557 -13.830 35.914 1.00 82.06 351 THR A O 1
ATOM 2752 N N . LEU A 1 352 ? -5.053 -14.624 37.352 1.00 81.94 352 LEU A N 1
ATOM 2753 C CA . LEU A 1 352 ? -4.450 -15.608 36.464 1.00 81.94 352 LEU A CA 1
ATOM 2754 C C . LEU A 1 352 ? -5.068 -16.973 36.749 1.00 81.94 352 LEU A C 1
ATOM 2756 O O . LEU A 1 352 ? -4.847 -17.526 37.820 1.00 81.94 352 LEU A O 1
ATOM 2760 N N . THR A 1 353 ? -5.795 -17.543 35.792 1.00 81.50 353 THR A N 1
ATOM 2761 C CA . THR A 1 353 ? -6.386 -18.884 35.925 1.00 81.50 353 THR A CA 1
ATOM 2762 C C . THR A 1 353 ? -5.629 -19.877 35.065 1.00 81.50 353 THR A C 1
ATOM 2764 O O . THR A 1 353 ? -5.418 -19.648 33.875 1.00 81.50 353 THR A O 1
ATOM 2767 N N . ARG A 1 354 ? -5.215 -21.006 35.638 1.00 78.56 354 ARG A N 1
ATOM 2768 C CA . ARG A 1 354 ? -4.497 -22.033 34.883 1.00 78.56 354 ARG A CA 1
ATOM 2769 C C . ARG A 1 354 ? -5.443 -22.813 33.965 1.00 78.56 354 ARG A C 1
ATOM 2771 O O . ARG A 1 354 ? -6.256 -23.610 34.429 1.00 78.56 354 ARG A O 1
ATOM 2778 N N . ASP A 1 355 ? -5.268 -22.690 32.652 1.00 77.75 355 ASP A N 1
ATOM 2779 C CA . ASP A 1 355 ? -5.905 -23.583 31.685 1.00 77.75 355 ASP A CA 1
ATOM 2780 C C . ASP A 1 355 ? -5.249 -24.973 31.773 1.00 77.75 355 ASP A C 1
ATOM 2782 O O . ASP A 1 355 ? -4.143 -25.223 31.266 1.00 77.75 355 ASP A O 1
ATOM 2786 N N . ARG A 1 356 ? -5.963 -25.906 32.416 1.00 74.94 356 ARG A N 1
ATOM 2787 C CA . ARG A 1 356 ? -5.537 -27.302 32.606 1.00 74.94 356 ARG A CA 1
ATOM 2788 C C . ARG A 1 356 ? -5.290 -28.036 31.284 1.00 74.94 356 ARG A C 1
ATOM 2790 O O . ARG A 1 356 ? -4.454 -28.938 31.246 1.00 74.94 356 ARG A O 1
ATOM 2797 N N . ASN A 1 357 ? -5.958 -27.642 30.199 1.00 75.19 357 ASN A N 1
ATOM 2798 C CA . ASN A 1 357 ? -5.804 -28.268 28.886 1.00 75.19 357 ASN A CA 1
ATOM 2799 C C . ASN A 1 357 ? -4.611 -27.704 28.112 1.00 75.19 357 ASN A C 1
ATOM 2801 O O . ASN A 1 357 ? -3.992 -28.424 27.326 1.00 75.19 357 ASN A O 1
ATOM 2805 N N . ARG A 1 358 ? -4.277 -26.424 28.315 1.00 67.38 358 ARG A N 1
ATOM 2806 C CA . ARG A 1 358 ? -3.245 -25.730 27.525 1.00 67.38 358 ARG A CA 1
ATOM 2807 C C . ARG A 1 358 ? -1.919 -25.518 28.247 1.00 67.38 358 ARG A C 1
ATOM 2809 O O . ARG A 1 358 ? -0.977 -25.075 27.592 1.00 67.38 358 ARG A O 1
ATOM 2816 N N . ARG A 1 359 ? -1.816 -25.869 29.539 1.00 72.94 359 ARG A N 1
ATOM 2817 C CA . ARG A 1 359 ? -0.635 -25.613 30.394 1.00 72.94 359 ARG A CA 1
ATOM 2818 C C . ARG A 1 359 ? -0.192 -24.144 30.332 1.00 72.94 359 ARG A C 1
ATOM 2820 O O . ARG A 1 359 ? 0.995 -23.853 30.226 1.00 72.94 359 ARG A O 1
ATOM 2827 N N . ARG A 1 360 ? -1.157 -23.227 30.325 1.00 73.31 360 ARG A N 1
ATOM 2828 C CA . ARG A 1 360 ? -0.950 -21.773 30.259 1.00 73.31 360 ARG A CA 1
ATOM 2829 C C . ARG A 1 360 ? -1.883 -21.099 31.253 1.00 73.31 360 ARG A C 1
ATOM 2831 O O . ARG A 1 360 ? -2.877 -21.703 31.641 1.00 73.31 360 ARG A O 1
ATOM 2838 N N . TYR A 1 361 ? -1.557 -19.878 31.650 1.00 72.12 361 TYR A N 1
ATOM 2839 C CA . TYR A 1 361 ? -2.444 -19.044 32.453 1.00 72.12 361 TYR A CA 1
ATOM 2840 C C . TYR A 1 361 ? -3.233 -18.105 31.539 1.00 72.12 361 TYR A C 1
ATOM 2842 O O . TYR A 1 361 ? -2.633 -17.398 30.727 1.00 72.12 361 TYR A O 1
ATOM 2850 N N . ASP A 1 362 ? -4.554 -18.118 31.678 1.00 70.81 362 ASP A N 1
ATOM 2851 C CA . ASP A 1 362 ? -5.448 -17.103 31.128 1.00 70.81 362 ASP A CA 1
ATOM 2852 C C . ASP A 1 362 ? -5.530 -15.940 32.116 1.00 70.81 362 ASP A C 1
ATOM 2854 O O . ASP A 1 362 ? -5.501 -16.147 33.332 1.00 70.81 362 ASP A O 1
ATOM 2858 N N . VAL A 1 363 ? -5.616 -14.715 31.601 1.00 70.00 363 VAL A N 1
ATOM 2859 C CA . VAL A 1 363 ? -5.687 -13.514 32.441 1.00 70.00 363 VAL A CA 1
ATOM 2860 C C . VAL A 1 363 ? -7.107 -12.983 32.426 1.00 70.00 363 VAL A C 1
ATOM 2862 O O . VAL A 1 363 ? -7.670 -12.727 31.362 1.00 70.00 363 VAL A O 1
ATOM 2865 N N . MET A 1 364 ? -7.670 -12.778 33.604 1.00 71.56 364 MET A N 1
ATOM 2866 C CA . MET A 1 364 ? -8.926 -12.082 33.810 1.00 71.56 364 MET A CA 1
ATOM 2867 C C . MET A 1 364 ? -8.644 -10.807 34.594 1.00 71.56 364 MET A C 1
ATOM 2869 O O . MET A 1 364 ? -7.888 -10.825 35.559 1.00 71.56 364 MET A O 1
ATOM 2873 N N . MET A 1 365 ? -9.221 -9.695 34.161 1.00 69.88 365 MET A N 1
ATOM 2874 C CA . MET A 1 365 ? -9.110 -8.423 34.871 1.00 69.88 365 MET A CA 1
ATOM 2875 C C . MET A 1 365 ? -10.512 -7.925 35.189 1.00 69.88 365 MET A C 1
ATOM 2877 O O . MET A 1 365 ? -11.367 -7.870 34.297 1.00 69.88 365 MET A O 1
ATOM 2881 N N . THR A 1 366 ? -10.725 -7.576 36.450 1.00 71.06 366 THR A N 1
ATOM 2882 C CA . THR A 1 366 ? -11.949 -6.962 36.959 1.00 71.06 366 THR A CA 1
ATOM 2883 C C . THR A 1 366 ? -11.599 -5.646 37.645 1.00 71.06 366 THR A C 1
ATOM 2885 O O . THR A 1 366 ? -10.529 -5.475 38.231 1.00 71.06 366 THR A O 1
ATOM 2888 N N . THR A 1 367 ? -12.496 -4.676 37.520 1.00 66.88 367 THR A N 1
ATOM 2889 C CA . THR A 1 367 ? -12.380 -3.379 38.188 1.00 66.88 367 THR A CA 1
ATOM 2890 C C . THR A 1 367 ? -13.669 -3.119 38.944 1.00 66.88 367 THR A C 1
ATOM 2892 O O . THR A 1 367 ? -14.740 -3.132 38.333 1.00 66.88 367 THR A O 1
ATOM 2895 N N . GLU A 1 368 ? -13.560 -2.880 40.244 1.00 68.75 368 GLU A N 1
ATOM 2896 C CA . GLU A 1 368 ? -14.672 -2.481 41.103 1.00 68.75 368 GLU A CA 1
ATOM 2897 C C . GLU A 1 368 ? -14.491 -1.010 41.502 1.00 68.75 368 GLU A C 1
ATOM 2899 O O . GLU A 1 368 ? -13.407 -0.587 41.908 1.00 68.75 368 GLU A O 1
ATOM 2904 N N . GLU A 1 369 ? -15.546 -0.212 41.330 1.00 55.81 369 GLU A N 1
ATOM 2905 C CA . GLU A 1 369 ? -15.633 1.146 41.874 1.00 55.81 369 GLU A CA 1
ATOM 2906 C C . GLU A 1 369 ? -16.395 1.074 43.198 1.00 55.81 369 GLU A C 1
ATOM 2908 O O . GLU A 1 369 ? -17.582 0.738 43.196 1.00 55.81 369 GLU A O 1
ATOM 2913 N N . GLU A 1 370 ? -15.747 1.401 44.320 1.00 47.94 370 GLU A N 1
ATOM 2914 C CA . GLU A 1 370 ? -16.480 1.708 45.548 1.00 47.94 370 GLU A CA 1
ATOM 2915 C C . GLU A 1 370 ? -17.027 3.137 45.447 1.00 47.94 370 GLU A C 1
ATOM 2917 O O . GLU A 1 370 ? -16.414 4.106 45.894 1.00 47.94 370 GLU A O 1
ATOM 2922 N N . ASP A 1 371 ? -18.211 3.288 44.855 1.00 41.66 371 ASP A N 1
ATOM 2923 C CA . ASP A 1 371 ? -18.988 4.513 45.033 1.00 41.66 371 ASP A CA 1
ATOM 2924 C C . ASP A 1 371 ? -19.557 4.522 46.462 1.00 41.66 371 ASP A C 1
ATOM 2926 O O . ASP A 1 371 ? -20.500 3.793 46.778 1.00 41.66 371 ASP A O 1
ATOM 2930 N N . TRP A 1 372 ? -19.018 5.387 47.324 1.00 37.81 372 TRP A N 1
ATOM 2931 C CA . TRP A 1 372 ? -19.452 5.587 48.718 1.00 37.81 372 TRP A CA 1
ATOM 2932 C C . TRP A 1 372 ? -20.887 6.138 48.880 1.00 37.81 372 TRP A C 1
ATOM 2934 O O . TRP A 1 372 ? -21.251 6.574 49.970 1.00 37.81 372 TRP A O 1
ATOM 2944 N N . ASP A 1 373 ? -21.726 6.128 47.836 1.00 42.31 373 ASP A N 1
ATOM 2945 C CA . ASP A 1 373 ? -23.084 6.679 47.920 1.00 42.31 373 ASP A CA 1
ATOM 2946 C C . ASP A 1 373 ? -24.061 6.145 46.846 1.00 42.31 373 ASP A C 1
ATOM 2948 O O . ASP A 1 373 ? -24.640 6.909 46.071 1.00 42.31 373 ASP A O 1
ATOM 2952 N N . ILE A 1 374 ? -24.260 4.821 46.733 1.00 36.22 374 ILE A N 1
ATOM 2953 C CA . ILE A 1 374 ? -25.249 4.258 45.788 1.00 36.22 374 ILE A CA 1
ATOM 2954 C C . ILE A 1 374 ? -26.057 3.097 46.393 1.00 36.22 374 ILE A C 1
ATOM 2956 O O . ILE A 1 374 ? -25.812 1.925 46.135 1.00 36.22 374 ILE A O 1
ATOM 2960 N N . GLU A 1 375 ? -27.156 3.431 47.072 1.00 32.56 375 GLU A N 1
ATOM 2961 C CA . GLU A 1 375 ? -28.334 2.547 47.180 1.00 32.56 375 GLU A CA 1
ATOM 2962 C C . GLU A 1 375 ? -29.233 2.598 45.918 1.00 32.56 375 GLU A C 1
ATOM 2964 O O . GLU A 1 375 ? -30.298 1.986 45.890 1.00 32.56 375 GLU A O 1
ATOM 2969 N N . SER A 1 376 ? -28.865 3.316 44.843 1.00 35.91 376 SER A N 1
ATOM 2970 C CA . SER A 1 376 ? -29.844 3.676 43.793 1.00 35.91 376 SER A CA 1
ATOM 2971 C C . SER A 1 376 ? -29.527 3.328 42.334 1.00 35.91 376 SER A C 1
ATOM 2973 O O . SER A 1 376 ? -30.388 3.556 41.480 1.00 35.91 376 SER A O 1
ATOM 2975 N N . ARG A 1 377 ? -28.373 2.749 41.977 1.00 36.53 377 ARG A N 1
ATOM 2976 C CA . ARG A 1 377 ? -28.068 2.403 40.571 1.00 36.53 377 ARG A CA 1
ATOM 2977 C C . ARG A 1 377 ? -27.231 1.133 40.465 1.00 36.53 377 ARG A C 1
ATOM 2979 O O . ARG A 1 377 ? -26.012 1.186 40.514 1.00 36.53 377 ARG A O 1
ATOM 2986 N N . GLY A 1 378 ? -27.902 -0.003 40.273 1.00 34.94 378 GLY A N 1
ATOM 2987 C CA . GLY A 1 378 ? -27.270 -1.307 40.054 1.00 34.94 378 GLY A CA 1
ATOM 2988 C C . GLY A 1 378 ? -26.394 -1.347 38.799 1.00 34.94 378 GLY A C 1
ATOM 2989 O O . GLY A 1 378 ? -26.866 -1.709 37.721 1.00 34.94 378 GLY A O 1
ATOM 2990 N N . ARG A 1 379 ? -25.115 -0.988 38.939 1.00 37.72 379 ARG A N 1
ATOM 2991 C CA . ARG A 1 379 ? -24.065 -1.305 37.968 1.00 37.72 379 ARG A CA 1
ATOM 2992 C C . ARG A 1 379 ? -23.446 -2.655 38.318 1.00 37.72 379 ARG A C 1
ATOM 2994 O O . ARG A 1 379 ? -23.221 -2.966 39.481 1.00 37.72 379 ARG A O 1
ATOM 3001 N N . VAL A 1 380 ? -23.224 -3.462 37.287 1.00 36.28 380 VAL A N 1
ATOM 3002 C CA . VAL A 1 380 ? -22.616 -4.795 37.371 1.00 36.28 380 VAL A CA 1
ATOM 3003 C C . VAL A 1 380 ? -21.115 -4.651 37.079 1.00 36.28 380 VAL A C 1
ATOM 3005 O O . VAL A 1 380 ? -20.784 -3.892 36.165 1.00 36.28 380 VAL A O 1
ATOM 3008 N N . PRO A 1 381 ? -20.216 -5.356 37.792 1.00 37.94 381 PRO A N 1
ATOM 3009 C CA . PRO A 1 381 ? -18.778 -5.329 37.517 1.00 37.94 381 PRO A CA 1
ATOM 3010 C C . PRO A 1 381 ? -18.454 -5.716 36.065 1.00 37.94 381 PRO A C 1
ATOM 3012 O O . PRO A 1 381 ? -18.991 -6.697 35.539 1.00 37.94 381 PRO A O 1
ATOM 3015 N N . GLU A 1 382 ? -17.551 -4.983 35.405 1.00 39.91 382 GLU A N 1
ATOM 3016 C CA . GLU A 1 382 ? -17.037 -5.383 34.090 1.00 39.91 382 GLU A CA 1
ATOM 3017 C C . GLU A 1 382 ? -16.014 -6.519 34.245 1.00 39.91 382 GLU A C 1
ATOM 3019 O O . GLU A 1 382 ? -14.984 -6.365 34.897 1.00 39.91 382 GLU A O 1
ATOM 3024 N N . THR A 1 383 ? -16.282 -7.666 33.614 1.00 35.34 383 THR A N 1
ATOM 3025 C CA . THR A 1 383 ? -15.377 -8.829 33.592 1.00 35.34 383 THR A CA 1
ATOM 3026 C C . THR A 1 383 ? -14.816 -9.032 32.184 1.00 35.34 383 THR A C 1
ATOM 3028 O O . THR A 1 383 ? -15.584 -9.118 31.223 1.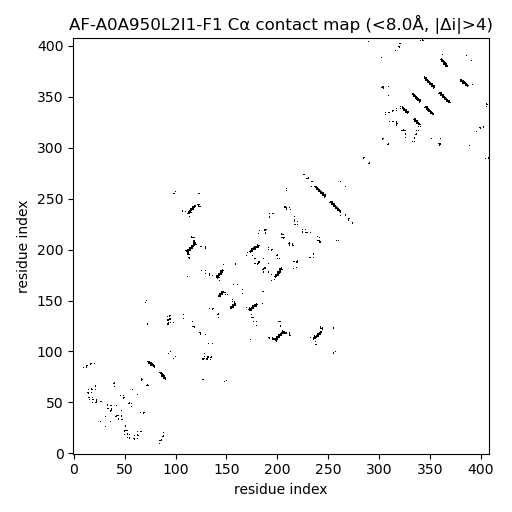00 35.34 383 THR A O 1
ATOM 3031 N N . ARG A 1 384 ? -13.485 -9.127 32.032 1.00 44.59 384 ARG A N 1
ATOM 3032 C CA . ARG A 1 384 ? -12.815 -9.343 30.729 1.00 44.59 384 ARG A CA 1
ATOM 3033 C C . ARG A 1 384 ? -11.816 -10.504 30.792 1.00 44.59 384 ARG A C 1
ATOM 3035 O O . ARG A 1 384 ? -11.023 -10.567 31.725 1.00 44.59 384 ARG A O 1
ATOM 3042 N N . VAL A 1 385 ? -11.835 -11.388 29.785 1.00 36.81 385 VAL A N 1
ATOM 3043 C CA . VAL A 1 385 ? -10.987 -12.599 29.680 1.00 36.81 385 VAL A CA 1
ATOM 3044 C C . VAL A 1 385 ? -10.010 -12.474 28.503 1.00 36.81 385 VAL A C 1
ATOM 3046 O O . VAL A 1 385 ? -10.434 -12.168 27.387 1.00 36.81 385 VAL A O 1
ATOM 3049 N N . PHE A 1 386 ? -8.723 -12.748 28.733 1.00 47.78 386 PHE A N 1
ATOM 3050 C CA . PHE A 1 386 ? -7.631 -12.654 27.754 1.00 47.78 386 PHE A CA 1
ATOM 3051 C C . PHE A 1 386 ? -6.875 -13.988 27.634 1.00 47.78 386 PHE A C 1
ATOM 3053 O O . PHE A 1 386 ? -6.655 -14.661 28.639 1.00 47.78 386 PHE A O 1
ATOM 3060 N N . GLY A 1 387 ? -6.467 -14.372 26.414 1.00 32.22 387 GLY A N 1
ATOM 3061 C CA . GLY A 1 387 ? -6.028 -15.747 26.111 1.00 32.22 387 GLY A CA 1
ATOM 3062 C C . GLY A 1 387 ? -4.684 -15.901 25.382 1.00 32.22 387 GLY A C 1
ATOM 3063 O O . GLY A 1 387 ? -4.281 -17.032 25.093 1.00 32.22 387 GLY A O 1
ATOM 3064 N N . ALA A 1 388 ? -3.976 -14.816 25.037 1.00 41.06 388 ALA A N 1
ATOM 3065 C CA . ALA A 1 388 ? -2.689 -14.880 24.335 1.00 41.06 388 ALA A CA 1
ATOM 3066 C C . ALA A 1 388 ? -1.564 -14.068 25.021 1.00 41.06 388 ALA A C 1
ATOM 3068 O O . ALA A 1 388 ? -1.820 -13.015 25.593 1.00 41.06 388 ALA A O 1
ATOM 3069 N N . PRO A 1 389 ? -0.278 -14.466 24.893 1.00 36.62 389 PRO A N 1
ATOM 3070 C CA . PRO A 1 389 ? 0.862 -13.708 25.438 1.00 36.62 389 PRO A CA 1
ATOM 3071 C C . PRO A 1 389 ? 1.003 -12.272 24.899 1.00 36.62 389 PRO A C 1
ATOM 3073 O O . PRO A 1 389 ? 1.585 -11.419 25.560 1.00 36.62 389 PRO A O 1
ATOM 3076 N N . SER A 1 390 ? 0.470 -11.985 23.706 1.00 41.00 390 SER A N 1
ATOM 3077 C CA . SER A 1 390 ? 0.365 -10.620 23.164 1.00 41.00 390 SER A CA 1
ATOM 3078 C C . SER A 1 390 ? -0.613 -9.741 23.944 1.00 41.00 390 SER A C 1
ATOM 3080 O O . SER A 1 390 ? -0.465 -8.521 23.939 1.00 41.00 390 SER A O 1
ATOM 3082 N N . ASP A 1 391 ? -1.576 -10.358 24.628 1.00 44.81 391 ASP A N 1
ATOM 3083 C CA . ASP A 1 391 ? -2.560 -9.676 25.463 1.00 44.81 391 ASP A CA 1
ATOM 3084 C C . ASP A 1 391 ? -1.917 -9.241 26.789 1.00 44.81 391 ASP A C 1
ATOM 3086 O O . ASP A 1 391 ? -2.350 -8.270 27.393 1.00 44.81 391 ASP A O 1
ATOM 3090 N N . LEU A 1 392 ? -0.813 -9.877 27.203 1.00 42.50 392 LEU A N 1
ATOM 3091 C CA . LEU A 1 392 ? -0.063 -9.522 28.411 1.00 42.50 392 LEU A CA 1
ATOM 3092 C C . LEU A 1 392 ? 0.658 -8.169 28.280 1.00 42.50 392 LEU A C 1
ATOM 3094 O O . LEU A 1 392 ? 0.585 -7.344 29.185 1.00 42.50 392 LEU A O 1
ATOM 3098 N N . ASP A 1 393 ? 1.310 -7.899 27.139 1.00 44.41 393 ASP A N 1
ATOM 3099 C CA . ASP A 1 393 ? 1.941 -6.588 26.870 1.00 44.41 393 ASP A CA 1
ATOM 3100 C C . ASP A 1 393 ? 0.881 -5.474 26.759 1.00 44.41 393 ASP A C 1
ATOM 3102 O O . ASP A 1 393 ? 1.142 -4.306 27.047 1.00 44.41 393 ASP A O 1
ATOM 3106 N N . TYR A 1 394 ? -0.343 -5.850 26.382 1.00 45.28 394 TYR A N 1
ATOM 3107 C CA . TYR A 1 394 ? -1.511 -4.979 26.334 1.00 45.28 394 TYR A CA 1
ATOM 3108 C C . TYR A 1 394 ? -2.095 -4.707 27.732 1.00 45.28 394 TYR A C 1
ATOM 3110 O O . TYR A 1 394 ? -2.335 -3.547 28.064 1.00 45.28 394 TYR A O 1
ATOM 3118 N N . ILE A 1 395 ? -2.219 -5.732 28.582 1.00 48.50 395 ILE A N 1
ATOM 3119 C CA . ILE A 1 395 ? -2.630 -5.626 29.993 1.00 48.50 395 ILE A CA 1
ATOM 3120 C C . ILE A 1 395 ? -1.633 -4.770 30.781 1.00 48.50 395 ILE A C 1
ATOM 3122 O O . ILE A 1 395 ? -2.034 -3.831 31.458 1.00 48.50 395 ILE A O 1
ATOM 3126 N N . ILE A 1 396 ? -0.325 -4.991 30.614 1.00 47.31 396 ILE A N 1
ATOM 3127 C CA . ILE A 1 396 ? 0.719 -4.189 31.273 1.00 47.31 396 ILE A CA 1
ATOM 3128 C C . ILE A 1 396 ? 0.611 -2.708 30.877 1.00 47.31 396 ILE A C 1
ATOM 3130 O O . ILE A 1 396 ? 0.824 -1.826 31.709 1.00 47.31 396 ILE A O 1
ATOM 3134 N N . ARG A 1 397 ? 0.263 -2.400 29.620 1.00 49.59 397 ARG A N 1
ATOM 3135 C CA . ARG A 1 397 ? 0.025 -1.015 29.176 1.00 49.59 397 ARG A CA 1
ATOM 3136 C C . ARG A 1 397 ? -1.266 -0.432 29.753 1.00 49.59 397 ARG A C 1
ATOM 3138 O O . ARG A 1 397 ? -1.249 0.724 30.167 1.00 49.59 397 ARG A O 1
ATOM 3145 N N . LEU A 1 398 ? -2.342 -1.217 29.803 1.00 46.41 398 LEU A N 1
ATOM 3146 C CA . LEU A 1 398 ? -3.631 -0.850 30.399 1.00 46.41 398 LEU A CA 1
ATOM 3147 C C . LEU A 1 398 ? -3.484 -0.515 31.886 1.00 46.41 398 LEU A C 1
ATOM 3149 O O . LEU A 1 398 ? -3.805 0.601 32.290 1.00 46.41 398 LEU A O 1
ATOM 3153 N N . SER A 1 399 ? -2.917 -1.426 32.677 1.00 42.53 399 SER A N 1
ATOM 3154 C CA . SER A 1 399 ? -2.749 -1.242 34.119 1.00 42.53 399 SER A CA 1
ATOM 3155 C C . SER A 1 399 ? -1.796 -0.081 34.427 1.00 42.53 399 SER A C 1
ATOM 3157 O O . SER A 1 399 ? -2.105 0.771 35.252 1.00 42.53 399 SER A O 1
ATOM 3159 N N . ARG A 1 400 ? -0.674 0.062 33.705 1.00 46.94 400 ARG A N 1
ATOM 3160 C CA . ARG A 1 400 ? 0.269 1.180 33.932 1.00 46.94 400 ARG A CA 1
ATOM 3161 C C . ARG A 1 400 ? -0.308 2.553 33.590 1.00 46.94 400 ARG A C 1
ATOM 3163 O O . ARG A 1 400 ? 0.060 3.536 34.231 1.00 46.94 400 ARG A O 1
ATOM 3170 N N . ASN A 1 401 ? -1.170 2.636 32.577 1.00 43.72 401 ASN A N 1
ATOM 3171 C CA . ASN A 1 401 ? -1.863 3.878 32.242 1.00 43.72 401 ASN A CA 1
ATOM 3172 C C . ASN A 1 401 ? -2.993 4.185 33.230 1.00 43.72 401 ASN A C 1
ATOM 3174 O O . ASN A 1 401 ? -3.279 5.356 33.440 1.00 43.72 401 ASN A O 1
ATOM 3178 N N . PHE A 1 402 ? -3.595 3.165 33.848 1.00 39.38 402 PHE A N 1
ATOM 3179 C CA . PHE A 1 402 ? -4.590 3.326 34.906 1.00 39.38 402 PHE A CA 1
ATOM 3180 C C . PHE A 1 402 ? -3.958 3.893 36.190 1.00 39.38 402 PHE A C 1
ATOM 3182 O O . PHE A 1 402 ? -4.400 4.927 36.673 1.00 39.38 402 PHE A O 1
ATOM 3189 N N . PHE A 1 403 ? -2.848 3.317 36.669 1.00 37.81 403 PHE A N 1
ATOM 3190 C CA . PHE A 1 403 ? -2.220 3.710 37.943 1.00 37.81 403 PHE A CA 1
ATOM 3191 C C . PHE A 1 403 ? -1.442 5.037 37.915 1.00 37.81 403 PHE A C 1
ATOM 3193 O O . PHE A 1 403 ? -1.393 5.751 38.915 1.00 37.81 403 PHE A O 1
ATOM 3200 N N . ARG A 1 404 ? -0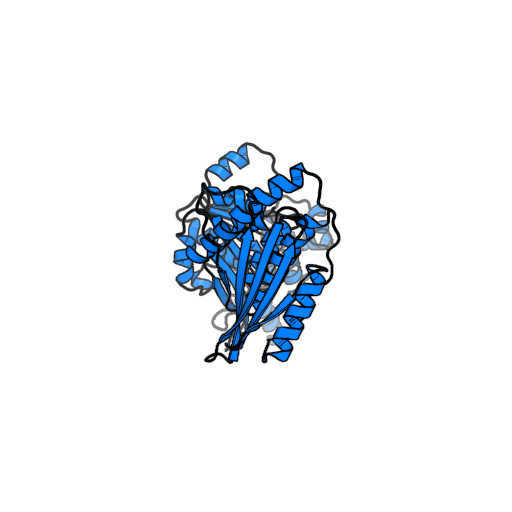.892 5.460 36.765 1.00 41.66 404 ARG A N 1
ATOM 3201 C CA . ARG A 1 404 ? -0.293 6.810 36.661 1.00 41.66 404 ARG A CA 1
ATOM 3202 C C . ARG A 1 404 ? -1.295 7.951 36.816 1.00 41.66 404 ARG A C 1
ATOM 3204 O O . ARG A 1 404 ? -0.862 9.068 37.049 1.00 41.66 404 ARG A O 1
ATOM 3211 N N . ARG A 1 405 ? -2.596 7.686 36.677 1.00 39.81 405 ARG A N 1
ATOM 3212 C CA . ARG A 1 405 ? -3.662 8.690 36.811 1.00 39.81 405 ARG A CA 1
ATOM 3213 C C . ARG A 1 405 ? -3.974 9.049 38.267 1.00 39.81 405 ARG A C 1
ATOM 3215 O O . ARG A 1 405 ? -4.638 10.052 38.483 1.00 39.81 405 ARG A O 1
ATOM 3222 N N . ALA A 1 406 ? -3.509 8.250 39.232 1.00 35.34 406 ALA A N 1
ATOM 3223 C CA . ALA A 1 406 ? -3.752 8.466 40.658 1.00 35.34 406 ALA A CA 1
ATOM 3224 C C . ALA A 1 406 ? -2.596 9.203 41.360 1.00 35.34 406 ALA A C 1
ATOM 3226 O O . ALA A 1 406 ? -2.829 9.990 42.268 1.00 35.34 406 ALA A O 1
ATOM 3227 N N . GLN A 1 407 ? -1.347 9.000 40.920 1.00 34.72 407 GLN A N 1
ATOM 3228 C CA . GLN A 1 407 ? -0.148 9.545 41.586 1.00 34.72 407 GLN A CA 1
ATOM 3229 C C . GLN A 1 407 ? 0.311 10.939 41.092 1.00 34.72 407 GLN A C 1
ATOM 3231 O O . GLN A 1 407 ? 1.334 11.442 41.562 1.00 34.72 407 GLN A O 1
ATOM 3236 N N . SER A 1 408 ? -0.418 11.577 40.170 1.00 35.84 408 SER A N 1
ATOM 3237 C CA . SER A 1 408 ? -0.182 12.944 39.654 1.00 35.84 408 SER A CA 1
ATOM 3238 C C . SER A 1 408 ? -1.462 13.766 39.697 1.00 35.84 408 SER A C 1
ATOM 3240 O O . SER A 1 408 ? -1.408 14.959 40.067 1.00 35.84 408 SER A O 1
#

Secondary structure (DSSP, 8-state):
--HHHHHHHHHHHHHHHHHHHHHHHHHHTS---HHHHHHHHT--HHHHHHHHTT-GGG--HHHHHHHHHHTT---EEE---SSS---EEE-SPPPTTTTT--THHHHHHT--SEEEEEEE-TTS-HHHHHHHHHHHHTTTS-EEEE-SS---TTSEEE-S----HHHHHHHHH-SEEEES-BSTTSB-HHHHHHHTTTSEEEEEEEBSSHHHHHHHHHHTT-GGGHHHHHHHHHHHEEEEEEEEEEE-TTSSSEEEEEEEE---HHHHHHHHHHHHHHHHHHHHHHHTT-----PPPPP------SHHHHHHHHHHHHHHH-SS-EEEE-TTSEEEEEEEETTTTEEEEEEEEEETTTTEEEEEEEEEE--TT-SS--PPPEEEEE-SHHHHHHHHHHHHHHHTTT--

Foldseek 3Di:
DDPVVVVVCVQVVQLLLVLLVVQLVLVVVDPDDLVVVCVQQVDDSVVVVCSVVSVSVPDDSVRSVSSCVSLVQDWDFDFDDDDDGDGDTDSAQDACVNLVPDCVVVVLLPDQQFEEEEEAAPPQCSQSVLRNSQVVCVVPWQEEEEDCRPRDPPHNYDDPDDPDPVVVVSLQRGQYYEAAEDDDVGDQLVNQLVSSVRHYYYYYYYDHFQVRRLVRSLVSNDDPPSLVSNLSRLVRYAKYWHWDWDQDPVNPDIHIDIDIDGQDPVNSVVSVVVCVVVVVVVVVVVVVVQDDDDDDDDDDDDFQQDLVSVQVVLVVLQVLQDPDWDWDQDPQRKIKIWDQQPQQQKIKIWIFHQPPVPSGTKIKIWMDHPPVDDPDDDDDIDIDIGDDPVVVSVVSVVSNVVRSSRPD